Protein AF-0000000085089289 (afdb_homodimer)

Radius of gyration: 25.11 Å; Cα contacts (8 Å, |Δi|>4): 935; chains: 2; bounding box: 44×106×66 Å

Secondary structure (DSSP, 8-state):
--HHHHTHHHHHHHTTS-S-----S-------------S-SS---PPTTPPPPTTEEEEEEE-SSS-EEEEEEEEEP--EEEE-TTEEEEEE----TT-EEEEEESSTTGGGGT--EEEEEEEEETTEEEEEEEEESS-TTTTS-EEEEEES--STB---EEETTSSPPSSPPPP-EE-TT-EEEEEESSSPPPPP-/--HHHHHHHHHHHHTTGGG-----S-------------S-SS---PPTTPPPPTTEEEEEEE-SSS-EEEEEEEEEP--EEEE-TTEEEEEE----TT-EEEEEESSTTGGGTT--EEEEEEEEETTEEEEEEEEESS-TTTTS-EEEEEES--STB---EEETTSSPPSSPPPP-EE-TT-EEEEEESSSPPPP--

Solvent-accessible surface area (backbone atoms only — not comparable to full-atom values): 21637 Å² total; per-residue (Å²): 126,72,76,70,64,54,62,63,50,46,60,56,50,57,71,67,61,77,92,65,82,88,79,69,76,81,58,88,67,79,69,78,72,85,79,84,80,77,82,31,39,83,44,72,69,69,61,90,73,60,83,61,62,86,63,24,38,38,33,41,36,31,43,32,94,50,51,34,29,37,34,43,27,42,38,39,81,48,59,81,42,79,33,49,50,64,24,26,41,25,36,67,80,69,79,40,61,70,15,36,38,41,35,34,19,68,41,88,68,18,63,68,65,64,42,28,23,40,32,46,34,39,32,49,44,93,69,32,42,32,43,47,68,50,58,40,41,16,46,64,40,58,79,24,26,30,36,37,41,61,30,72,64,36,60,91,37,56,64,68,46,74,18,74,48,19,43,73,67,72,58,80,49,64,59,29,26,22,21,79,76,28,28,42,35,36,25,36,45,34,71,84,71,76,75,81,131,127,66,67,74,51,52,64,57,51,56,64,55,53,72,73,57,64,88,74,75,83,90,80,76,75,83,62,92,63,81,74,75,77,86,80,81,81,73,86,27,35,83,44,72,69,69,60,89,72,61,82,59,63,88,62,23,37,37,33,42,35,29,44,32,95,51,52,35,28,36,34,45,26,42,39,39,80,49,59,81,41,80,33,48,51,63,24,29,42,27,35,67,79,69,79,40,62,69,15,37,39,42,35,36,19,68,40,87,68,18,62,67,64,65,43,28,23,40,33,45,34,37,33,49,44,93,69,32,39,31,44,46,69,49,58,40,41,15,46,63,40,57,77,25,25,30,36,36,42,61,31,74,63,35,60,89,37,55,65,67,48,73,18,77,50,20,42,72,66,72,57,79,50,65,59,29,28,20,21,80,78,29,29,42,36,37,25,34,44,34,71,83,72,77,74,82,132

Nearest PDB structures (foldseek):
  5fid-assembly1_B  TM=7.234E-01  e=5.810E-02  Pyricularia oryzae
  4i7b-assembly1_A  TM=3.055E-01  e=8.519E-01  Homo sapiens
  5fid-assembly1_B  TM=7.210E-01  e=7.342E-02  Pyricularia oryzae

Structure (mmCIF, N/CA/C/O backbone):
data_AF-0000000085089289-model_v1
#
loop_
_entity.id
_entity.type
_entity.pdbx_description
1 polymer 'Bys1 family protein'
#
loop_
_atom_site.group_PDB
_atom_site.id
_atom_site.type_symbol
_atom_site.label_atom_id
_atom_site.label_alt_id
_atom_site.label_comp_id
_atom_site.label_asym_id
_atom_site.label_entity_id
_atom_site.label_seq_id
_atom_site.pdbx_PDB_ins_code
_atom_site.Cartn_x
_atom_site.Cartn_y
_atom_site.Cartn_z
_atom_site.occupancy
_atom_site.B_iso_or_equiv
_atom_site.auth_seq_id
_atom_site.auth_comp_id
_atom_site.auth_asym_id
_atom_site.auth_atom_id
_atom_site.pdbx_PDB_model_num
ATOM 1 N N . MET A 1 1 ? 3.457 -63.469 2.57 1 35.06 1 MET A N 1
ATOM 2 C CA . MET A 1 1 ? 3.338 -62.469 1.496 1 35.06 1 MET A CA 1
ATOM 3 C C . MET A 1 1 ? 2.158 -61.531 1.741 1 35.06 1 MET A C 1
ATOM 5 O O . MET A 1 1 ? 2.158 -60.406 1.279 1 35.06 1 MET A O 1
ATOM 9 N N . GLU A 1 2 ? 1.106 -62.062 2.209 1 31.48 2 GLU A N 1
ATOM 10 C CA . GLU A 1 2 ? -0.233 -61.531 2.4 1 31.48 2 GLU A CA 1
ATOM 11 C C . GLU A 1 2 ? -0.258 -60.5 3.543 1 31.48 2 GLU A C 1
ATOM 13 O O . GLU A 1 2 ? -0.97 -59.5 3.475 1 31.48 2 GLU A O 1
ATOM 18 N N . LYS A 1 3 ? 0.419 -60.562 4.934 1 39.34 3 LYS A N 1
ATOM 19 C CA . LYS A 1 3 ? 0.48 -59.656 6.07 1 39.34 3 LYS A CA 1
ATOM 20 C C . LYS A 1 3 ? 1.119 -58.344 5.672 1 39.34 3 LYS A C 1
ATOM 22 O O . LYS A 1 3 ? 0.911 -57.312 6.336 1 39.34 3 LYS A O 1
ATOM 27 N N . LYS A 1 4 ? 1.999 -58.344 4.871 1 44.06 4 LYS A N 1
ATOM 28 C CA . LYS A 1 4 ? 2.756 -57.156 4.484 1 44.06 4 LYS A CA 1
ATOM 29 C C . LYS A 1 4 ? 1.867 -56.156 3.76 1 44.06 4 LYS A C 1
ATOM 31 O O . LYS A 1 4 ? 2.115 -54.938 3.812 1 44.06 4 LYS A O 1
ATOM 36 N N . ARG A 1 5 ? 0.837 -56.562 3.166 1 39.06 5 ARG A N 1
ATOM 37 C CA . ARG A 1 5 ? -0.058 -55.75 2.359 1 39.06 5 ARG A CA 1
ATOM 38 C C . ARG A 1 5 ? -1.107 -55.062 3.229 1 39.06 5 ARG A C 1
ATOM 40 O O . ARG A 1 5 ? -1.554 -53.938 2.918 1 39.06 5 ARG A O 1
ATOM 47 N N . LYS A 1 6 ? -1.6 -55.5 4.395 1 42.41 6 LYS A N 1
ATOM 48 C CA . LYS A 1 6 ? -2.727 -54.938 5.141 1 42.41 6 LYS A CA 1
ATOM 49 C C . LYS A 1 6 ? -2.297 -53.75 5.98 1 42.41 6 LYS A C 1
ATOM 51 O O . LYS A 1 6 ? -2.947 -52.688 5.957 1 42.41 6 LYS A O 1
ATOM 56 N N . GLU A 1 7 ? -1.644 -53.562 7.188 1 33.34 7 GLU A N 1
ATOM 57 C CA . GLU A 1 7 ? -1.131 -52.562 8.094 1 33.34 7 GLU A CA 1
ATOM 58 C C . GLU A 1 7 ? -0.012 -51.75 7.441 1 33.34 7 GLU A C 1
ATOM 60 O O . GLU A 1 7 ? 0.572 -50.875 8.07 1 33.34 7 GLU A O 1
ATOM 65 N N . GLU A 1 8 ? 0.451 -51.812 6.297 1 34.56 8 GLU A N 1
ATOM 66 C CA . GLU A 1 8 ? 0.921 -50.719 5.449 1 34.56 8 GLU A CA 1
ATOM 67 C C . GLU A 1 8 ? -0.219 -49.781 5.094 1 34.56 8 GLU A C 1
ATOM 69 O O . GLU A 1 8 ? 0.001 -48.562 4.898 1 34.56 8 GLU A O 1
ATOM 74 N N . LYS A 1 9 ? -1.364 -50.188 5.129 1 39.25 9 LYS A N 1
ATOM 75 C CA . LYS A 1 9 ? -2.656 -49.531 5.301 1 39.25 9 LYS A CA 1
ATOM 76 C C . LYS A 1 9 ? -2.793 -48.938 6.703 1 39.25 9 LYS A C 1
ATOM 78 O O . LYS A 1 9 ? -3.383 -47.875 6.883 1 39.25 9 LYS A O 1
ATOM 83 N N . GLU A 1 10 ? -2.314 -49.469 7.621 1 33.66 10 GLU A N 1
ATOM 84 C CA . GLU A 1 10 ? -2.381 -48.906 8.969 1 33.66 10 GLU A CA 1
ATOM 85 C C . GLU A 1 10 ? -1.388 -47.75 9.141 1 33.66 10 GLU A C 1
ATOM 87 O O . GLU A 1 10 ? -1.659 -46.812 9.867 1 33.66 10 GLU A O 1
ATOM 92 N N . ALA A 1 11 ? -0.323 -47.688 8.547 1 31.66 11 ALA A N 1
ATOM 93 C CA . ALA A 1 11 ? 0.575 -46.531 8.508 1 31.66 11 ALA A CA 1
ATOM 94 C C . ALA A 1 11 ? -0.113 -45.312 7.891 1 31.66 11 ALA A C 1
ATOM 96 O O . ALA A 1 11 ? 0.077 -44.188 8.344 1 31.66 11 ALA A O 1
ATOM 97 N N . ILE A 1 12 ? -0.975 -45.594 6.965 1 34.91 12 ILE A N 1
ATOM 98 C CA . ILE A 1 12 ? -1.778 -44.625 6.23 1 34.91 12 ILE A CA 1
ATOM 99 C C . ILE A 1 12 ? -2.906 -44.125 7.121 1 34.91 12 ILE A C 1
ATOM 101 O O . ILE A 1 12 ? -3.219 -42.906 7.109 1 34.91 12 ILE A O 1
ATOM 105 N N . ARG A 1 13 ? -3.521 -44.656 7.898 1 30.22 13 ARG A N 1
ATOM 106 C CA . ARG A 1 13 ? -4.574 -44.281 8.836 1 30.22 13 ARG A CA 1
ATOM 107 C C . ARG A 1 13 ? -4.027 -43.375 9.93 1 30.22 13 ARG A C 1
ATOM 109 O O . ARG A 1 13 ? -4.645 -42.375 10.266 1 30.22 13 ARG A O 1
ATOM 116 N N . LEU A 1 14 ? -3.062 -43.625 10.68 1 26.81 14 LEU A N 1
ATOM 117 C CA . LEU A 1 14 ? -2.596 -42.812 11.781 1 26.81 14 LEU A CA 1
ATOM 118 C C . LEU A 1 14 ? -2.025 -41.469 11.258 1 26.81 14 LEU A C 1
ATOM 120 O O . LEU A 1 14 ? -2.197 -40.438 11.883 1 26.81 14 LEU A O 1
ATOM 124 N N . ALA A 1 15 ? -1.581 -41.375 10.211 1 24.84 15 ALA A N 1
ATOM 125 C CA . ALA A 1 15 ? -1.278 -40.125 9.531 1 24.84 15 ALA A CA 1
ATOM 126 C C . ALA A 1 15 ? -2.555 -39.344 9.219 1 24.84 15 ALA A C 1
ATOM 128 O O . ALA A 1 15 ? -2.516 -38.125 9.016 1 24.84 15 ALA A O 1
ATOM 129 N N . LYS A 1 16 ? -3.734 -39.844 9.297 1 28.06 16 LYS A N 1
ATOM 130 C CA . LYS A 1 16 ? -5.07 -39.25 9.32 1 28.06 16 LYS A CA 1
ATOM 131 C C . LYS A 1 16 ? -5.387 -38.656 10.68 1 28.06 16 LYS A C 1
ATOM 133 O O . LYS A 1 16 ? -6.039 -37.594 10.766 1 28.06 16 LYS A O 1
ATOM 138 N N . ASP A 1 17 ? -5.164 -39.062 11.82 1 27.11 17 ASP A N 1
ATOM 139 C CA . ASP A 1 17 ? -5.488 -38.531 13.141 1 27.11 17 ASP A CA 1
ATOM 140 C C . ASP A 1 17 ? -4.523 -37.438 13.547 1 27.11 17 ASP A C 1
ATOM 142 O O . ASP A 1 17 ? -4.539 -36.969 14.695 1 27.11 17 ASP A O 1
ATOM 146 N N . ILE A 1 18 ? -3.459 -36.938 13.219 1 26.02 18 ILE A N 1
ATOM 147 C CA . ILE A 1 18 ? -2.102 -36.5 13.508 1 26.02 18 ILE A CA 1
ATOM 148 C C . ILE A 1 18 ? -2.143 -35.125 14.156 1 26.02 18 ILE A C 1
ATOM 150 O O . ILE A 1 18 ? -1.312 -34.781 15.008 1 26.02 18 ILE A O 1
ATOM 154 N N . TYR A 1 19 ? -3.057 -34.125 13.867 1 26.69 19 TYR A N 1
ATOM 155 C CA . TYR A 1 19 ? -3.992 -33.031 13.703 1 26.69 19 TYR A CA 1
ATOM 156 C C . TYR A 1 19 ? -5.105 -33.094 14.742 1 26.69 19 TYR A C 1
ATOM 158 O O . TYR A 1 19 ? -6.156 -32.469 14.578 1 26.69 19 TYR A O 1
ATOM 166 N N . ALA A 1 20 ? -4.785 -33.625 15.836 1 22.62 20 ALA A N 1
ATOM 167 C CA . ALA A 1 20 ? -5.641 -33.719 17.016 1 22.62 20 ALA A CA 1
ATOM 168 C C . ALA A 1 20 ? -5.273 -32.688 18.062 1 22.62 20 ALA A C 1
ATOM 170 O O . ALA A 1 20 ? -4.117 -32.594 18.484 1 22.62 20 ALA A O 1
ATOM 171 N N . PHE A 1 21 ? -6.266 -31.938 18.641 1 24.02 21 PHE A N 1
ATOM 172 C CA . PHE A 1 21 ? -6.672 -30.969 19.656 1 24.02 21 PHE A CA 1
ATOM 173 C C . PHE A 1 21 ? -6.695 -31.609 21.047 1 24.02 21 PHE A C 1
ATOM 175 O O . PHE A 1 21 ? -7.664 -31.469 21.781 1 24.02 21 PHE A O 1
ATOM 182 N N . PRO A 1 22 ? -5.77 -32.375 21.641 1 22.67 22 PRO A N 1
ATOM 183 C CA . PRO A 1 22 ? -6.125 -32.562 23.047 1 22.67 22 PRO A CA 1
ATOM 184 C C . PRO A 1 22 ? -5.816 -31.328 23.906 1 22.67 22 PRO A C 1
ATOM 186 O O . PRO A 1 22 ? -4.742 -30.734 23.781 1 22.67 22 PRO A O 1
ATOM 189 N N . CYS A 1 23 ? -6.801 -30.75 24.844 1 23.56 23 CYS A N 1
ATOM 190 C CA . CYS A 1 23 ? -7.219 -29.797 25.875 1 23.56 23 CYS A CA 1
ATOM 191 C C . CYS A 1 23 ? -6.453 -30.031 27.172 1 23.56 23 CYS A C 1
ATOM 193 O O . CYS A 1 23 ? -6.746 -29.391 28.188 1 23.56 23 CYS A O 1
ATOM 195 N N . GLY A 1 24 ? -5.707 -31 27.594 1 24.47 24 GLY A N 1
ATOM 196 C CA . GLY A 1 24 ? -5.734 -31.281 29.016 1 24.47 24 GLY A CA 1
ATOM 197 C C . GLY A 1 24 ? -4.918 -30.297 29.844 1 24.47 24 GLY A C 1
ATOM 198 O O . GLY A 1 24 ? -5.195 -30.078 31.016 1 24.47 24 GLY A O 1
ATOM 199 N N . SER A 1 25 ? -3.652 -30.359 29.922 1 25.7 25 SER A N 1
ATOM 200 C CA . SER A 1 25 ? -3.227 -29.672 31.141 1 25.7 25 SER A CA 1
ATOM 201 C C . SER A 1 25 ? -3.533 -28.188 31.062 1 25.7 25 SER A C 1
ATOM 203 O O . SER A 1 25 ? -3.646 -27.609 29.984 1 25.7 25 SER A O 1
ATOM 205 N N . LYS A 1 26 ? -3.828 -27.516 32.219 1 27.05 26 LYS A N 1
ATOM 206 C CA . LYS A 1 26 ? -4.305 -26.156 32.469 1 27.05 26 LYS A CA 1
ATOM 207 C C . LYS A 1 26 ? -3.35 -25.125 31.875 1 27.05 26 LYS A C 1
ATOM 209 O O . LYS A 1 26 ? -2.207 -25 32.344 1 27.05 26 LYS A O 1
ATOM 214 N N . PRO A 1 27 ? -3.121 -25.109 30.531 1 23.38 27 PRO A N 1
ATOM 215 C CA . PRO A 1 27 ? -2.09 -24.141 30.156 1 23.38 27 PRO A CA 1
ATOM 216 C C . PRO A 1 27 ? -2.346 -22.75 30.75 1 23.38 27 PRO A C 1
ATOM 218 O O . PRO A 1 27 ? -3.5 -22.344 30.891 1 23.38 27 PRO A O 1
ATOM 221 N N . TYR A 1 28 ? -1.632 -22.453 31.734 1 26.23 28 TYR A N 1
ATOM 222 C CA . TYR A 1 28 ? -1.899 -21.047 31.969 1 26.23 28 TYR A CA 1
ATOM 223 C C . TYR A 1 28 ? -1.943 -20.266 30.641 1 26.23 28 TYR A C 1
ATOM 225 O O . TYR A 1 28 ? -0.952 -20.234 29.922 1 26.23 28 TYR A O 1
ATOM 233 N N . ARG A 1 29 ? -2.889 -20.156 29.828 1 25.2 29 ARG A N 1
ATOM 234 C CA . ARG A 1 29 ? -3.521 -20.234 28.516 1 25.2 29 ARG A CA 1
ATOM 235 C C . ARG A 1 29 ? -3.137 -19.047 27.656 1 25.2 29 ARG A C 1
ATOM 237 O O . ARG A 1 29 ? -3.979 -18.188 27.344 1 25.2 29 ARG A O 1
ATOM 244 N N . ARG A 1 30 ? -1.99 -18.422 27.984 1 23.73 30 ARG A N 1
ATOM 245 C CA . ARG A 1 30 ? -1.894 -17.344 27 1 23.73 30 ARG A CA 1
ATOM 246 C C . ARG A 1 30 ? -1.677 -17.906 25.594 1 23.73 30 ARG A C 1
ATOM 248 O O . ARG A 1 30 ? -0.717 -18.641 25.359 1 23.73 30 ARG A O 1
ATOM 255 N N . GLU A 1 31 ? -2.484 -18.281 24.688 1 26.11 31 GLU A N 1
ATOM 256 C CA . GLU A 1 31 ? -2.891 -19.031 23.5 1 26.11 31 GLU A CA 1
ATOM 257 C C . GLU A 1 31 ? -2.021 -18.672 22.297 1 26.11 31 GLU A C 1
ATOM 259 O O . GLU A 1 31 ? -2.463 -18.781 21.141 1 26.11 31 GLU A O 1
ATOM 264 N N . TYR A 1 32 ? -0.903 -18 22.359 1 25.75 32 TYR A N 1
ATOM 265 C CA . TYR A 1 32 ? -0.646 -17.734 20.938 1 25.75 32 TYR A CA 1
ATOM 266 C C . TYR A 1 32 ? -0.15 -18.984 20.234 1 25.75 32 TYR A C 1
ATOM 268 O O . TYR A 1 32 ? 0.857 -19.578 20.625 1 25.75 32 TYR A O 1
ATOM 276 N N . PRO A 1 33 ? -0.862 -19.875 19.734 1 27.44 33 PRO A N 1
ATOM 277 C CA . PRO A 1 33 ? -0.349 -21.172 19.266 1 27.44 33 PRO A CA 1
ATOM 278 C C . PRO A 1 33 ? 0.902 -21.016 18.406 1 27.44 33 PRO A C 1
ATOM 280 O O . PRO A 1 33 ? 1.172 -19.938 17.875 1 27.44 33 PRO A O 1
ATOM 283 N N . PRO A 1 34 ? 1.67 -22.156 18.109 1 28.78 34 PRO A N 1
ATOM 284 C CA . PRO A 1 34 ? 2.719 -22.609 17.203 1 28.78 34 PRO A CA 1
ATOM 285 C C . PRO A 1 34 ? 2.623 -21.969 15.82 1 28.78 34 PRO A C 1
ATOM 287 O O . PRO A 1 34 ? 1.52 -21.75 15.312 1 28.78 34 PRO A O 1
ATOM 290 N N . GLN A 1 35 ? 3.541 -21.281 15.336 1 27.39 35 GLN A N 1
ATOM 291 C CA . GLN A 1 35 ? 3.998 -20.578 14.141 1 27.39 35 GLN A CA 1
ATOM 292 C C . GLN A 1 35 ? 4.016 -21.5 12.93 1 27.39 35 GLN A C 1
ATOM 294 O O . GLN A 1 35 ? 5.035 -22.125 12.633 1 27.39 35 GLN A O 1
ATOM 299 N N . SER A 1 36 ? 3.438 -22.609 12.648 1 27.55 36 SER A N 1
ATOM 300 C CA . SER A 1 36 ? 3.697 -23.578 11.594 1 27.55 36 SER A CA 1
ATOM 301 C C . SER A 1 36 ? 3.916 -22.891 10.25 1 27.55 36 SER A C 1
ATOM 303 O O . SER A 1 36 ? 3.053 -22.141 9.781 1 27.55 36 SER A O 1
ATOM 305 N N . TYR A 1 37 ? 5.18 -22.656 9.648 1 32.38 37 TYR A N 1
ATOM 306 C CA . TYR A 1 37 ? 5.887 -22.516 8.383 1 32.38 37 TYR A CA 1
ATOM 307 C C . TYR A 1 37 ? 5.418 -23.562 7.379 1 32.38 37 TYR A C 1
ATOM 309 O O . TYR A 1 37 ? 5.891 -24.703 7.387 1 32.38 37 TYR A O 1
ATOM 317 N N . GLN A 1 38 ? 4.539 -24.109 6.918 1 34.44 38 GLN A N 1
ATOM 318 C CA . GLN A 1 38 ? 4.309 -25.172 5.949 1 34.44 38 GLN A CA 1
ATOM 319 C C . GLN A 1 38 ? 5.117 -24.938 4.676 1 34.44 38 GLN A C 1
ATOM 321 O O . GLN A 1 38 ? 5.613 -23.828 4.441 1 34.44 38 GLN A O 1
ATOM 326 N N . LEU A 1 39 ? 4.852 -25.891 3.396 1 42.66 39 LEU A N 1
ATOM 327 C CA . LEU A 1 39 ? 4.977 -26.453 2.059 1 42.66 39 LEU A CA 1
ATOM 328 C C . LEU A 1 39 ? 4.824 -25.375 0.993 1 42.66 39 LEU A C 1
ATOM 330 O O . LEU A 1 39 ? 5.035 -25.625 -0.194 1 42.66 39 LEU A O 1
ATOM 334 N N . CYS A 1 40 ? 3.922 -24.484 1.195 1 51.03 40 CYS A N 1
ATOM 335 C CA . CYS A 1 40 ? 3.68 -23.562 0.09 1 51.03 40 CYS A CA 1
ATOM 336 C C . CYS A 1 40 ? 4.961 -22.844 -0.316 1 51.03 40 CYS A C 1
ATOM 338 O O . CYS A 1 40 ? 4.953 -22.016 -1.229 1 51.03 40 CYS A O 1
ATOM 340 N N . GLN A 1 41 ? 6.262 -23.062 0.228 1 49.28 41 GLN A N 1
ATOM 341 C CA . GLN A 1 41 ? 7.246 -22.062 -0.152 1 49.28 41 GLN A CA 1
ATOM 342 C C . GLN A 1 41 ? 7.777 -22.312 -1.559 1 49.28 41 GLN A C 1
ATOM 344 O O . GLN A 1 41 ? 7.652 -21.469 -2.441 1 49.28 41 GLN A O 1
ATOM 349 N N . GLU A 1 42 ? 9.148 -23.062 -1.953 1 52.75 42 GLU A N 1
ATOM 350 C CA . GLU A 1 42 ? 9.789 -23.031 -3.266 1 52.75 42 GLU A CA 1
ATOM 351 C C . GLU A 1 42 ? 9.211 -24.109 -4.184 1 52.75 42 GLU A C 1
ATOM 353 O O . GLU A 1 42 ? 9.477 -25.297 -4.004 1 52.75 42 GLU A O 1
ATOM 358 N N . SER A 1 43 ? 7.938 -23.828 -4.496 1 51.53 43 SER A N 1
ATOM 359 C CA . SER A 1 43 ? 7.5 -24.875 -5.426 1 51.53 43 SER A CA 1
ATOM 360 C C . SER A 1 43 ? 8.086 -24.656 -6.816 1 51.53 43 SER A C 1
ATOM 362 O O . SER A 1 43 ? 8.383 -23.516 -7.199 1 51.53 43 SER A O 1
ATOM 364 N N . PRO A 1 44 ? 8.508 -25.656 -7.527 1 56.38 44 PRO A N 1
ATOM 365 C CA . PRO A 1 44 ? 8.875 -25.531 -8.938 1 56.38 44 PRO A CA 1
ATOM 366 C C . PRO A 1 44 ? 7.844 -24.734 -9.75 1 56.38 44 PRO A C 1
ATOM 368 O O . PRO A 1 44 ? 6.699 -24.594 -9.312 1 56.38 44 PRO A O 1
ATOM 371 N N . PRO A 1 45 ? 8.352 -24.141 -10.812 1 58.72 45 PRO A N 1
ATOM 372 C CA . PRO A 1 45 ? 7.438 -23.406 -11.703 1 58.72 45 PRO A CA 1
ATOM 373 C C . PRO A 1 45 ? 6.172 -24.203 -12.023 1 58.72 45 PRO A C 1
ATOM 375 O O . PRO A 1 45 ? 6.25 -25.391 -12.352 1 58.72 45 PRO A O 1
ATOM 378 N N . ARG A 1 46 ? 5.113 -23.766 -11.516 1 61.31 46 ARG A N 1
ATOM 379 C CA . ARG A 1 46 ? 3.852 -24.406 -11.844 1 61.31 46 ARG A CA 1
ATOM 380 C C . ARG A 1 46 ? 3.152 -23.703 -13 1 61.31 46 ARG A C 1
ATOM 382 O O . ARG A 1 46 ? 3.359 -22.5 -13.211 1 61.31 46 ARG A O 1
ATOM 389 N N . ARG A 1 47 ? 2.506 -24.531 -13.742 1 65 47 ARG A N 1
ATOM 390 C CA . ARG A 1 47 ? 1.688 -23.953 -14.797 1 65 47 ARG A CA 1
ATOM 391 C C . ARG A 1 47 ? 0.472 -23.234 -14.219 1 65 47 ARG A C 1
ATOM 393 O O . ARG A 1 47 ? -0.032 -23.609 -13.164 1 65 47 ARG A O 1
ATOM 400 N N . LEU A 1 48 ? 0.179 -22.234 -14.891 1 69.88 48 LEU A N 1
ATOM 401 C CA . LEU A 1 48 ? -1.051 -21.547 -14.523 1 69.88 48 LEU A CA 1
ATOM 402 C C . LEU A 1 48 ? -2.223 -22.516 -14.438 1 69.88 48 LEU A C 1
ATOM 404 O O . LEU A 1 48 ? -2.408 -23.344 -15.328 1 69.88 48 LEU A O 1
ATOM 408 N N . GLY A 1 49 ? -2.811 -22.5 -13.352 1 65.75 49 GLY A N 1
ATOM 409 C CA . GLY A 1 49 ? -3.975 -23.359 -13.211 1 65.75 49 GLY A CA 1
ATOM 410 C C . GLY A 1 49 ? -3.715 -24.578 -12.344 1 65.75 49 GLY A C 1
ATOM 411 O O . GLY A 1 49 ? -4.652 -25.281 -11.961 1 65.75 49 GLY A O 1
ATOM 412 N N . ASP A 1 50 ? -2.471 -24.859 -12.156 1 69 50 ASP A N 1
ATOM 413 C CA . ASP A 1 50 ? -2.182 -25.984 -11.266 1 69 50 ASP A CA 1
ATOM 414 C C . ASP A 1 50 ? -2.666 -25.703 -9.852 1 69 50 ASP A C 1
ATOM 416 O O . ASP A 1 50 ? -2.574 -24.578 -9.367 1 69 50 ASP A O 1
ATOM 420 N N . SER A 1 51 ? -3.334 -26.719 -9.328 1 65.75 51 SER A N 1
ATOM 421 C CA . SER A 1 51 ? -3.795 -26.594 -7.953 1 65.75 51 SER A CA 1
ATOM 422 C C . SER A 1 51 ? -2.621 -26.453 -6.988 1 65.75 51 SER A C 1
ATOM 424 O O . SER A 1 51 ? -1.582 -27.094 -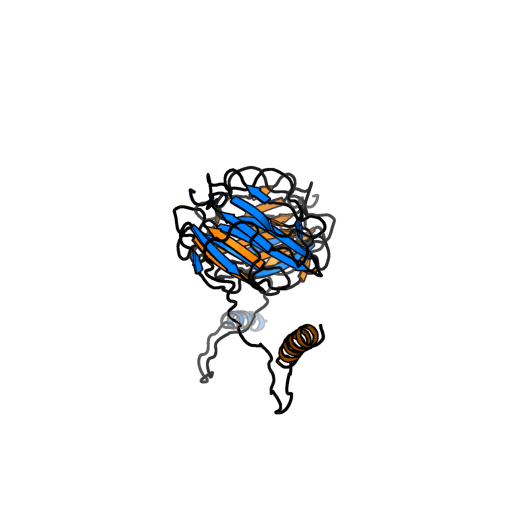7.168 1 65.75 51 SER A O 1
ATOM 426 N N . LEU A 1 52 ? -2.709 -25.516 -6.059 1 66.06 52 LEU A N 1
ATOM 427 C CA . LEU A 1 52 ? -1.676 -25.312 -5.047 1 66.06 52 LEU A CA 1
ATOM 428 C C . LEU A 1 52 ? -1.875 -26.25 -3.865 1 66.06 52 LEU A C 1
ATOM 430 O O . LEU A 1 52 ? -2.996 -26.688 -3.596 1 66.06 52 LEU A O 1
ATOM 434 N N . PRO A 1 53 ? -0.625 -26.672 -3.291 1 63.16 53 PRO A N 1
ATOM 435 C CA . PRO A 1 53 ? -0.81 -27.375 -2.02 1 63.16 53 PRO A CA 1
ATOM 436 C C . PRO A 1 53 ? -1.736 -26.625 -1.062 1 63.16 53 PRO A C 1
ATOM 438 O O . PRO A 1 53 ? -1.837 -25.406 -1.122 1 63.16 53 PRO A O 1
ATOM 441 N N . TYR A 1 54 ? -2.35 -27.312 -0.229 1 60.34 54 TYR A N 1
ATOM 442 C CA . TYR A 1 54 ? -3.303 -26.766 0.731 1 60.34 54 TYR A CA 1
ATOM 443 C C . TYR A 1 54 ? -2.672 -25.641 1.555 1 60.34 54 TYR A C 1
ATOM 445 O O . TYR A 1 54 ? -1.515 -25.75 1.966 1 60.34 54 TYR A O 1
ATOM 453 N N . GLY A 1 55 ? -3.277 -24.578 1.467 1 70.88 55 GLY A N 1
ATOM 454 C CA . GLY A 1 55 ? -2.887 -23.453 2.295 1 70.88 55 GLY A CA 1
ATOM 455 C C . GLY A 1 55 ? -2.111 -22.391 1.535 1 70.88 55 GLY A C 1
ATOM 456 O O . GLY A 1 55 ? -2.01 -21.25 1.982 1 70.88 55 GLY A O 1
ATOM 457 N N . CYS A 1 56 ? -1.57 -22.859 0.34 1 80.19 56 CYS A N 1
ATOM 458 C CA . CYS A 1 56 ? -0.817 -21.875 -0.421 1 80.19 56 CYS A CA 1
ATOM 459 C C . CYS A 1 56 ? -1.699 -21.203 -1.47 1 80.19 56 CYS A C 1
ATOM 461 O O . CYS A 1 56 ? -1.905 -21.75 -2.553 1 80.19 56 CYS A O 1
ATOM 463 N N . HIS A 1 57 ? -2.227 -20.109 -1.105 1 87.19 57 HIS A N 1
ATOM 464 C CA . HIS A 1 57 ? -3.244 -19.547 -1.987 1 87.19 57 HIS A CA 1
ATOM 465 C C . HIS A 1 57 ? -2.738 -18.281 -2.676 1 87.19 57 HIS A C 1
ATOM 467 O O . HIS A 1 57 ? -3.408 -17.75 -3.555 1 87.19 57 HIS A O 1
ATOM 473 N N . ILE A 1 58 ? -1.555 -17.797 -2.293 1 92.12 58 ILE A N 1
ATOM 474 C CA . ILE A 1 58 ? -0.915 -16.672 -2.979 1 92.12 58 ILE A CA 1
ATOM 475 C C . ILE A 1 58 ? 0.407 -17.141 -3.59 1 92.12 58 ILE A C 1
ATOM 477 O O . ILE A 1 58 ? 1.248 -17.719 -2.9 1 92.12 58 ILE A O 1
ATOM 481 N N . VAL A 1 59 ? 0.545 -16.953 -4.879 1 91.56 59 VAL A N 1
ATOM 482 C CA . VAL A 1 59 ? 1.754 -17.391 -5.574 1 91.56 59 VAL A CA 1
ATOM 483 C C . VAL A 1 59 ? 2.369 -16.203 -6.316 1 91.56 59 VAL A C 1
ATOM 485 O O . VAL A 1 59 ? 1.672 -15.484 -7.031 1 91.56 59 VAL A O 1
ATOM 488 N N . ILE A 1 60 ? 3.631 -16 -6.094 1 94.25 60 ILE A N 1
ATOM 489 C CA . ILE A 1 60 ? 4.402 -15.039 -6.871 1 94.25 60 ILE A CA 1
ATOM 490 C C . ILE A 1 60 ? 5.305 -15.781 -7.859 1 94.25 60 ILE A C 1
ATOM 492 O O . ILE A 1 60 ? 6.172 -16.562 -7.453 1 94.25 60 ILE A O 1
ATOM 496 N N . LEU A 1 61 ? 5.043 -15.586 -9.109 1 93.12 61 LEU A N 1
ATOM 497 C CA . LEU A 1 61 ? 5.84 -16.219 -10.156 1 93.12 61 LEU A CA 1
ATOM 498 C C . LEU A 1 61 ? 6.867 -15.234 -10.711 1 93.12 61 LEU A C 1
ATOM 500 O O . LEU A 1 61 ? 6.504 -14.188 -11.25 1 93.12 61 LEU A O 1
ATOM 504 N N . ASN A 1 62 ? 8.148 -15.633 -10.602 1 94.5 62 ASN A N 1
ATOM 505 C CA . ASN A 1 62 ? 9.219 -14.836 -11.18 1 94.5 62 ASN A CA 1
ATOM 506 C C . ASN A 1 62 ? 9.578 -15.312 -12.586 1 94.5 62 ASN A C 1
ATOM 508 O O . ASN A 1 62 ? 10.43 -16.188 -12.75 1 94.5 62 ASN A O 1
ATOM 512 N N . ASN A 1 63 ? 8.969 -14.594 -13.508 1 94.25 63 ASN A N 1
ATOM 513 C CA . ASN A 1 63 ? 9.266 -14.914 -14.898 1 94.25 63 ASN A CA 1
ATOM 514 C C . ASN A 1 63 ? 10.344 -14 -15.461 1 94.25 63 ASN A C 1
ATOM 516 O O . ASN A 1 63 ? 10.508 -13.898 -16.688 1 94.25 63 ASN A O 1
ATOM 520 N N . CYS A 1 64 ? 10.977 -13.25 -14.609 1 96.12 64 CYS A N 1
ATOM 521 C CA . CYS A 1 64 ? 12.031 -12.328 -15.023 1 96.12 64 CYS A CA 1
ATOM 522 C C . CYS A 1 64 ? 13.344 -13.07 -15.234 1 96.12 64 CYS A C 1
ATOM 524 O O . CYS A 1 64 ? 13.484 -14.227 -14.836 1 96.12 64 CYS A O 1
ATOM 526 N N . GLU A 1 65 ? 14.328 -12.406 -15.836 1 96 65 GLU A N 1
ATOM 527 C CA . GLU A 1 65 ? 15.68 -12.93 -15.992 1 96 65 GLU A CA 1
ATOM 528 C C . GLU A 1 65 ? 16.562 -12.555 -14.797 1 96 65 GLU A C 1
ATOM 530 O O . GLU A 1 65 ? 17.75 -12.844 -14.789 1 96 65 GLU A O 1
ATOM 535 N N . PHE A 1 66 ? 15.984 -11.906 -13.852 1 96.75 66 PHE A N 1
ATOM 536 C CA . PHE A 1 66 ? 16.688 -11.5 -12.641 1 96.75 66 PHE A CA 1
ATOM 537 C C . PHE A 1 66 ? 15.953 -11.992 -11.398 1 96.75 66 PHE A C 1
ATOM 539 O O . PHE A 1 66 ? 14.766 -12.312 -11.461 1 96.75 66 PHE A O 1
ATOM 546 N N . ALA A 1 67 ? 16.672 -12.062 -10.281 1 96.38 67 ALA A N 1
ATOM 547 C CA . ALA A 1 67 ? 16.062 -12.477 -9.023 1 96.38 67 ALA A CA 1
ATOM 548 C C . ALA A 1 67 ? 15.133 -11.383 -8.484 1 96.38 67 ALA A C 1
ATOM 550 O O . ALA A 1 67 ? 15.312 -10.203 -8.781 1 96.38 67 ALA A O 1
ATOM 551 N N . ILE A 1 68 ? 14.141 -11.766 -7.758 1 96.69 68 ILE A N 1
ATOM 552 C CA . ILE A 1 68 ? 13.289 -10.844 -7.004 1 96.69 68 ILE A CA 1
ATOM 553 C C . ILE A 1 68 ? 13.352 -11.188 -5.52 1 96.69 68 ILE A C 1
ATOM 555 O O . ILE A 1 68 ? 13.789 -12.273 -5.145 1 96.69 68 ILE A O 1
ATOM 559 N N . TYR A 1 69 ? 12.953 -10.312 -4.699 1 94.56 69 TYR A N 1
ATOM 560 C CA . TYR A 1 69 ? 13.016 -10.445 -3.248 1 94.56 69 TYR A CA 1
ATOM 561 C C . TYR A 1 69 ? 11.672 -10.109 -2.615 1 94.56 69 TYR A C 1
ATOM 563 O O . TYR A 1 69 ? 11.117 -9.031 -2.855 1 94.56 69 TYR A O 1
ATOM 571 N N . ILE A 1 70 ? 11.164 -11.008 -1.808 1 92.94 70 ILE A N 1
ATOM 572 C CA . ILE A 1 70 ? 9.812 -10.906 -1.259 1 92.94 70 ILE A CA 1
ATOM 573 C C . ILE A 1 70 ? 9.883 -10.648 0.244 1 92.94 70 ILE A C 1
ATOM 575 O O . ILE A 1 70 ? 10.625 -11.32 0.962 1 92.94 70 ILE A O 1
ATOM 579 N N . TRP A 1 71 ? 9.195 -9.633 0.595 1 90.19 71 TRP A N 1
ATOM 580 C CA . TRP A 1 71 ? 8.977 -9.305 2.002 1 90.19 71 TRP A CA 1
ATOM 581 C C . TRP A 1 71 ? 7.488 -9.281 2.33 1 90.19 71 TRP A C 1
ATOM 583 O O . TRP A 1 71 ? 6.738 -8.477 1.776 1 90.19 71 TRP A O 1
ATOM 593 N N . THR A 1 72 ? 7.035 -10.141 3.219 1 88.19 72 THR A N 1
ATOM 594 C CA . THR A 1 72 ? 5.633 -10.164 3.615 1 88.19 72 THR A CA 1
ATOM 595 C C . THR A 1 72 ? 5.434 -9.438 4.941 1 88.19 72 THR A C 1
ATOM 597 O O . THR A 1 72 ? 6.129 -9.711 5.918 1 88.19 72 THR A O 1
ATOM 600 N N . THR A 1 73 ? 4.594 -8.445 4.895 1 85.12 73 THR A N 1
ATOM 601 C CA . THR A 1 73 ? 4.281 -7.719 6.121 1 85.12 73 THR A CA 1
ATOM 602 C C . THR A 1 73 ? 2.807 -7.871 6.48 1 85.12 73 THR A C 1
ATOM 604 O O . THR A 1 73 ? 1.948 -7.918 5.598 1 85.12 73 THR A O 1
ATOM 607 N N . ARG A 1 74 ? 2.633 -7.969 7.742 1 82.25 74 ARG A N 1
ATOM 608 C CA . ARG A 1 74 ? 1.279 -7.965 8.289 1 82.25 74 ARG A CA 1
ATOM 609 C C . ARG A 1 74 ? 1.018 -6.699 9.102 1 82.25 74 ARG A C 1
ATOM 611 O O . ARG A 1 74 ? 1.872 -6.266 9.875 1 82.25 74 ARG A O 1
ATOM 618 N N . SER A 1 75 ? -0.082 -6.176 8.742 1 77 75 SER A N 1
ATOM 619 C CA . SER A 1 75 ? -0.409 -4.949 9.461 1 77 75 SER A CA 1
ATOM 620 C C . SER A 1 75 ? -0.534 -5.203 10.961 1 77 75 SER A C 1
ATOM 622 O O . SER A 1 75 ? -1.084 -6.227 11.383 1 77 75 SER A O 1
ATOM 624 N N . ARG A 1 76 ? 0.267 -4.562 11.695 1 71.19 76 ARG A N 1
ATOM 625 C CA . ARG A 1 76 ? -0.044 -4.547 13.117 1 71.19 76 ARG A CA 1
ATOM 626 C C . ARG A 1 76 ? -1.056 -3.455 13.445 1 71.19 76 ARG A C 1
ATOM 628 O O . ARG A 1 76 ? -1.034 -2.381 12.844 1 71.19 76 ARG A O 1
ATOM 635 N N . GLU A 1 77 ? -2.088 -3.943 14.156 1 61.62 77 GLU A N 1
ATOM 636 C CA . GLU A 1 77 ? -3.279 -3.141 14.414 1 61.62 77 GLU A CA 1
ATOM 637 C C . GLU A 1 77 ? -2.916 -1.793 15.031 1 61.62 77 GLU A C 1
ATOM 639 O O . GLU A 1 77 ? -2.068 -1.722 15.922 1 61.62 77 GLU A O 1
ATOM 644 N N . GLY A 1 78 ? -3.279 -0.883 14.234 1 66.69 78 GLY A N 1
ATOM 645 C CA . GLY A 1 78 ? -3.201 0.444 14.828 1 66.69 78 GLY A CA 1
ATOM 646 C C . GLY A 1 78 ? -4.543 0.959 15.312 1 66.69 78 GLY A C 1
ATOM 647 O O . GLY A 1 78 ? -5.492 0.189 15.461 1 66.69 78 GLY A O 1
ATOM 648 N N . GLN A 1 79 ? -4.543 2.125 15.758 1 66.19 79 GLN A N 1
ATOM 649 C CA . GLN A 1 79 ? -5.703 2.801 16.328 1 66.19 79 GLN A CA 1
ATOM 650 C C . GLN A 1 79 ? -6.582 3.402 15.242 1 66.19 79 GLN A C 1
ATOM 652 O O . GLN A 1 79 ? -6.082 3.873 14.219 1 66.19 79 GLN A O 1
ATOM 657 N N . ASN A 1 80 ? -7.832 3.111 15.383 1 77.94 80 ASN A N 1
ATOM 658 C CA . ASN A 1 80 ? -8.844 3.818 14.602 1 77.94 80 ASN A CA 1
ATOM 659 C C . ASN A 1 80 ? -9.156 5.184 15.195 1 77.94 80 ASN A C 1
ATOM 661 O O . ASN A 1 80 ? -9.672 5.273 16.312 1 77.94 80 ASN A O 1
ATOM 665 N N . ILE A 1 81 ? -8.805 6.273 14.484 1 87.44 81 ILE A N 1
ATOM 666 C CA . ILE A 1 81 ? -9.039 7.629 14.977 1 87.44 81 ILE A CA 1
ATOM 667 C C . ILE A 1 81 ? -9.953 8.375 14.008 1 87.44 81 ILE A C 1
ATOM 669 O O . ILE A 1 81 ? -9.633 8.516 12.82 1 87.44 81 ILE A O 1
ATOM 673 N N . ALA A 1 82 ? -11.047 8.844 14.547 1 92.44 82 ALA A N 1
ATOM 674 C CA . ALA A 1 82 ? -11.914 9.695 13.742 1 92.44 82 ALA A CA 1
ATOM 675 C C . ALA A 1 82 ? -11.391 11.133 13.703 1 92.44 82 ALA A C 1
ATOM 677 O O . ALA A 1 82 ? -10.945 11.664 14.719 1 92.44 82 ALA A O 1
ATOM 678 N N . VAL A 1 83 ? -11.344 11.688 12.516 1 92.31 83 VAL A N 1
ATOM 679 C CA . VAL A 1 83 ? -10.992 13.094 12.328 1 92.31 83 VAL A CA 1
ATOM 680 C C . VAL A 1 83 ? -12.172 13.844 11.719 1 92.31 83 VAL A C 1
ATOM 682 O O . VAL A 1 83 ? -12.562 13.578 10.57 1 92.31 83 VAL A O 1
ATOM 685 N N . GLN A 1 84 ? -12.703 14.805 12.492 1 93.44 84 GLN A N 1
ATOM 686 C CA . GLN A 1 84 ? -13.906 15.516 12.078 1 93.44 84 GLN A CA 1
ATOM 687 C C . GLN A 1 84 ? -13.594 16.5 10.953 1 93.44 84 GLN A C 1
ATOM 689 O O . GLN A 1 84 ? -12.43 16.844 10.727 1 93.44 84 GLN A O 1
ATOM 694 N N . PRO A 1 85 ? -14.719 16.922 10.219 1 91.12 85 PRO A N 1
ATOM 695 C CA . PRO A 1 85 ? -14.5 17.938 9.188 1 91.12 85 PRO A CA 1
ATOM 696 C C . PRO A 1 85 ? -13.758 19.156 9.711 1 91.12 85 PRO A C 1
ATOM 698 O O . PRO A 1 85 ? -14 19.594 10.844 1 91.12 85 PRO A O 1
ATOM 701 N N . ASN A 1 86 ? -12.859 19.609 8.828 1 85.19 86 ASN A N 1
ATOM 702 C CA . ASN A 1 86 ? -12.102 20.812 9.109 1 85.19 86 ASN A CA 1
ATOM 703 C C . ASN A 1 86 ? -11.234 20.656 10.359 1 85.19 86 ASN A C 1
ATOM 705 O O . ASN A 1 86 ? -11.117 21.594 11.156 1 85.19 86 ASN A O 1
ATOM 709 N N . SER A 1 87 ? -10.812 19.469 10.602 1 88.38 87 SER A N 1
ATOM 710 C CA . SER A 1 87 ? -9.891 19.141 11.688 1 88.38 87 SER A CA 1
ATOM 711 C C . SER A 1 87 ? -8.68 18.375 11.156 1 88.38 87 SER A C 1
ATOM 713 O O . SER A 1 87 ? -8.523 18.203 9.945 1 88.38 87 SER A O 1
ATOM 715 N N . GLN A 1 88 ? -7.719 18.047 12.062 1 89.25 88 GLN A N 1
ATOM 716 C CA . GLN A 1 88 ? -6.5 17.391 11.609 1 89.25 88 GLN A CA 1
ATOM 717 C C . GLN A 1 88 ? -6.031 16.344 12.617 1 89.25 88 GLN A C 1
ATOM 719 O O . GLN A 1 88 ? -6.453 16.359 13.773 1 89.25 88 GLN A O 1
ATOM 724 N N . TRP A 1 89 ? -5.293 15.445 12.125 1 89.88 89 TRP A N 1
ATOM 725 C CA . TRP A 1 89 ? -4.543 14.469 12.906 1 89.88 89 TRP A CA 1
ATOM 726 C C . TRP A 1 89 ? -3.043 14.625 12.68 1 89.88 89 TRP A C 1
ATOM 728 O O . TRP A 1 89 ? -2.596 14.797 11.539 1 89.88 89 TRP A O 1
ATOM 738 N N . ALA A 1 90 ? -2.303 14.648 13.773 1 87.69 90 ALA A N 1
ATOM 739 C CA . ALA A 1 90 ? -0.846 14.711 13.68 1 87.69 90 ALA A CA 1
ATOM 740 C C . ALA A 1 90 ? -0.203 13.516 14.375 1 87.69 90 ALA A C 1
ATOM 742 O O . ALA A 1 90 ? -0.57 13.18 15.508 1 87.69 90 ALA A O 1
ATOM 743 N N . GLY A 1 91 ? 0.697 12.898 13.656 1 86.19 91 GLY A N 1
ATOM 744 C CA . GLY A 1 91 ? 1.352 11.727 14.219 1 86.19 91 GLY A CA 1
ATOM 745 C C . GLY A 1 91 ? 2.865 11.828 14.211 1 86.19 91 GLY A C 1
ATOM 746 O O . GLY A 1 91 ? 3.434 12.625 13.453 1 86.19 91 GLY A O 1
ATOM 747 N N . THR A 1 92 ? 3.479 10.977 15.031 1 82.69 92 THR A N 1
ATOM 748 C CA . THR A 1 92 ? 4.93 10.836 15.078 1 82.69 92 THR A CA 1
ATOM 749 C C . THR A 1 92 ? 5.43 9.93 13.961 1 82.69 92 THR A C 1
ATOM 751 O O . THR A 1 92 ? 4.668 9.125 13.422 1 82.69 92 THR A O 1
ATOM 754 N N . ARG A 1 93 ? 6.668 10.117 13.625 1 86.19 93 ARG A N 1
ATOM 755 C CA . ARG A 1 93 ? 7.297 9.242 12.641 1 86.19 93 ARG A CA 1
ATOM 756 C C . ARG A 1 93 ? 8.031 8.094 13.328 1 86.19 93 ARG A C 1
ATOM 758 O O . ARG A 1 93 ? 8.609 8.266 14.398 1 86.19 93 ARG A O 1
ATOM 765 N N . TYR A 1 94 ? 7.988 7.02 12.688 1 83.06 94 TYR A N 1
ATOM 766 C CA . TYR A 1 94 ? 8.695 5.832 13.164 1 83.06 94 TYR A CA 1
ATOM 767 C C . TYR A 1 94 ? 9.664 5.316 12.109 1 83.06 94 TYR A C 1
ATOM 769 O O . TYR A 1 94 ? 9.398 5.43 10.906 1 83.06 94 TYR A O 1
ATOM 777 N N . GLN A 1 95 ? 10.773 4.781 12.609 1 84.88 95 GLN A N 1
ATOM 778 C CA . GLN A 1 95 ? 11.695 4.055 11.734 1 84.88 95 GLN A CA 1
ATOM 779 C C . GLN A 1 95 ? 11.461 2.547 11.836 1 84.88 95 GLN A C 1
ATOM 781 O O . GLN A 1 95 ? 11.898 1.906 12.789 1 84.88 95 GLN A O 1
ATOM 786 N N . VAL A 1 96 ? 10.719 2.061 10.844 1 83.06 96 VAL A N 1
ATOM 787 C CA . VAL A 1 96 ? 10.367 0.644 10.82 1 83.06 96 VAL A CA 1
ATOM 788 C C . VAL A 1 96 ? 10.703 0.05 9.453 1 83.06 96 VAL A C 1
ATOM 790 O O . VAL A 1 96 ? 10.43 0.664 8.422 1 83.06 96 VAL A O 1
ATOM 793 N N . ALA A 1 97 ? 11.375 -1.183 9.492 1 79.75 97 ALA A N 1
ATOM 794 C CA . ALA A 1 97 ? 11.625 -1.885 8.234 1 79.75 97 ALA A CA 1
ATOM 795 C C . ALA A 1 97 ? 10.32 -2.191 7.508 1 79.75 97 ALA A C 1
ATOM 797 O O . ALA A 1 97 ? 9.375 -2.711 8.109 1 79.75 97 ALA A O 1
ATOM 798 N N . GLY A 1 98 ? 10.25 -1.828 6.293 1 81.81 98 GLY A N 1
ATOM 799 C CA . GLY A 1 98 ? 9.047 -2.068 5.512 1 81.81 98 GLY A CA 1
ATOM 800 C C . GLY A 1 98 ? 8.094 -0.889 5.508 1 81.81 98 GLY A C 1
ATOM 801 O O . GLY A 1 98 ? 7.113 -0.879 4.762 1 81.81 98 GLY A O 1
ATOM 802 N N . GLY A 1 99 ? 8.312 0.04 6.414 1 88.62 99 GLY A N 1
ATOM 803 C CA . GLY A 1 99 ? 7.637 1.327 6.359 1 88.62 99 GLY A CA 1
ATOM 804 C C . GLY A 1 99 ? 6.41 1.393 7.25 1 88.62 99 GLY A C 1
ATOM 805 O O . GLY A 1 99 ? 6.133 0.461 8.008 1 88.62 99 GLY A O 1
ATOM 806 N N . VAL A 1 100 ? 5.762 2.512 7.281 1 90.31 100 VAL A N 1
ATOM 807 C CA . VAL A 1 100 ? 4.531 2.826 8 1 90.31 100 VAL A CA 1
ATOM 808 C C . VAL A 1 100 ? 3.438 3.207 7.008 1 90.31 100 VAL A C 1
ATOM 810 O O . VAL A 1 100 ? 3.684 3.953 6.059 1 90.31 100 VAL A O 1
ATOM 813 N N . ASP A 1 101 ? 2.271 2.631 7.211 1 92.94 101 ASP A N 1
ATOM 814 C CA . ASP A 1 101 ? 1.099 2.992 6.422 1 92.94 101 ASP A CA 1
ATOM 815 C C . ASP A 1 101 ? 0.08 3.754 7.27 1 92.94 101 ASP A C 1
ATOM 817 O O . ASP A 1 101 ? -0.332 3.279 8.328 1 92.94 101 ASP A O 1
ATOM 821 N N . ILE A 1 102 ? -0.222 4.906 6.871 1 93.56 102 ILE A N 1
ATOM 822 C CA . ILE A 1 102 ? -1.371 5.621 7.422 1 93.56 102 ILE A CA 1
ATOM 823 C C . ILE A 1 102 ? -2.562 5.48 6.477 1 93.56 102 ILE A C 1
ATOM 825 O O . ILE A 1 102 ? -2.6 6.109 5.414 1 93.56 102 ILE A O 1
ATOM 829 N N . LYS A 1 103 ? -3.484 4.688 6.875 1 94.62 103 LYS A N 1
ATOM 830 C CA . LYS A 1 103 ? -4.637 4.328 6.051 1 94.62 103 LYS A CA 1
ATOM 831 C C . LYS A 1 103 ? -5.859 5.168 6.422 1 94.62 103 LYS A C 1
ATOM 833 O O . LYS A 1 103 ? -6.219 5.262 7.594 1 94.62 103 LYS A O 1
ATOM 838 N N . VAL A 1 104 ? -6.449 5.766 5.406 1 96.38 104 VAL A N 1
ATOM 839 C CA . VAL A 1 104 ? -7.578 6.656 5.633 1 96.38 104 VAL A CA 1
ATOM 840 C C . VAL A 1 104 ? -8.805 6.133 4.895 1 96.38 104 VAL A C 1
ATOM 842 O O . VAL A 1 104 ? -8.742 5.844 3.697 1 96.38 104 VAL A O 1
ATOM 845 N N . THR A 1 105 ? -9.875 5.969 5.594 1 96.94 105 THR A N 1
ATOM 846 C CA . THR A 1 105 ? -11.164 5.621 5.012 1 96.94 105 THR A CA 1
ATOM 847 C C . THR A 1 105 ? -12.203 6.688 5.332 1 96.94 105 THR A C 1
ATOM 849 O O . THR A 1 105 ? -11.969 7.566 6.16 1 96.94 105 THR A O 1
ATOM 852 N N . THR A 1 106 ? -13.336 6.648 4.605 1 97.56 106 THR A N 1
ATOM 853 C CA . THR A 1 106 ? -14.422 7.598 4.852 1 97.56 106 THR A CA 1
ATOM 854 C C . THR A 1 106 ? -15.578 6.922 5.578 1 97.56 106 THR A C 1
ATOM 856 O O . THR A 1 106 ? -16.625 7.543 5.809 1 97.56 106 THR A O 1
ATOM 859 N N . SER A 1 107 ? -15.43 5.699 5.895 1 94.38 107 SER A N 1
ATOM 860 C CA . SER A 1 107 ? -16.406 4.961 6.691 1 94.38 107 SER A CA 1
ATOM 861 C C . SER A 1 107 ? -15.797 4.496 8.008 1 94.38 107 SER A C 1
ATOM 863 O O . SER A 1 107 ? -14.641 4.078 8.055 1 94.38 107 SER A O 1
ATOM 865 N N . PRO A 1 108 ? -16.703 4.57 9.055 1 91.69 108 PRO A N 1
ATOM 866 C CA . PRO A 1 108 ? -16.188 4.035 10.32 1 91.69 108 PRO A CA 1
ATOM 867 C C . PRO A 1 108 ? -15.797 2.562 10.219 1 91.69 108 PRO A C 1
ATOM 869 O O . PRO A 1 108 ? -16.469 1.783 9.539 1 91.69 108 PRO A O 1
ATOM 872 N N . ASP A 1 109 ? -14.75 2.113 10.719 1 87.12 109 ASP A N 1
ATOM 873 C CA . ASP A 1 109 ? -14.211 0.76 10.719 1 87.12 109 ASP A CA 1
ATOM 874 C C . ASP A 1 109 ? -13.906 0.294 9.297 1 87.12 109 ASP A C 1
ATOM 876 O O . ASP A 1 109 ? -14.008 -0.896 8.992 1 87.12 109 ASP A O 1
ATOM 880 N N . GLY A 1 110 ? -13.664 1.222 8.414 1 92.62 110 GLY A N 1
ATOM 881 C CA . GLY A 1 110 ? -13.422 0.895 7.016 1 92.62 110 GLY A CA 1
ATOM 882 C C . GLY A 1 110 ? -12.289 -0.096 6.82 1 92.62 110 GLY A C 1
ATOM 883 O O . GLY A 1 110 ? -12.344 -0.941 5.926 1 92.62 110 GLY A O 1
ATOM 884 N N . ILE A 1 111 ? -11.289 -0.039 7.652 1 88.69 111 ILE A N 1
ATOM 885 C CA . ILE A 1 111 ? -10.141 -0.926 7.539 1 88.69 111 ILE A CA 1
ATOM 886 C C . ILE A 1 111 ? -10.562 -2.365 7.82 1 88.69 111 ILE A C 1
ATOM 888 O O . ILE A 1 111 ? -10.008 -3.307 7.25 1 88.69 111 ILE A O 1
ATOM 892 N N . LEU A 1 112 ? -11.625 -2.574 8.648 1 89 112 LEU A N 1
ATOM 893 C CA . LEU A 1 112 ? -12.078 -3.902 9.047 1 89 112 LEU A CA 1
ATOM 894 C C . LEU A 1 112 ? -13.039 -4.48 8.016 1 89 112 LEU A C 1
ATOM 896 O O . LEU A 1 112 ? -13.344 -5.676 8.047 1 89 112 LEU A O 1
ATOM 900 N N . THR A 1 113 ? -13.484 -3.676 7.074 1 90.94 113 THR A N 1
ATOM 901 C CA . THR A 1 113 ? -14.5 -4.121 6.125 1 90.94 113 THR A CA 1
ATOM 902 C C . THR A 1 113 ? -13.977 -4.02 4.695 1 90.94 113 THR A C 1
ATOM 904 O O . THR A 1 113 ? -14.75 -4.125 3.74 1 90.94 113 THR A O 1
ATOM 907 N N . ALA A 1 114 ? -12.711 -3.752 4.516 1 91.81 114 ALA A N 1
ATOM 908 C CA . ALA A 1 114 ? -12.062 -3.59 3.213 1 91.81 114 ALA A CA 1
ATOM 909 C C . ALA A 1 114 ? -12.727 -2.473 2.41 1 91.81 114 ALA A C 1
ATOM 911 O O . ALA A 1 114 ? -12.992 -2.629 1.218 1 91.81 114 ALA A O 1
ATOM 912 N N . ALA A 1 115 ? -13.133 -1.39 3.102 1 95.69 115 ALA A N 1
ATOM 913 C CA . ALA A 1 115 ? -13.641 -0.201 2.422 1 95.69 115 ALA A CA 1
ATOM 914 C C . ALA A 1 115 ? -12.562 0.43 1.543 1 95.69 115 ALA A C 1
ATOM 916 O O . ALA A 1 115 ? -11.367 0.214 1.761 1 95.69 115 ALA A O 1
ATOM 917 N N . PRO A 1 116 ? -13.008 1.198 0.487 1 97.06 116 PRO A N 1
ATOM 918 C CA . PRO A 1 116 ? -12 1.98 -0.233 1 97.06 116 PRO A CA 1
ATOM 919 C C . PRO A 1 116 ? -11.109 2.795 0.7 1 97.06 116 PRO A C 1
ATOM 921 O O . PRO A 1 116 ? -11.594 3.355 1.688 1 97.06 116 PRO A O 1
ATOM 924 N N . ARG A 1 117 ? -9.766 2.758 0.379 1 96.69 117 ARG A N 1
ATOM 925 C CA . ARG A 1 117 ? -8.883 3.475 1.294 1 96.69 117 ARG A CA 1
ATOM 926 C C . ARG A 1 117 ? -7.781 4.203 0.532 1 96.69 117 ARG A C 1
ATOM 928 O O . ARG A 1 117 ? -7.348 3.744 -0.527 1 96.69 117 ARG A O 1
ATOM 935 N N . TYR A 1 118 ? -7.504 5.367 1.085 1 97.44 118 TYR A N 1
ATOM 936 C CA . TYR A 1 118 ? -6.32 6.145 0.736 1 97.44 118 TYR A CA 1
ATOM 937 C C . TYR A 1 118 ? -5.191 5.898 1.729 1 97.44 118 TYR A C 1
ATOM 939 O O . TYR A 1 118 ? -5.383 6.027 2.941 1 97.44 118 TYR A O 1
ATOM 947 N N . THR A 1 119 ? -4.004 5.453 1.206 1 96.56 119 THR A N 1
ATOM 948 C CA . THR A 1 119 ? -2.895 5.145 2.102 1 96.56 119 THR A CA 1
ATOM 949 C C . THR A 1 119 ? -1.706 6.062 1.828 1 96.56 119 THR A C 1
ATOM 951 O O . THR A 1 119 ? -1.243 6.164 0.691 1 96.56 119 THR A O 1
ATOM 954 N N . PHE A 1 120 ? -1.307 6.758 2.865 1 96.75 120 PHE A N 1
ATOM 955 C CA . PHE A 1 120 ? -0.02 7.441 2.883 1 96.75 120 PHE A CA 1
ATOM 956 C C . PHE A 1 120 ? 1.054 6.562 3.512 1 96.75 120 PHE A C 1
ATOM 958 O O . PHE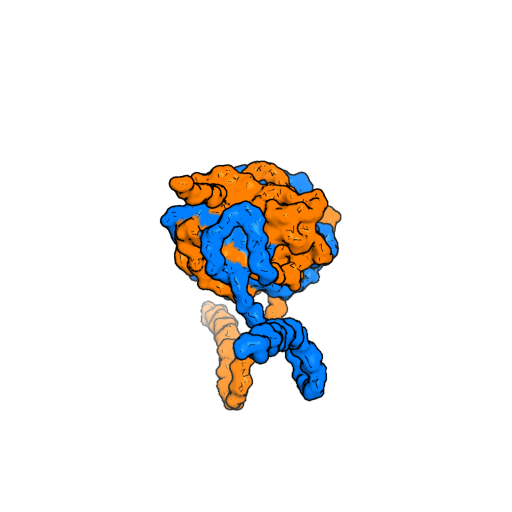 A 1 120 ? 0.922 6.141 4.664 1 96.75 120 PHE A O 1
ATOM 965 N N . THR A 1 121 ? 2.133 6.246 2.73 1 96.06 121 THR A N 1
ATOM 966 C CA . THR A 1 121 ? 3.213 5.383 3.195 1 96.06 121 THR A CA 1
ATOM 967 C C . THR A 1 121 ? 4.527 6.156 3.273 1 96.06 121 THR A C 1
ATOM 969 O O . THR A 1 121 ? 4.848 6.938 2.377 1 96.06 121 THR A O 1
ATOM 972 N N . TYR A 1 122 ? 5.285 5.863 4.32 1 94.5 122 TYR A N 1
ATOM 973 C CA . TYR A 1 122 ? 6.633 6.414 4.336 1 94.5 122 TYR A CA 1
ATOM 974 C C . TYR A 1 122 ? 7.629 5.406 4.895 1 94.5 122 TYR A C 1
ATOM 976 O O . TYR A 1 122 ? 7.273 4.562 5.719 1 94.5 122 TYR A O 1
ATOM 984 N N . ASP A 1 123 ? 8.828 5.406 4.379 1 93.62 123 ASP A N 1
ATOM 985 C CA . ASP A 1 123 ? 10.008 4.695 4.855 1 93.62 123 ASP A CA 1
ATOM 986 C C . ASP A 1 123 ? 11.078 5.668 5.332 1 93.62 123 ASP A C 1
ATOM 988 O O . ASP A 1 123 ? 11.547 6.508 4.559 1 93.62 123 ASP A O 1
ATOM 992 N N . TRP A 1 124 ? 11.391 5.578 6.594 1 92 124 TRP A N 1
ATOM 993 C CA . TRP A 1 124 ? 12.516 6.371 7.082 1 92 124 TRP A CA 1
ATOM 994 C C . TRP A 1 124 ? 13.812 5.574 7.027 1 92 124 TRP A C 1
ATOM 996 O O . TRP A 1 124 ? 14.016 4.652 7.82 1 92 124 TRP A O 1
ATOM 1006 N N . VAL A 1 125 ? 14.609 5.906 6.082 1 91.44 125 VAL A N 1
ATOM 1007 C CA . VAL A 1 125 ? 15.875 5.223 5.848 1 91.44 125 VAL A CA 1
ATOM 1008 C C . VAL A 1 125 ? 17.016 6.23 5.879 1 91.44 125 VAL A C 1
ATOM 1010 O O . VAL A 1 125 ? 17.062 7.148 5.059 1 91.44 125 VAL A O 1
ATOM 1013 N N . GLY A 1 126 ? 17.969 6.016 6.793 1 90.56 126 GLY A N 1
ATOM 1014 C CA . GLY A 1 126 ? 19 7.031 6.965 1 90.56 126 GLY A CA 1
ATOM 1015 C C . GLY A 1 126 ? 18.422 8.398 7.316 1 90.56 126 GLY A C 1
ATOM 1016 O O . GLY A 1 126 ? 17.641 8.523 8.258 1 90.56 126 GLY A O 1
ATOM 1017 N N . ASP A 1 127 ? 18.734 9.469 6.527 1 92.31 127 ASP A N 1
ATOM 1018 C CA . ASP A 1 127 ? 18.25 10.82 6.789 1 92.31 127 ASP A CA 1
ATOM 1019 C C . ASP A 1 127 ? 17.188 11.227 5.777 1 92.31 127 ASP A C 1
ATOM 1021 O O . ASP A 1 127 ? 17 12.414 5.516 1 92.31 127 ASP A O 1
ATOM 1025 N N . VAL A 1 128 ? 16.641 10.203 5.195 1 94.81 128 VAL A N 1
ATOM 1026 C CA . VAL A 1 128 ? 15.641 10.5 4.172 1 94.81 128 VAL A CA 1
ATOM 1027 C C . VAL A 1 128 ? 14.312 9.828 4.527 1 94.81 128 VAL A C 1
ATOM 1029 O O . VAL A 1 128 ? 14.297 8.672 4.953 1 94.81 128 VAL A O 1
ATOM 1032 N N . ILE A 1 129 ? 13.211 10.594 4.41 1 95.56 129 ILE A N 1
ATOM 1033 C CA . ILE A 1 129 ? 11.859 10.062 4.516 1 95.56 129 ILE A CA 1
ATOM 1034 C C . ILE A 1 129 ? 11.258 9.891 3.121 1 95.56 129 ILE A C 1
ATOM 1036 O O . ILE A 1 129 ? 10.867 10.875 2.48 1 95.56 129 ILE A O 1
ATOM 1040 N N . TRP A 1 130 ? 11.266 8.648 2.662 1 96.38 130 TRP A N 1
ATOM 1041 C CA . TRP A 1 130 ? 10.625 8.32 1.394 1 96.38 130 TRP A CA 1
ATOM 1042 C C . TRP A 1 130 ? 9.117 8.164 1.567 1 96.38 130 TRP A C 1
ATOM 1044 O O . TRP A 1 130 ? 8.656 7.578 2.551 1 96.38 130 TRP A O 1
ATOM 1054 N N . TYR A 1 131 ? 8.328 8.734 0.644 1 97.12 131 TYR A N 1
ATOM 1055 C CA . TYR A 1 131 ? 6.891 8.695 0.864 1 97.12 131 TYR A CA 1
ATOM 1056 C C . TYR A 1 131 ? 6.141 8.523 -0.453 1 97.12 131 TYR A C 1
ATOM 1058 O O . TYR A 1 131 ? 6.691 8.781 -1.525 1 97.12 131 TYR A O 1
ATOM 1066 N N . GLY A 1 132 ? 4.977 7.969 -0.366 1 96.75 132 GLY A N 1
ATOM 1067 C CA . GLY A 1 132 ? 4.062 7.754 -1.479 1 96.75 132 GLY A CA 1
ATOM 1068 C C . GLY A 1 132 ? 2.629 7.531 -1.042 1 96.75 132 GLY A C 1
ATOM 1069 O O . GLY A 1 132 ? 2.34 7.48 0.155 1 96.75 132 GLY A O 1
ATOM 1070 N N . VAL A 1 133 ? 1.76 7.484 -2.014 1 97 133 VAL A N 1
ATOM 1071 C CA . VAL A 1 133 ? 0.341 7.297 -1.732 1 97 133 VAL A CA 1
ATOM 1072 C C . VAL A 1 133 ? -0.251 6.285 -2.711 1 97 133 VAL A C 1
ATOM 1074 O O . VAL A 1 133 ? 0.284 6.082 -3.803 1 97 133 VAL A O 1
ATOM 1077 N N . ASN A 1 134 ? -1.31 5.641 -2.285 1 96.25 134 ASN A N 1
ATOM 1078 C CA . ASN A 1 134 ? -2.086 4.781 -3.172 1 96.25 134 ASN A CA 1
ATOM 1079 C C . ASN A 1 134 ? -3.537 4.672 -2.715 1 96.25 134 ASN A C 1
ATOM 1081 O O . ASN A 1 134 ? -3.859 4.996 -1.57 1 96.25 134 ASN A O 1
ATOM 1085 N N . ASP A 1 135 ? -4.402 4.32 -3.648 1 96.75 135 ASP A N 1
ATOM 1086 C CA . ASP A 1 135 ? -5.758 3.869 -3.344 1 96.75 135 ASP A CA 1
ATOM 1087 C C . ASP A 1 135 ? -5.863 2.348 -3.43 1 96.75 135 ASP A C 1
ATOM 1089 O O . ASP A 1 135 ? -5.211 1.722 -4.266 1 96.75 135 ASP A O 1
ATOM 1093 N N . LEU A 1 136 ? -6.59 1.826 -2.506 1 95.56 136 LEU A N 1
ATOM 1094 C CA . LEU A 1 136 ? -6.93 0.408 -2.555 1 95.56 136 LEU A CA 1
ATOM 1095 C C . LEU A 1 136 ? -8.43 0.202 -2.379 1 95.56 136 LEU A C 1
ATOM 1097 O O . LEU A 1 136 ? -9.062 0.88 -1.566 1 95.56 136 LEU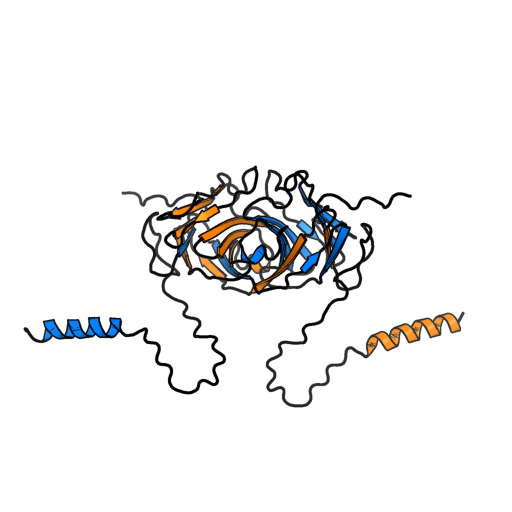 A O 1
ATOM 1101 N N . PHE A 1 137 ? -9.008 -0.656 -3.172 1 96 137 PHE A N 1
ATOM 1102 C CA . PHE A 1 137 ? -10.391 -1.123 -3.102 1 96 137 PHE A CA 1
ATOM 1103 C C . PHE A 1 137 ? -11.359 -0.007 -3.475 1 96 137 PHE A C 1
ATOM 1105 O O . PHE A 1 137 ? -12.469 0.056 -2.947 1 96 137 PHE A O 1
ATOM 1112 N N . GLY A 1 138 ? -10.93 0.907 -4.277 1 95.81 138 GLY A N 1
ATOM 1113 C CA . GLY A 1 138 ? -11.711 2.051 -4.711 1 95.81 138 GLY A CA 1
ATOM 1114 C C . GLY A 1 138 ? -11.023 3.379 -4.457 1 95.81 138 GLY A C 1
ATOM 1115 O O . GLY A 1 138 ? -9.844 3.414 -4.105 1 95.81 138 GLY A O 1
ATOM 1116 N N . ASP A 1 139 ? -11.711 4.484 -4.727 1 97.5 139 ASP A N 1
ATOM 1117 C CA . ASP A 1 139 ? -11.211 5.844 -4.555 1 97.5 139 ASP A CA 1
ATOM 1118 C C . ASP A 1 139 ? -12.023 6.602 -3.506 1 97.5 139 ASP A C 1
ATOM 1120 O O . ASP A 1 139 ? -13.016 7.254 -3.834 1 97.5 139 ASP A O 1
ATOM 1124 N N . PRO A 1 140 ? -11.594 6.582 -2.234 1 98 140 PRO A N 1
ATOM 1125 C CA . PRO A 1 140 ? -12.43 7.168 -1.181 1 98 140 PRO A CA 1
ATOM 1126 C C . PRO A 1 140 ? -12.609 8.672 -1.345 1 98 140 PRO A C 1
ATOM 1128 O O . PRO A 1 140 ? -13.609 9.234 -0.878 1 98 140 PRO A O 1
ATOM 1131 N N . PHE A 1 141 ? -11.695 9.312 -2.047 1 98.06 141 PHE A N 1
ATOM 1132 C CA . PHE A 1 141 ? -11.789 10.758 -2.184 1 98.06 141 PHE A CA 1
ATOM 1133 C C . PHE A 1 141 ? -12.039 11.148 -3.635 1 98.06 141 PHE A C 1
ATOM 1135 O O . PHE A 1 141 ? -11.609 12.227 -4.074 1 98.06 141 PHE A O 1
ATOM 1142 N N . GLY A 1 142 ? -12.695 10.25 -4.348 1 96.12 142 GLY A N 1
ATOM 1143 C CA . GLY A 1 142 ? -13.055 10.578 -5.715 1 96.12 142 GLY A CA 1
ATOM 1144 C C . GLY A 1 142 ? -13.836 11.883 -5.828 1 96.12 142 GLY A C 1
ATOM 1145 O O . GLY A 1 142 ? -14.781 12.109 -5.074 1 96.12 142 GLY A O 1
ATOM 1146 N N . SER A 1 143 ? -13.359 12.703 -6.789 1 94.44 143 SER A N 1
ATOM 1147 C CA . SER A 1 143 ? -13.938 14.008 -7.094 1 94.44 143 SER A CA 1
ATOM 1148 C C . SER A 1 143 ? -13.477 15.062 -6.098 1 94.44 143 SER A C 1
ATOM 1150 O O . SER A 1 143 ? -13.867 16.234 -6.191 1 94.44 143 SER A O 1
ATOM 1152 N N . HIS A 1 144 ? -12.672 14.727 -5.141 1 97.25 144 HIS A N 1
ATOM 1153 C CA . HIS A 1 144 ? -12.047 15.656 -4.207 1 97.25 144 HIS A CA 1
ATOM 1154 C C . HIS A 1 144 ? -10.531 15.656 -4.355 1 97.25 144 HIS A C 1
ATOM 1156 O O . HIS A 1 144 ? -9.891 14.609 -4.262 1 97.25 144 HIS A O 1
ATOM 1162 N N . ARG A 1 145 ? -10.008 16.797 -4.484 1 96.75 145 ARG A N 1
ATOM 1163 C CA . ARG A 1 145 ? -8.562 16.922 -4.625 1 96.75 145 ARG A CA 1
ATOM 1164 C C . ARG A 1 145 ? -7.848 16.453 -3.359 1 96.75 145 ARG A C 1
ATOM 1166 O O . ARG A 1 145 ? -8.273 16.766 -2.248 1 96.75 145 ARG A O 1
ATOM 1173 N N . VAL A 1 146 ? -6.828 15.648 -3.48 1 97.62 146 VAL A N 1
ATOM 1174 C CA . VAL A 1 146 ? -5.949 15.273 -2.377 1 97.62 146 VAL A CA 1
ATOM 1175 C C . VAL A 1 146 ? -4.508 15.648 -2.715 1 97.62 146 VAL A C 1
ATOM 1177 O O . VAL A 1 146 ? -4.039 15.398 -3.828 1 97.62 146 VAL A O 1
ATOM 1180 N N . VAL A 1 147 ? -3.789 16.25 -1.722 1 97.06 147 VAL A N 1
ATOM 1181 C CA . VAL A 1 147 ? -2.434 16.719 -2 1 97.06 147 VAL A CA 1
ATOM 1182 C C . VAL A 1 147 ? -1.546 16.484 -0.781 1 97.06 147 VAL A C 1
ATOM 1184 O O . VAL A 1 147 ? -1.937 16.781 0.348 1 97.06 147 VAL A O 1
ATOM 1187 N N . VAL A 1 148 ? -0.402 15.82 -0.993 1 97.25 148 VAL A N 1
ATOM 1188 C CA . VAL A 1 148 ? 0.657 15.781 0.01 1 97.25 148 VAL A CA 1
ATOM 1189 C C . VAL A 1 148 ? 1.601 16.969 -0.193 1 97.25 148 VAL A C 1
ATOM 1191 O O . VAL A 1 148 ? 2.168 17.141 -1.275 1 97.25 148 VAL A O 1
ATOM 1194 N N . VAL A 1 149 ? 1.764 17.766 0.875 1 95.19 149 VAL A N 1
ATOM 1195 C CA . VAL A 1 149 ? 2.586 18.969 0.798 1 95.19 149 VAL A CA 1
ATOM 1196 C C . VAL A 1 149 ? 3.73 18.875 1.805 1 95.19 149 VAL A C 1
ATOM 1198 O O . VAL A 1 149 ? 3.5 18.828 3.014 1 95.19 149 VAL A O 1
ATOM 1201 N N . PRO A 1 150 ? 4.969 18.828 1.281 1 95 150 PRO A N 1
ATOM 1202 C CA . PRO A 1 150 ? 6.082 19 2.217 1 95 150 PRO A CA 1
ATOM 1203 C C . PRO A 1 150 ? 6.172 20.406 2.783 1 95 150 PRO A C 1
ATOM 1205 O O . PRO A 1 150 ? 6.145 21.391 2.027 1 95 150 PRO A O 1
ATOM 1208 N N . VAL A 1 151 ? 6.203 20.5 4.082 1 90.5 151 VAL A N 1
ATOM 1209 C CA . VAL A 1 151 ? 6.359 21.766 4.797 1 90.5 151 VAL A CA 1
ATOM 1210 C C . VAL A 1 151 ? 7.762 21.844 5.398 1 90.5 151 VAL A C 1
ATOM 1212 O O . VAL A 1 151 ? 8.258 20.875 5.965 1 90.5 151 VAL A O 1
ATOM 1215 N N . ASN A 1 152 ? 8.445 23.031 5.227 1 88.25 152 ASN A N 1
ATOM 1216 C CA . ASN A 1 152 ? 9.852 23.172 5.59 1 88.25 152 ASN A CA 1
ATOM 1217 C C . ASN A 1 152 ? 10.719 22.141 4.867 1 88.25 152 ASN A C 1
ATOM 1219 O O . ASN A 1 152 ? 11.523 21.453 5.492 1 88.25 152 ASN A O 1
ATOM 1223 N N . ALA A 1 153 ? 10.508 21.984 3.551 1 91.44 153 ALA A N 1
ATOM 1224 C CA . ALA A 1 153 ? 11.047 20.906 2.721 1 91.44 153 ALA A CA 1
ATOM 1225 C C . ALA A 1 153 ? 12.57 20.984 2.645 1 91.44 153 ALA A C 1
ATOM 1227 O O . ALA A 1 153 ? 13.133 22.047 2.377 1 91.44 153 ALA A O 1
ATOM 1228 N N . THR A 1 154 ? 13.141 19.938 2.982 1 91.31 154 THR A N 1
ATOM 1229 C CA . THR A 1 154 ? 14.555 19.688 2.744 1 91.31 154 THR A CA 1
ATOM 1230 C C . THR A 1 154 ? 14.758 18.312 2.094 1 91.31 154 THR A C 1
ATOM 1232 O O . THR A 1 154 ? 13.867 17.469 2.143 1 91.31 154 THR A O 1
ATOM 1235 N N . GLY A 1 155 ? 15.867 18.094 1.433 1 87.19 155 GLY A N 1
ATOM 1236 C CA . GLY A 1 155 ? 16.156 16.781 0.873 1 87.19 155 GLY A CA 1
ATOM 1237 C C . GLY A 1 155 ? 16.188 16.766 -0.644 1 87.19 155 GLY A C 1
ATOM 1238 O O . GLY A 1 155 ? 15.938 17.797 -1.28 1 87.19 155 GLY A O 1
ATOM 1239 N N . PRO A 1 156 ? 16.453 15.68 -1.252 1 82.19 156 PRO A N 1
ATOM 1240 C CA . PRO A 1 156 ? 16.844 15.555 -2.658 1 82.19 156 PRO A CA 1
ATOM 1241 C C . PRO A 1 156 ? 15.641 15.57 -3.607 1 82.19 156 PRO A C 1
ATOM 1243 O O . PRO A 1 156 ? 15.766 16 -4.758 1 82.19 156 PRO A O 1
ATOM 1246 N N . ALA A 1 157 ? 14.516 15.086 -3.225 1 88.75 157 ALA A N 1
ATOM 1247 C CA . ALA A 1 157 ? 13.328 14.922 -4.066 1 88.75 157 ALA A CA 1
ATOM 1248 C C . ALA A 1 157 ? 12.047 15.102 -3.254 1 88.75 157 ALA A C 1
ATOM 1250 O O . ALA A 1 157 ? 11.156 14.258 -3.299 1 88.75 157 ALA A O 1
ATOM 1251 N N . CYS A 1 158 ? 12.07 16.219 -2.662 1 95.5 158 CYS A N 1
ATOM 1252 C CA . CYS A 1 158 ? 10.969 16.5 -1.748 1 95.5 158 CYS A CA 1
ATOM 1253 C C . CYS A 1 158 ? 9.898 17.344 -2.426 1 95.5 158 CYS A C 1
ATOM 1255 O O . CYS A 1 158 ? 9.953 18.578 -2.387 1 95.5 158 CYS A O 1
ATOM 1257 N N . HIS A 1 159 ? 8.922 16.641 -3.07 1 95.5 159 HIS A N 1
ATOM 1258 C CA . HIS A 1 159 ? 7.934 17.328 -3.904 1 95.5 159 HIS A CA 1
ATOM 1259 C C . HIS A 1 159 ? 6.516 16.922 -3.514 1 95.5 159 HIS A C 1
ATOM 1261 O O . HIS A 1 159 ? 6.316 15.883 -2.881 1 95.5 159 HIS A O 1
ATOM 1267 N N . GLU A 1 160 ? 5.59 17.719 -3.945 1 95.5 160 GLU A N 1
ATOM 1268 C CA . GLU A 1 160 ? 4.18 17.438 -3.678 1 95.5 160 GLU A CA 1
ATOM 1269 C C . GLU A 1 160 ? 3.701 16.219 -4.457 1 95.5 160 GLU A C 1
ATOM 1271 O O . GLU A 1 160 ? 4.266 15.883 -5.504 1 95.5 160 GLU A O 1
ATOM 1276 N N . ILE A 1 161 ? 2.803 15.57 -3.891 1 96.06 161 ILE A N 1
ATOM 1277 C CA . ILE A 1 161 ? 1.964 14.617 -4.609 1 96.06 161 ILE A CA 1
ATOM 1278 C C . ILE A 1 161 ? 0.543 15.164 -4.727 1 96.06 161 ILE A C 1
ATOM 1280 O O . ILE A 1 161 ? -0.104 15.445 -3.717 1 96.06 161 ILE A O 1
ATOM 1284 N N . ASN A 1 162 ? 0.107 15.32 -5.977 1 95.56 162 ASN A N 1
ATOM 1285 C CA . ASN A 1 162 ? -1.184 15.961 -6.203 1 95.56 162 ASN A CA 1
ATOM 1286 C C . ASN A 1 162 ? -2.104 15.094 -7.051 1 95.56 162 ASN A C 1
ATOM 1288 O O . ASN A 1 162 ? -1.765 14.742 -8.18 1 95.56 162 ASN A O 1
ATOM 1292 N N . TRP A 1 163 ? -3.275 14.695 -6.48 1 96.06 163 TRP A N 1
ATOM 1293 C CA . TRP A 1 163 ? -4.363 14.039 -7.199 1 96.06 163 TRP A CA 1
ATOM 1294 C C . TRP A 1 163 ? -5.559 14.977 -7.344 1 96.06 163 TRP A C 1
ATOM 1296 O O . TRP A 1 163 ? -6.445 15 -6.488 1 96.06 163 TRP A O 1
ATOM 1306 N N . PRO A 1 164 ? -5.625 15.641 -8.492 1 95.44 164 PRO A N 1
ATOM 1307 C CA . PRO A 1 164 ? -6.664 16.672 -8.617 1 95.44 164 PRO A CA 1
ATOM 1308 C C . PRO A 1 164 ? -8.078 16.094 -8.555 1 95.44 164 PRO A C 1
ATOM 1310 O O . PRO A 1 164 ? -9 16.766 -8.102 1 95.44 164 PRO A O 1
ATOM 1313 N N . ALA A 1 165 ? -8.234 14.875 -9 1 94.94 165 ALA A N 1
ATOM 1314 C CA . ALA A 1 165 ? -9.57 14.281 -9.016 1 94.94 165 ALA A CA 1
ATOM 1315 C C . ALA A 1 165 ? -9.742 13.281 -7.879 1 94.94 165 ALA A C 1
ATOM 1317 O O . ALA A 1 165 ? -10.727 12.539 -7.836 1 94.94 165 ALA A O 1
ATOM 1318 N N . GLY A 1 166 ? -8.75 13.203 -6.949 1 95.81 166 GLY A N 1
ATOM 1319 C CA . GLY A 1 166 ? -8.852 12.367 -5.766 1 95.81 166 GLY A CA 1
ATOM 1320 C C . GLY A 1 166 ? -8.523 10.914 -6.031 1 95.81 166 GLY A C 1
ATOM 1321 O O . GLY A 1 166 ? -8.922 10.031 -5.266 1 95.81 166 GLY A O 1
ATOM 1322 N N . PHE A 1 167 ? -7.934 10.633 -7.18 1 94.69 167 PHE A N 1
ATOM 1323 C CA . PHE A 1 167 ? -7.402 9.312 -7.504 1 94.69 167 PHE A CA 1
ATOM 1324 C C . PHE A 1 167 ? -6.098 9.43 -8.281 1 94.69 167 PHE A C 1
ATOM 1326 O O . PHE A 1 167 ? -5.758 10.508 -8.773 1 94.69 167 PHE A O 1
ATOM 1333 N N . PRO A 1 168 ? -5.332 8.305 -8.32 1 91.62 168 PRO A N 1
ATOM 1334 C CA . PRO A 1 168 ? -3.984 8.383 -8.891 1 91.62 168 PRO A CA 1
ATOM 1335 C C . PRO A 1 168 ? -3.973 8.977 -10.297 1 91.62 168 PRO A C 1
ATOM 1337 O O . PRO A 1 168 ? -4.883 8.719 -11.094 1 91.62 168 PRO A O 1
ATOM 1340 N N . VAL A 1 169 ? -2.93 9.797 -10.477 1 86.88 169 VAL A N 1
ATOM 1341 C CA . VAL A 1 169 ? -2.738 10.375 -11.805 1 86.88 169 VAL A CA 1
ATOM 1342 C C . VAL A 1 169 ? -1.921 9.422 -12.672 1 86.88 169 VAL A C 1
ATOM 1344 O O . VAL A 1 169 ? -1.166 8.594 -12.156 1 86.88 169 VAL A O 1
ATOM 1347 N N . ARG A 1 170 ? -2.078 9.547 -13.906 1 76.12 170 ARG A N 1
ATOM 1348 C CA . ARG A 1 170 ? -1.37 8.703 -14.859 1 76.12 170 ARG A CA 1
ATOM 1349 C C . ARG A 1 170 ? 0.134 8.945 -14.805 1 76.12 170 ARG A C 1
ATOM 1351 O O . ARG A 1 170 ? 0.574 10.078 -14.578 1 76.12 170 ARG A O 1
ATOM 1358 N N . GLY A 1 171 ? 0.816 7.848 -15.031 1 80.5 171 GLY A N 1
ATOM 1359 C CA . GLY A 1 171 ? 2.252 7.988 -15.211 1 80.5 171 GLY A CA 1
ATOM 1360 C C . GLY A 1 171 ? 3.059 7.051 -14.336 1 80.5 171 GLY A C 1
ATOM 1361 O O . GLY A 1 171 ? 2.494 6.207 -13.633 1 80.5 171 GLY A O 1
ATOM 1362 N N . ARG A 1 172 ? 4.363 7.195 -14.477 1 89.62 172 ARG A N 1
ATOM 1363 C CA . ARG A 1 172 ? 5.312 6.406 -13.695 1 89.62 172 ARG A CA 1
ATOM 1364 C C . ARG A 1 172 ? 5.309 6.828 -12.234 1 89.62 172 ARG A C 1
ATOM 1366 O O . ARG A 1 172 ? 4.996 7.98 -11.914 1 89.62 172 ARG A O 1
ATOM 1373 N N . THR A 1 173 ? 5.473 5.812 -11.438 1 91.75 173 THR A N 1
ATOM 1374 C CA . THR A 1 173 ? 5.609 6.105 -10.016 1 91.75 173 THR A CA 1
ATOM 1375 C C . THR A 1 173 ? 6.938 6.805 -9.734 1 91.75 173 THR A C 1
ATOM 1377 O O . THR A 1 173 ? 8 6.293 -10.086 1 91.75 173 THR A O 1
ATOM 1380 N N . LYS A 1 174 ? 6.848 7.969 -9.094 1 92.06 174 LYS A N 1
ATOM 1381 C CA . LYS A 1 174 ? 8.055 8.734 -8.781 1 92.06 174 LYS A CA 1
ATOM 1382 C C . LYS A 1 174 ? 8.5 8.492 -7.34 1 92.06 174 LYS A C 1
ATOM 1384 O O . LYS A 1 174 ? 7.664 8.375 -6.441 1 92.06 174 LYS A O 1
ATOM 1389 N N . ALA A 1 175 ? 9.781 8.43 -7.254 1 93.25 175 ALA A N 1
ATOM 1390 C CA . ALA A 1 175 ? 10.344 8.398 -5.906 1 93.25 175 ALA A CA 1
ATOM 1391 C C . ALA A 1 175 ? 10.414 9.805 -5.309 1 93.25 175 ALA A C 1
ATOM 1393 O O . ALA A 1 175 ? 10.805 10.758 -5.984 1 93.25 175 ALA A O 1
ATOM 1394 N N . ARG A 1 176 ? 9.953 9.922 -4.078 1 96 176 ARG A N 1
ATOM 1395 C CA . ARG A 1 176 ? 10.016 11.172 -3.334 1 96 176 ARG A CA 1
ATOM 1396 C C . ARG A 1 176 ? 10.664 10.969 -1.969 1 96 176 ARG A C 1
ATOM 1398 O O . ARG A 1 176 ? 10.336 10.016 -1.259 1 96 176 ARG A O 1
ATOM 1405 N N . GLY A 1 177 ? 11.594 11.812 -1.687 1 96.75 177 GLY A N 1
ATOM 1406 C CA . GLY A 1 177 ? 12.336 11.734 -0.437 1 96.75 177 GLY A CA 1
ATOM 1407 C C . GLY A 1 177 ? 12.633 13.094 0.166 1 96.75 177 GLY A C 1
ATOM 1408 O O . GLY A 1 177 ? 13.18 13.969 -0.505 1 96.75 177 GLY A O 1
ATOM 1409 N N . CYS A 1 178 ? 12.273 13.297 1.416 1 96.75 178 CYS A N 1
ATOM 1410 C CA . CYS A 1 178 ? 12.516 14.547 2.127 1 96.75 178 CYS A CA 1
ATOM 1411 C C . CYS A 1 178 ? 13.539 14.352 3.24 1 96.75 178 CYS A C 1
ATOM 1413 O O . CYS A 1 178 ? 13.727 13.234 3.729 1 96.75 178 CYS A O 1
ATOM 1415 N N . GLY A 1 179 ? 14.117 15.453 3.629 1 94.62 179 GLY A N 1
ATOM 1416 C CA . GLY A 1 179 ? 14.977 15.43 4.801 1 94.62 179 GLY A CA 1
ATOM 1417 C C . GLY A 1 179 ? 14.203 15.406 6.105 1 94.62 179 GLY A C 1
ATOM 1418 O O . GLY A 1 179 ? 12.992 15.633 6.121 1 94.62 179 GLY A O 1
ATOM 1419 N N . PRO A 1 180 ? 14.875 15.133 7.219 1 89.62 180 PRO A N 1
ATOM 1420 C CA . PRO A 1 180 ? 14.211 14.875 8.5 1 89.62 180 PRO A CA 1
ATOM 1421 C C . PRO A 1 180 ? 13.531 16.125 9.07 1 89.62 180 PRO A C 1
ATOM 1423 O O . PRO A 1 180 ? 12.68 16.016 9.953 1 89.62 180 PRO A O 1
ATOM 1426 N N . ALA A 1 181 ? 13.812 17.297 8.633 1 88.69 181 ALA A N 1
ATOM 1427 C CA . ALA A 1 181 ? 13.211 18.516 9.164 1 88.69 181 ALA A CA 1
ATOM 1428 C C . ALA A 1 181 ? 11.852 18.766 8.531 1 88.69 181 ALA A C 1
ATOM 1430 O O . ALA A 1 181 ? 11.086 19.609 9.016 1 88.69 181 ALA A O 1
ATOM 1431 N N . THR A 1 182 ? 11.609 18.031 7.469 1 92.56 182 THR A N 1
ATOM 1432 C CA . THR A 1 182 ? 10.398 18.281 6.699 1 92.56 182 THR A CA 1
ATOM 1433 C C . THR A 1 182 ? 9.18 17.703 7.41 1 92.56 182 THR A C 1
ATOM 1435 O O . THR A 1 182 ? 9.227 16.578 7.918 1 92.56 182 THR A O 1
ATOM 1438 N N . ASP A 1 183 ? 8.102 18.469 7.469 1 91 183 ASP A N 1
ATOM 1439 C CA . ASP A 1 183 ? 6.789 17.938 7.812 1 91 183 ASP A CA 1
ATOM 1440 C C . ASP A 1 183 ? 6.004 17.562 6.555 1 91 183 ASP A C 1
ATOM 1442 O O . ASP A 1 183 ? 6.051 18.281 5.551 1 91 183 ASP A O 1
ATOM 1446 N N . LEU A 1 184 ? 5.352 16.5 6.594 1 94.56 184 LEU A N 1
ATOM 1447 C CA . LEU A 1 184 ? 4.508 16.094 5.48 1 94.56 184 LEU A CA 1
ATOM 1448 C C . LEU A 1 184 ? 3.031 16.266 5.824 1 94.56 184 LEU A C 1
ATOM 1450 O O . LEU A 1 184 ? 2.523 15.633 6.754 1 94.56 184 LEU A O 1
ATOM 1454 N N . HIS A 1 185 ? 2.373 17.141 5.125 1 93.38 185 HIS A N 1
ATOM 1455 C CA . HIS A 1 185 ? 0.952 17.422 5.293 1 93.38 185 HIS A CA 1
ATOM 1456 C C . HIS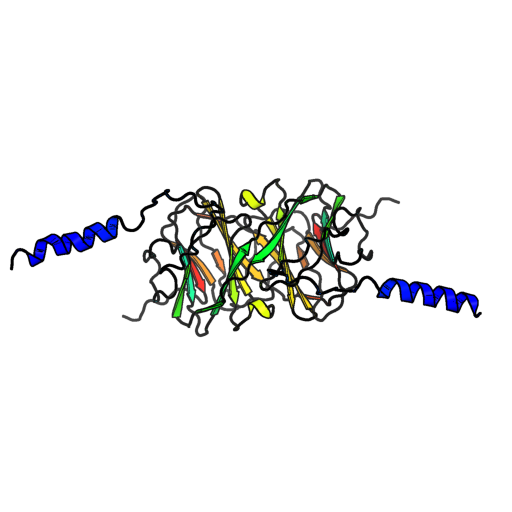 A 1 185 ? 0.126 16.766 4.199 1 93.38 185 HIS A C 1
ATOM 1458 O O . HIS A 1 185 ? 0.289 17.078 3.018 1 93.38 185 HIS A O 1
ATOM 1464 N N . VAL A 1 186 ? -0.719 15.859 4.617 1 96.06 186 VAL A N 1
ATOM 1465 C CA . VAL A 1 186 ? -1.665 15.234 3.695 1 96.06 186 VAL A CA 1
ATOM 1466 C C . VAL A 1 186 ? -3 15.977 3.75 1 96.06 186 VAL A C 1
ATOM 1468 O O . VAL A 1 186 ? -3.73 15.883 4.742 1 96.06 186 VAL A O 1
ATOM 1471 N N . ASN A 1 187 ? -3.301 16.688 2.678 1 95.62 187 ASN A N 1
ATOM 1472 C CA . ASN A 1 187 ? -4.539 17.453 2.59 1 95.62 187 ASN A CA 1
ATOM 1473 C C . ASN A 1 187 ? -5.625 16.672 1.841 1 95.62 187 ASN A C 1
ATOM 1475 O O . ASN A 1 187 ? -5.465 16.359 0.66 1 95.62 187 ASN A O 1
ATOM 1479 N N . LEU A 1 188 ? -6.715 16.391 2.533 1 97.44 188 LEU A N 1
ATOM 1480 C CA . LEU A 1 188 ? -7.84 15.664 1.942 1 97.44 188 LEU A CA 1
ATOM 1481 C C . LEU A 1 188 ? -9.008 16.609 1.669 1 97.44 188 LEU A C 1
ATOM 1483 O O . LEU A 1 188 ? -9.422 17.359 2.555 1 97.44 188 LEU A O 1
ATOM 1487 N N . CYS A 1 189 ? -9.578 16.609 0.42 1 96.75 189 CYS A N 1
ATOM 1488 C CA . CYS A 1 189 ? -10.672 17.453 -0.057 1 96.75 189 CYS A CA 1
ATOM 1489 C C . CYS A 1 189 ? -10.211 18.891 -0.221 1 96.75 189 CYS A C 1
ATOM 1491 O O . CYS A 1 189 ? -10.906 19.828 0.204 1 96.75 189 CYS A O 1
ATOM 1493 N N . GLY A 1 190 ? -9.023 19.016 -0.754 1 90.75 190 GLY A N 1
ATOM 1494 C CA . GLY A 1 190 ? -8.508 20.328 -1.062 1 90.75 190 GLY A CA 1
ATOM 1495 C C . GLY A 1 190 ? -7.621 20.906 0.032 1 90.75 190 GLY A C 1
ATOM 1496 O O . GLY A 1 190 ? -7.258 20.188 0.972 1 90.75 190 GLY A O 1
ATOM 1497 N N . LEU A 1 191 ? -7.148 22.094 -0.19 1 83.25 191 LEU A N 1
ATOM 1498 C CA . LEU A 1 191 ? -6.312 22.797 0.783 1 83.25 191 LEU A CA 1
ATOM 1499 C C . LEU A 1 191 ? -7.168 23.609 1.751 1 83.25 191 LEU A C 1
ATOM 1501 O O . LEU A 1 191 ? -8.305 23.969 1.431 1 83.25 191 LEU A O 1
ATOM 1505 N N . PRO A 1 192 ? -6.59 23.719 2.992 1 72.69 192 PRO A N 1
ATOM 1506 C CA . PRO A 1 192 ? -7.367 24.516 3.945 1 72.69 192 PRO A CA 1
ATOM 1507 C C . PRO A 1 192 ? -7.695 25.906 3.42 1 72.69 192 PRO A C 1
ATOM 1509 O O . PRO A 1 192 ? -6.875 26.516 2.734 1 72.69 192 PRO A O 1
ATOM 1512 N N . VAL A 1 193 ? -9.023 26.219 3.357 1 59.34 193 VAL A N 1
ATOM 1513 C CA . VAL A 1 193 ? -9.469 27.562 2.984 1 59.34 193 VAL A CA 1
ATOM 1514 C C . VAL A 1 193 ? -9.195 28.531 4.129 1 59.34 193 VAL A C 1
ATOM 1516 O O . VAL A 1 193 ? -9.484 28.234 5.289 1 59.34 193 VAL A O 1
ATOM 1519 N N . PRO A 1 194 ? -8.352 29.578 3.84 1 58.44 194 PRO A N 1
ATOM 1520 C CA . PRO A 1 194 ? -8.172 30.578 4.902 1 58.44 194 PRO A CA 1
ATOM 1521 C C . PRO A 1 194 ? -9.5 31.047 5.492 1 58.44 194 PRO A C 1
ATOM 1523 O O . PRO A 1 194 ? -10.5 31.125 4.781 1 58.44 194 PRO A O 1
ATOM 1526 N N . PRO A 1 195 ? -9.602 31.016 6.84 1 53.84 195 PRO A N 1
ATOM 1527 C CA . PRO A 1 195 ? -10.828 31.594 7.391 1 53.84 195 PRO A CA 1
ATOM 1528 C C . PRO A 1 195 ? -11.148 32.969 6.812 1 53.84 195 PRO A C 1
ATOM 1530 O O . PRO A 1 195 ? -10.234 33.719 6.418 1 53.84 195 PRO A O 1
ATOM 1533 N N . PRO A 1 196 ? -12.484 33.188 6.363 1 49.19 196 PRO A N 1
ATOM 1534 C CA . PRO A 1 196 ? -12.789 34.531 5.91 1 49.19 196 PRO A CA 1
ATOM 1535 C C . PRO A 1 196 ? -12.281 35.594 6.875 1 49.19 196 PRO A C 1
ATOM 1537 O O . PRO A 1 196 ? -12.234 35.375 8.086 1 49.19 196 PRO A O 1
ATOM 1540 N N . PRO A 1 197 ? -11.742 36.75 6.199 1 48.69 197 PRO A N 1
ATOM 1541 C CA . PRO A 1 197 ? -11.312 37.844 7.066 1 48.69 197 PRO A CA 1
ATOM 1542 C C . PRO A 1 197 ? -12.422 38.344 7.984 1 48.69 197 PRO A C 1
ATOM 1544 O O . PRO A 1 197 ? -13.602 38.281 7.629 1 48.69 197 PRO A O 1
ATOM 1547 N N . MET B 1 1 ? 24.453 44.125 30.781 1 32 1 MET B N 1
ATOM 1548 C CA . MET B 1 1 ? 24.969 43.281 29.703 1 32 1 MET B CA 1
ATOM 1549 C C . MET B 1 1 ? 25.188 41.844 30.188 1 32 1 MET B C 1
ATOM 1551 O O . MET B 1 1 ? 25.094 40.906 29.391 1 32 1 MET B O 1
ATOM 1555 N N . GLU B 1 2 ? 25.594 41.594 31.516 1 36 2 GLU B N 1
ATOM 1556 C CA . GLU B 1 2 ? 25.953 40.375 32.219 1 36 2 GLU B CA 1
ATOM 1557 C C . GLU B 1 2 ? 24.719 39.594 32.656 1 36 2 GLU B C 1
ATOM 1559 O O . GLU B 1 2 ? 24.75 38.344 32.656 1 36 2 GLU B O 1
ATOM 1564 N N . LYS B 1 3 ? 23.625 40.219 33.25 1 43.94 3 LYS B N 1
ATOM 1565 C CA . LYS B 1 3 ? 22.422 39.562 33.688 1 43.94 3 LYS B CA 1
ATOM 1566 C C . LYS B 1 3 ? 21.75 38.781 32.562 1 43.94 3 LYS B C 1
ATOM 1568 O O . LYS B 1 3 ? 21.109 37.75 32.781 1 43.94 3 LYS B O 1
ATOM 1573 N N . LYS B 1 4 ? 21.562 39.406 31.375 1 45.41 4 LYS B N 1
ATOM 1574 C CA . LYS B 1 4 ? 20.953 38.812 30.188 1 45.41 4 LYS B CA 1
ATOM 1575 C C . LYS B 1 4 ? 21.734 37.562 29.734 1 45.41 4 LYS B C 1
ATOM 1577 O O . LYS B 1 4 ? 21.172 36.688 29.094 1 45.41 4 LYS B O 1
ATOM 1582 N N . ARG B 1 5 ? 23.062 37.406 30.125 1 42.81 5 ARG B N 1
ATOM 1583 C CA . ARG B 1 5 ? 23.922 36.25 29.859 1 42.81 5 ARG B CA 1
ATOM 1584 C C . ARG B 1 5 ? 23.625 35.094 30.812 1 42.81 5 ARG B C 1
ATOM 1586 O O . ARG B 1 5 ? 23.688 33.938 30.438 1 42.81 5 ARG B O 1
ATOM 1593 N N . LYS B 1 6 ? 23.359 35.375 32.062 1 45.28 6 LYS B N 1
ATOM 1594 C CA . LYS B 1 6 ? 23.125 34.344 33.094 1 45.28 6 LYS B CA 1
ATOM 1595 C C . LYS B 1 6 ? 21.781 33.656 32.906 1 45.28 6 LYS B C 1
ATOM 1597 O O . LYS B 1 6 ? 21.656 32.469 33.094 1 45.28 6 LYS B O 1
ATOM 1602 N N . GLU B 1 7 ? 20.719 34.312 32.688 1 38.84 7 GLU B N 1
ATOM 1603 C CA . GLU B 1 7 ? 19.391 33.75 32.438 1 38.84 7 GLU B CA 1
ATOM 1604 C C . GLU B 1 7 ? 19.375 32.844 31.219 1 38.84 7 GLU B C 1
ATOM 1606 O O . GLU B 1 7 ? 18.547 31.953 31.109 1 38.84 7 GLU B O 1
ATOM 1611 N N . GLU B 1 8 ? 20.297 33.188 30.234 1 37.5 8 GLU B N 1
ATOM 1612 C CA . GLU B 1 8 ? 20.422 32.406 29.016 1 37.5 8 GLU B CA 1
ATOM 1613 C C . GLU B 1 8 ? 21.141 31.094 29.281 1 37.5 8 GLU B C 1
ATOM 1615 O O . GLU B 1 8 ? 20.781 30.062 28.719 1 37.5 8 GLU B O 1
ATOM 1620 N N . LYS B 1 9 ? 22.031 31 30.188 1 38.69 9 LYS B N 1
ATOM 1621 C CA . LYS B 1 9 ? 22.781 29.812 30.594 1 38.69 9 LYS B CA 1
ATOM 1622 C C . LYS B 1 9 ? 21.922 28.875 31.438 1 38.69 9 LYS B C 1
ATOM 1624 O O . LYS B 1 9 ? 22.016 27.656 31.297 1 38.69 9 LYS B O 1
ATOM 1629 N N . GLU B 1 10 ? 21.125 29.312 32.375 1 33.84 10 GLU B N 1
ATOM 1630 C CA . GLU B 1 10 ? 20.344 28.453 33.25 1 33.84 10 GLU B CA 1
ATOM 1631 C C . GLU B 1 10 ? 19.234 27.75 32.5 1 33.84 10 GLU B C 1
ATOM 1633 O O . GLU B 1 10 ? 18.812 26.641 32.875 1 33.84 10 GLU B O 1
ATOM 1638 N N . ALA B 1 11 ? 18.625 28.234 31.5 1 30 11 ALA B N 1
ATOM 1639 C CA . ALA B 1 11 ? 17.688 27.609 30.594 1 30 11 ALA B CA 1
ATOM 1640 C C . ALA B 1 11 ? 18.344 26.5 29.781 1 30 11 ALA B C 1
ATOM 1642 O O . ALA B 1 11 ? 17.719 25.484 29.453 1 30 11 ALA B O 1
ATOM 1643 N N . ILE B 1 12 ? 19.656 26.625 29.594 1 32.91 12 ILE B N 1
ATOM 1644 C CA . ILE B 1 12 ? 20.469 25.609 28.922 1 32.91 12 ILE B CA 1
ATOM 1645 C C . ILE B 1 12 ? 20.656 24.406 29.844 1 32.91 12 ILE B C 1
ATOM 1647 O O . ILE B 1 12 ? 20.562 23.266 29.391 1 32.91 12 ILE B O 1
ATOM 1651 N N . ARG B 1 13 ? 20.938 24.469 31.062 1 29.75 13 ARG B N 1
ATOM 1652 C CA . ARG B 1 13 ? 21.266 23.422 32 1 29.75 13 ARG B CA 1
ATOM 1653 C C . ARG B 1 13 ? 20.047 22.547 32.312 1 29.75 13 ARG B C 1
ATOM 1655 O O . ARG B 1 13 ? 20.141 21.328 32.344 1 29.75 13 ARG B O 1
ATOM 1662 N N . LEU B 1 14 ? 18.922 22.953 32.625 1 25.31 14 LEU B N 1
ATOM 1663 C CA . LEU B 1 14 ? 17.797 22.125 33.062 1 25.31 14 LEU B CA 1
ATOM 1664 C C . LEU B 1 14 ? 17.266 21.281 31.891 1 25.31 14 LEU B C 1
ATOM 1666 O O . LEU B 1 14 ? 16.703 20.219 32.094 1 25.31 14 LEU B O 1
ATOM 1670 N N . ALA B 1 15 ? 17.609 21.594 30.688 1 25.91 15 ALA B N 1
ATOM 1671 C CA . ALA B 1 15 ? 17.297 20.781 29.516 1 25.91 15 ALA B CA 1
ATOM 1672 C C . ALA B 1 15 ? 18.219 19.562 29.438 1 25.91 15 ALA B C 1
ATOM 1674 O O . ALA B 1 15 ? 17.828 18.516 28.906 1 25.91 15 ALA B O 1
ATOM 1675 N N . LYS B 1 16 ? 19.297 19.453 30.172 1 25.27 16 LYS B N 1
ATOM 1676 C CA . LYS B 1 16 ? 20.297 18.391 30.172 1 25.27 16 LYS B CA 1
ATOM 1677 C C . LYS B 1 16 ? 19.859 17.234 31.078 1 25.27 16 LYS B C 1
ATOM 1679 O O . LYS B 1 16 ? 20.062 16.062 30.734 1 25.27 16 LYS B O 1
ATOM 1684 N N . ASP B 1 17 ? 19.406 17.125 32.219 1 25.17 17 ASP B N 1
ATOM 1685 C CA . ASP B 1 17 ? 19.359 16.078 33.219 1 25.17 17 ASP B CA 1
ATOM 1686 C C . ASP B 1 17 ? 18.203 15.117 32.969 1 25.17 17 ASP B C 1
ATOM 1688 O O . ASP B 1 17 ? 18.25 13.953 33.375 1 25.17 17 ASP B O 1
ATOM 1692 N N . ILE B 1 18 ? 17.203 15.188 32.5 1 24.02 18 ILE B N 1
ATOM 1693 C CA . ILE B 1 18 ? 16.188 14.164 32.344 1 24.02 18 ILE B CA 1
ATOM 1694 C C . ILE B 1 18 ? 16.594 13.18 31.266 1 24.02 18 ILE B C 1
ATOM 1696 O O . ILE B 1 18 ? 15.852 12.242 30.953 1 24.02 18 ILE B O 1
ATOM 1700 N N . TYR B 1 19 ? 17.906 13.117 30.781 1 24.25 19 TYR B N 1
ATOM 1701 C CA . TYR B 1 19 ? 18.297 11.977 29.969 1 24.25 19 TYR B CA 1
ATOM 1702 C C . TYR B 1 19 ? 18.906 10.875 30.828 1 24.25 19 TYR B C 1
ATOM 1704 O O . TYR B 1 19 ? 19.516 9.938 30.297 1 24.25 19 TYR B O 1
ATOM 1712 N N . ALA B 1 20 ? 18.75 10.688 32.125 1 22.11 20 ALA B N 1
ATOM 1713 C CA . ALA B 1 20 ? 19.578 9.711 32.844 1 22.11 20 ALA B CA 1
ATOM 1714 C C . ALA B 1 20 ? 18.812 8.414 33.062 1 22.11 20 ALA B C 1
ATOM 1716 O O . ALA B 1 20 ? 17.766 8.414 33.75 1 22.11 20 ALA B O 1
ATOM 1717 N N . PHE B 1 21 ? 19.344 7.125 32.531 1 22.97 21 PHE B N 1
ATOM 1718 C CA . PHE B 1 21 ? 19.172 5.68 32.594 1 22.97 21 PHE B CA 1
ATOM 1719 C C . PHE B 1 21 ? 19.703 5.117 33.906 1 22.97 21 PHE B C 1
ATOM 1721 O O . PHE B 1 21 ? 20.875 4.742 34 1 22.97 21 PHE B O 1
ATOM 1728 N N . PRO B 1 22 ? 19.156 5.055 35.062 1 22.64 22 PRO B N 1
ATOM 1729 C CA . PRO B 1 22 ? 19.828 4.199 36.062 1 22.64 22 PRO B CA 1
ATOM 1730 C C . PRO B 1 22 ? 19.5 2.721 35.875 1 22.64 22 PRO B C 1
ATOM 1732 O O . PRO B 1 22 ? 18.344 2.357 35.656 1 22.64 22 PRO B O 1
ATOM 1735 N N . CYS B 1 23 ? 20.484 1.548 35.719 1 23.3 23 CYS B N 1
ATOM 1736 C CA . CYS B 1 23 ? 20.859 0.154 35.531 1 23.3 23 CYS B CA 1
ATOM 1737 C C . CYS B 1 23 ? 20.438 -0.708 36.688 1 23.3 23 CYS B C 1
ATOM 1739 O O . CYS B 1 23 ? 20.781 -1.888 36.781 1 23.3 23 CYS B O 1
ATOM 1741 N N . GLY B 1 24 ? 19.969 -0.597 37.906 1 24.05 24 GLY B N 1
ATOM 1742 C CA . GLY B 1 24 ? 20.422 -1.488 38.969 1 24.05 24 GLY B CA 1
ATOM 1743 C C . GLY B 1 24 ? 19.656 -2.801 39 1 24.05 24 GLY B C 1
ATOM 1744 O O . GLY B 1 24 ? 20.172 -3.812 39.5 1 24.05 24 GLY B O 1
ATOM 1745 N N . SER B 1 25 ? 18.469 -3.035 39.406 1 25.69 25 SER B N 1
ATOM 1746 C CA . SER B 1 25 ? 18.219 -4.449 39.656 1 25.69 25 SER B CA 1
ATOM 1747 C C . SER B 1 25 ? 18.156 -5.238 38.344 1 25.69 25 SER B C 1
ATOM 1749 O O . SER B 1 25 ? 17.859 -4.68 37.281 1 25.69 25 SER B O 1
ATOM 1751 N N . LYS B 1 26 ? 18.438 -6.609 38.281 1 26.06 26 LYS B N 1
ATOM 1752 C CA . LYS B 1 26 ? 18.656 -7.48 37.156 1 26.06 26 LYS B CA 1
ATOM 1753 C C . LYS B 1 26 ? 17.406 -7.59 36.281 1 26.06 26 LYS B C 1
ATOM 1755 O O . LYS B 1 26 ? 16.344 -7.961 36.781 1 26.06 26 LYS B O 1
ATOM 1760 N N . PRO B 1 27 ? 17.172 -6.77 35.25 1 23.44 27 PRO B N 1
ATOM 1761 C CA . PRO B 1 27 ? 15.945 -6.922 34.469 1 23.44 27 PRO B CA 1
ATOM 1762 C C . PRO B 1 27 ? 15.797 -8.32 33.844 1 23.44 27 PRO B C 1
ATOM 1764 O O . PRO B 1 27 ? 16.734 -8.828 33.219 1 23.44 27 PRO B O 1
ATOM 1767 N N . TYR B 1 28 ? 15.289 -9.188 34.594 1 25.52 28 TYR B N 1
ATOM 1768 C CA . TYR B 1 28 ? 15.125 -10.266 33.625 1 25.52 28 TYR B CA 1
ATOM 1769 C C . TYR B 1 28 ? 14.406 -9.773 32.375 1 25.52 28 TYR B C 1
ATOM 1771 O O . TYR B 1 28 ? 13.211 -9.492 32.406 1 25.52 28 TYR B O 1
ATOM 1779 N N . ARG B 1 29 ? 14.797 -8.797 31.5 1 24.7 29 ARG B N 1
ATOM 1780 C CA . ARG B 1 29 ? 14.828 -7.523 30.797 1 24.7 29 ARG B CA 1
ATOM 1781 C C . ARG B 1 29 ? 14.219 -7.66 29.406 1 24.7 29 ARG B C 1
ATOM 1783 O O . ARG B 1 29 ? 14.938 -7.859 28.422 1 24.7 29 ARG B O 1
ATOM 1790 N N . ARG B 1 30 ? 13.086 -8.414 29.312 1 23.53 30 ARG B N 1
ATOM 1791 C CA . ARG B 1 30 ? 12.688 -8.344 27.922 1 23.53 30 ARG B CA 1
ATOM 1792 C C . ARG B 1 30 ? 12.211 -6.949 27.547 1 23.53 30 ARG B C 1
ATOM 1794 O O . ARG B 1 30 ? 11.297 -6.41 28.188 1 23.53 30 ARG B O 1
ATOM 1801 N N . GLU B 1 31 ? 12.727 -5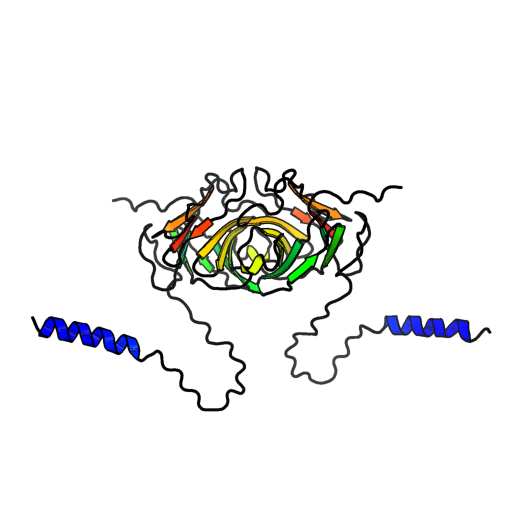.871 27.031 1 25.75 31 GLU B N 1
ATOM 1802 C CA . GLU B 1 31 ? 12.898 -4.438 26.812 1 25.75 31 GLU B CA 1
ATOM 1803 C C . GLU B 1 31 ? 11.727 -3.854 26.031 1 25.75 31 GLU B C 1
ATOM 1805 O O . GLU B 1 31 ? 11.742 -3.848 24.797 1 25.75 31 GLU B O 1
ATOM 1810 N N . TYR B 1 32 ? 10.508 -4.324 26 1 25.77 32 TYR B N 1
ATOM 1811 C CA . TYR B 1 32 ? 9.82 -3.52 25 1 25.77 32 TYR B CA 1
ATOM 1812 C C . TYR B 1 32 ? 9.492 -2.135 25.547 1 25.77 32 TYR B C 1
ATOM 1814 O O . TYR B 1 32 ? 8.844 -2.008 26.594 1 25.77 32 TYR B O 1
ATOM 1822 N N . PRO B 1 33 ? 10.227 -1.125 25.484 1 27.28 33 PRO B N 1
ATOM 1823 C CA . PRO B 1 33 ? 9.992 0.125 26.203 1 27.28 33 PRO B CA 1
ATOM 1824 C C . PRO B 1 33 ? 8.555 0.632 26.062 1 27.28 33 PRO B C 1
ATOM 1826 O O . PRO B 1 33 ? 7.855 0.239 25.125 1 27.28 33 PRO B O 1
ATOM 1829 N N . PRO B 1 34 ? 8.055 1.665 26.922 1 28.61 34 PRO B N 1
ATOM 1830 C CA . PRO B 1 34 ? 6.957 2.607 27.125 1 28.61 34 PRO B CA 1
ATOM 1831 C C . PRO B 1 34 ? 6.367 3.117 25.812 1 28.61 34 PRO B C 1
ATOM 1833 O O . PRO B 1 34 ? 7.098 3.287 24.828 1 28.61 34 PRO B O 1
ATOM 1836 N N . GLN B 1 35 ? 5.094 3.088 25.578 1 27.22 35 GLN B N 1
ATOM 1837 C CA . GLN B 1 35 ? 4.016 3.422 24.656 1 27.22 35 GLN B CA 1
ATOM 1838 C C . GLN B 1 35 ? 3.977 4.922 24.375 1 27.22 35 GLN B C 1
ATOM 1840 O O . GLN B 1 35 ? 3.324 5.68 25.094 1 27.22 35 GLN B O 1
ATOM 1845 N N . SER B 1 36 ? 4.855 5.793 24.547 1 27.52 36 SER B N 1
ATOM 1846 C CA . SER B 1 36 ? 4.625 7.23 24.594 1 27.52 36 SER B CA 1
ATOM 1847 C C . SER B 1 36 ? 3.594 7.656 23.547 1 27.52 36 SER B C 1
ATOM 1849 O O . SER B 1 36 ? 3.576 7.129 22.438 1 27.52 36 SER B O 1
ATOM 1851 N N . TYR B 1 37 ? 2.244 8.32 23.984 1 30.92 37 TYR B N 1
ATOM 1852 C CA . TYR B 1 37 ? 1.309 9.383 23.625 1 30.92 37 TYR B CA 1
ATOM 1853 C C . TYR B 1 37 ? 2.016 10.508 22.875 1 30.92 37 TYR B C 1
ATOM 1855 O O . TYR B 1 37 ? 2.789 11.266 23.469 1 30.92 37 TYR B O 1
ATOM 1863 N N . GLN B 1 38 ? 2.375 10.828 21.953 1 34.97 38 GLN B N 1
ATOM 1864 C CA . GLN B 1 38 ? 2.508 12.156 21.359 1 34.97 38 GLN B CA 1
ATOM 1865 C C . GLN B 1 38 ? 1.188 12.914 21.422 1 34.97 38 GLN B C 1
ATOM 1867 O O . GLN B 1 38 ? 0.121 12.344 21.188 1 34.97 38 GLN B O 1
ATOM 1872 N N . LEU B 1 39 ? 1.07 14.383 21.828 1 42.91 39 LEU B N 1
ATOM 1873 C CA . LEU B 1 39 ? 0.655 15.75 21.516 1 42.91 39 LEU B CA 1
ATOM 1874 C C . LEU B 1 39 ? 0.282 15.891 20.047 1 42.91 39 LEU B C 1
ATOM 1876 O O . LEU B 1 39 ? -0.245 16.922 19.641 1 42.91 39 LEU B O 1
ATOM 1880 N N . CYS B 1 40 ? 1.146 15.352 19.203 1 51.09 40 CYS B N 1
ATOM 1881 C CA . CYS B 1 40 ? 0.844 15.562 17.781 1 51.09 40 CYS B CA 1
ATOM 1882 C C . CYS B 1 40 ? -0.594 15.164 17.469 1 51.09 40 CYS B C 1
ATOM 1884 O O . CYS B 1 40 ? -1.035 15.273 16.328 1 51.09 40 CYS B O 1
ATOM 1886 N N . GLN B 1 41 ? -1.592 14.734 18.422 1 49.19 41 GLN B N 1
ATOM 1887 C CA . GLN B 1 41 ? -2.816 14.172 17.859 1 49.19 41 GLN B CA 1
ATOM 1888 C C . GLN B 1 41 ? -3.771 15.273 17.406 1 49.19 41 GLN B C 1
ATOM 1890 O O . GLN B 1 41 ? -4.137 15.328 16.234 1 49.19 41 GLN B O 1
ATOM 1895 N N . GLU B 1 42 ? -5.02 15.898 18.188 1 52.66 42 GLU B N 1
ATOM 1896 C CA . GLU B 1 42 ? -6.066 16.719 17.578 1 52.66 42 GLU B CA 1
ATOM 1897 C C . GLU B 1 42 ? -5.688 18.203 17.594 1 52.66 42 GLU B C 1
ATOM 1899 O O . GLU B 1 42 ? -5.766 18.859 18.641 1 52.66 42 GLU B O 1
ATOM 1904 N N . SER B 1 43 ? -4.617 18.438 16.891 1 51.59 43 SER B N 1
ATOM 1905 C CA . SER B 1 43 ? -4.375 19.875 16.906 1 51.59 43 SER B CA 1
ATOM 1906 C C . SER B 1 43 ? -5.41 20.625 16.078 1 51.59 43 SER B C 1
ATOM 1908 O O . SER B 1 43 ? -5.957 20.078 15.125 1 51.59 43 SER B O 1
ATOM 1910 N N . PRO B 1 44 ? -5.871 21.781 16.5 1 56.78 44 PRO B N 1
ATOM 1911 C CA . PRO B 1 44 ? -6.699 22.625 15.648 1 56.78 44 PRO B CA 1
ATOM 1912 C C . PRO B 1 44 ? -6.113 22.812 14.25 1 56.78 44 PRO B C 1
ATOM 1914 O O . PRO B 1 44 ? -4.926 22.562 14.039 1 56.78 44 PRO B O 1
ATOM 1917 N N . PRO B 1 45 ? -7.016 23.062 13.328 1 59.22 45 PRO B N 1
ATOM 1918 C CA . PRO B 1 45 ? -6.555 23.328 11.969 1 59.22 45 PRO B CA 1
ATOM 1919 C C . PRO B 1 45 ? -5.371 24.297 11.922 1 59.22 45 PRO B C 1
ATOM 1921 O O . PRO B 1 45 ? -5.398 25.344 12.578 1 59.22 45 PRO B O 1
ATOM 1924 N N . ARG B 1 46 ? -4.273 23.812 11.562 1 61.69 46 ARG B N 1
ATOM 1925 C CA . ARG B 1 46 ? -3.115 24.672 11.391 1 61.69 46 ARG B CA 1
ATOM 1926 C C . ARG B 1 46 ? -2.979 25.141 9.945 1 61.69 46 ARG B C 1
ATOM 1928 O O . ARG B 1 46 ? -3.424 24.438 9.023 1 61.69 46 ARG B O 1
ATOM 1935 N N . ARG B 1 47 ? -2.516 26.312 9.867 1 65.88 47 ARG B N 1
ATOM 1936 C CA . ARG B 1 47 ? -2.221 26.797 8.531 1 65.88 47 ARG B CA 1
ATOM 1937 C C . ARG B 1 47 ? -1.012 26.094 7.938 1 65.88 47 ARG B C 1
ATOM 1939 O O . ARG B 1 47 ? -0.11 25.672 8.664 1 65.88 47 ARG B O 1
ATOM 1946 N N . LEU B 1 48 ? -1.123 25.922 6.723 1 71 48 LEU B N 1
ATOM 1947 C CA . LEU B 1 48 ? 0.023 25.375 6.004 1 71 48 LEU B CA 1
ATOM 1948 C C . LEU B 1 48 ? 1.289 26.172 6.324 1 71 48 LEU B C 1
ATOM 1950 O O . LEU B 1 48 ? 1.279 27.391 6.312 1 71 48 LEU B O 1
ATOM 1954 N N . GLY B 1 49 ? 2.213 25.484 6.785 1 66.81 49 GLY B N 1
ATOM 1955 C CA . GLY B 1 49 ? 3.475 26.156 7.066 1 66.81 49 GLY B CA 1
ATOM 1956 C C . GLY B 1 49 ? 3.752 26.312 8.547 1 66.81 49 GLY B C 1
ATOM 1957 O O . GLY B 1 49 ? 4.867 26.656 8.945 1 66.81 49 GLY B O 1
ATOM 1958 N N . ASP B 1 50 ? 2.721 26.172 9.312 1 70.06 50 ASP B N 1
ATOM 1959 C CA . ASP B 1 50 ? 2.957 26.25 10.75 1 70.06 50 ASP B CA 1
ATOM 1960 C C . ASP B 1 50 ? 3.832 25.094 11.227 1 70.06 50 ASP B C 1
ATOM 1962 O O . ASP B 1 50 ? 3.688 23.969 10.75 1 70.06 50 ASP B O 1
ATOM 1966 N N . SER B 1 51 ? 4.809 25.469 12 1 66.38 51 SER B N 1
ATOM 1967 C CA . SER B 1 51 ? 5.672 24.438 12.57 1 66.38 51 SER B CA 1
ATOM 1968 C C . SER B 1 51 ? 4.891 23.516 13.508 1 66.38 51 SER B C 1
ATOM 1970 O O . SER B 1 51 ? 4.012 23.984 14.242 1 66.38 51 SER B O 1
ATOM 1972 N N . LEU B 1 52 ? 5.098 22.219 13.414 1 66.75 52 LEU B N 1
ATOM 1973 C CA . LEU B 1 52 ? 4.445 21.25 14.273 1 66.75 52 LEU B CA 1
ATOM 1974 C C . LEU B 1 52 ? 5.211 21.078 15.586 1 66.75 52 LEU B C 1
ATOM 1976 O O . LEU B 1 52 ? 6.418 21.312 15.641 1 66.75 52 LEU B O 1
ATOM 1980 N N . PRO B 1 53 ? 4.332 20.781 16.688 1 63.88 53 PRO B N 1
ATOM 1981 C CA . PRO B 1 53 ? 5.066 20.375 17.891 1 63.88 53 PRO B CA 1
ATOM 1982 C C . PRO B 1 53 ? 6.109 19.297 17.609 1 63.88 53 PRO B C 1
ATOM 1984 O O . PRO B 1 53 ? 5.957 18.516 16.672 1 63.88 53 PRO B O 1
ATOM 1987 N N . TYR B 1 54 ? 7.059 19.25 18.375 1 60.75 54 TYR B N 1
ATOM 1988 C CA . TYR B 1 54 ? 8.164 18.312 18.234 1 60.75 54 TYR B CA 1
ATOM 1989 C C . TYR B 1 54 ? 7.652 16.875 18.172 1 60.75 54 TYR B C 1
ATOM 1991 O O . TYR B 1 54 ? 6.734 16.5 18.906 1 60.75 54 TYR B O 1
ATOM 1999 N N . GLY B 1 55 ? 7.977 16.266 17.156 1 71.19 55 GLY B N 1
ATOM 2000 C CA . GLY B 1 55 ? 7.691 14.852 17 1 71.19 55 GLY B CA 1
ATOM 2001 C C . GLY B 1 55 ? 6.535 14.57 16.062 1 71.19 55 GLY B C 1
ATOM 2002 O O . GLY B 1 55 ? 6.395 13.461 15.547 1 71.19 55 GLY B O 1
ATOM 2003 N N . CYS B 1 56 ? 5.711 15.664 15.852 1 80.31 56 CYS B N 1
ATOM 2004 C CA . CYS B 1 56 ? 4.574 15.43 14.961 1 80.31 56 CYS B CA 1
ATOM 2005 C C . CYS B 1 56 ? 4.902 15.852 13.539 1 80.31 56 CYS B C 1
ATOM 2007 O O . CYS B 1 56 ? 4.699 17.016 13.164 1 80.31 56 CYS B O 1
ATOM 2009 N N . HIS B 1 57 ? 5.398 14.961 12.805 1 87.19 57 HIS B N 1
ATOM 2010 C CA . HIS B 1 57 ? 5.938 15.367 11.516 1 87.19 57 HIS B CA 1
ATOM 2011 C C . HIS B 1 57 ? 5.031 14.922 10.367 1 87.19 57 HIS B C 1
ATOM 2013 O O . HIS B 1 57 ? 5.254 15.289 9.219 1 87.19 57 HIS B O 1
ATOM 2019 N N . ILE B 1 58 ? 4.004 14.117 10.664 1 92 58 ILE B N 1
ATOM 2020 C CA . ILE B 1 58 ? 2.996 13.75 9.672 1 92 58 ILE B CA 1
ATOM 2021 C C . ILE B 1 58 ? 1.636 14.297 10.094 1 92 58 ILE B C 1
ATOM 2023 O O . ILE B 1 58 ? 1.188 14.07 11.219 1 92 58 ILE B O 1
ATOM 2027 N N . VAL B 1 59 ? 1.041 15.078 9.227 1 91.75 59 VAL B N 1
ATOM 2028 C CA . VAL B 1 59 ? -0.251 15.68 9.531 1 91.75 59 VAL B CA 1
ATOM 2029 C C . VAL B 1 59 ? -1.264 15.312 8.453 1 91.75 59 VAL B C 1
ATOM 2031 O O . VAL B 1 59 ? -0.979 15.438 7.258 1 91.75 59 VAL B O 1
ATOM 2034 N N . ILE B 1 60 ? -2.398 14.828 8.875 1 94.19 60 ILE B N 1
ATOM 2035 C CA . ILE B 1 60 ? -3.531 14.602 7.984 1 94.19 60 ILE B CA 1
ATOM 2036 C C . ILE B 1 60 ? -4.594 15.672 8.227 1 94.19 60 ILE B C 1
ATOM 2038 O O . ILE B 1 60 ? -5.137 15.781 9.328 1 94.19 60 ILE B O 1
ATOM 2042 N N . LEU B 1 61 ? -4.805 16.484 7.227 1 93.12 61 LEU B N 1
ATOM 2043 C CA . LEU B 1 61 ? -5.812 17.531 7.316 1 93.12 61 LEU B CA 1
ATOM 2044 C C . LEU B 1 61 ? -7.105 17.109 6.629 1 93.12 61 LEU B C 1
ATOM 2046 O O . LEU B 1 61 ? -7.113 16.828 5.43 1 93.12 61 LEU B O 1
ATOM 2050 N N . ASN B 1 62 ? -8.219 17.109 7.43 1 94.56 62 ASN B N 1
ATOM 2051 C CA . ASN B 1 62 ? -9.531 16.797 6.879 1 94.56 62 ASN B CA 1
ATOM 2052 C C . ASN B 1 62 ? -10.281 18.078 6.484 1 94.56 62 ASN B C 1
ATOM 2054 O O . ASN B 1 62 ? -10.984 18.672 7.305 1 94.56 62 ASN B O 1
ATOM 2058 N N . ASN B 1 63 ? -10.133 18.344 5.195 1 94.31 63 ASN B N 1
ATOM 2059 C CA . ASN B 1 63 ? -10.844 19.516 4.68 1 94.31 63 ASN B CA 1
ATOM 2060 C C . ASN B 1 63 ? -12.18 19.125 4.055 1 94.31 63 ASN B C 1
ATOM 2062 O O . ASN B 1 63 ? -12.766 19.906 3.301 1 94.31 63 ASN B O 1
ATOM 2066 N N . CYS B 1 64 ? -12.586 17.922 4.254 1 96.19 64 CYS B N 1
ATOM 2067 C CA . CYS B 1 64 ? -13.844 17.422 3.711 1 96.19 64 CYS B CA 1
ATOM 2068 C C . CYS B 1 64 ? -15.023 17.891 4.566 1 96.19 64 CYS B C 1
ATOM 2070 O O . CYS B 1 64 ? -14.828 18.375 5.684 1 96.19 64 CYS B O 1
ATOM 2072 N N . GLU B 1 65 ? -16.234 17.703 4.07 1 96 65 GLU B N 1
ATOM 2073 C CA . GLU B 1 65 ? -17.453 17.969 4.816 1 96 65 GLU B CA 1
ATOM 2074 C C . GLU B 1 65 ? -17.906 16.734 5.582 1 96 65 GLU B C 1
ATOM 2076 O O . GLU B 1 65 ? -18.969 16.734 6.203 1 96 65 GLU B O 1
ATOM 2081 N N . PHE B 1 66 ? -17.172 15.695 5.504 1 96.81 66 PHE B N 1
ATOM 2082 C CA . PHE B 1 66 ? -17.469 14.445 6.203 1 96.81 66 PHE B CA 1
ATOM 2083 C C . PHE B 1 66 ? -16.281 14.008 7.055 1 96.81 66 PHE B C 1
ATOM 2085 O O . PHE B 1 66 ? -15.156 14.453 6.828 1 96.81 66 PHE B O 1
ATOM 2092 N N . ALA B 1 67 ? -16.547 13.148 8.039 1 96.31 67 ALA B N 1
ATOM 2093 C CA . ALA B 1 67 ? -15.469 12.625 8.883 1 96.31 67 ALA B CA 1
ATOM 2094 C C . ALA B 1 67 ? -14.602 11.633 8.117 1 96.31 67 ALA B C 1
ATOM 2096 O O . ALA B 1 67 ? -15.055 11.008 7.152 1 96.31 67 ALA B O 1
ATOM 2097 N N . ILE B 1 68 ? -13.367 11.523 8.469 1 96.69 68 ILE B N 1
ATOM 2098 C CA . ILE B 1 68 ? -12.461 10.484 7.98 1 96.69 68 ILE B CA 1
ATOM 2099 C C . ILE B 1 68 ? -11.953 9.648 9.148 1 96.69 68 ILE B C 1
ATOM 2101 O O . ILE B 1 68 ? -12.062 10.055 10.305 1 96.69 68 ILE B O 1
ATOM 2105 N N . TYR B 1 69 ? -11.43 8.523 8.883 1 94.44 69 TYR B N 1
ATOM 2106 C CA . TYR B 1 69 ? -10.961 7.57 9.883 1 94.44 69 TYR B CA 1
ATOM 2107 C C . TYR B 1 69 ? -9.547 7.094 9.555 1 94.44 69 TYR B C 1
ATOM 2109 O O . TYR B 1 69 ? -9.289 6.621 8.453 1 94.44 69 TYR B O 1
ATOM 2117 N N . ILE B 1 70 ? -8.664 7.203 10.516 1 92.81 70 ILE B N 1
ATOM 2118 C CA . ILE B 1 70 ? -7.242 6.945 10.312 1 92.81 70 ILE B CA 1
ATOM 2119 C C . ILE B 1 70 ? -6.836 5.68 11.062 1 92.81 70 ILE B C 1
ATOM 2121 O O . ILE B 1 70 ? -7.176 5.512 12.234 1 92.81 70 ILE B O 1
ATOM 2125 N N . TRP B 1 71 ? -6.215 4.836 10.32 1 90.12 71 TRP B N 1
ATOM 2126 C CA . TRP B 1 71 ? -5.574 3.643 10.875 1 90.12 71 TRP B CA 1
ATOM 2127 C C . TRP B 1 71 ? -4.09 3.615 10.531 1 90.12 71 TRP B C 1
ATOM 2129 O O . TRP B 1 71 ? -3.713 3.557 9.359 1 90.12 71 TRP B O 1
ATOM 2139 N N . THR B 1 72 ? -3.232 3.658 11.531 1 88 72 THR B N 1
ATOM 2140 C CA . THR B 1 72 ? -1.794 3.604 11.297 1 88 72 THR B CA 1
ATOM 2141 C C . THR B 1 72 ? -1.265 2.189 11.516 1 88 72 THR B C 1
ATOM 2143 O O . THR B 1 72 ? -1.519 1.578 12.555 1 88 72 THR B O 1
ATOM 2146 N N . THR B 1 73 ? -0.65 1.669 10.5 1 84.69 73 THR B N 1
ATOM 2147 C CA . THR B 1 73 ? -0.051 0.344 10.617 1 84.69 73 THR B CA 1
ATOM 2148 C C . THR B 1 73 ? 1.463 0.417 10.438 1 84.69 73 THR B C 1
ATOM 2150 O O . THR B 1 73 ? 1.96 1.21 9.633 1 84.69 73 THR B O 1
ATOM 2153 N N . ARG B 1 74 ? 2.066 -0.393 11.211 1 81.88 74 ARG B N 1
ATOM 2154 C CA . ARG B 1 74 ? 3.508 -0.577 11.078 1 81.88 74 ARG B CA 1
ATOM 2155 C C . ARG B 1 74 ? 3.836 -1.979 10.57 1 81.88 74 ARG B C 1
ATOM 2157 O O . ARG B 1 74 ? 3.236 -2.959 11.016 1 81.88 74 ARG B O 1
ATOM 2164 N N . SER B 1 75 ? 4.664 -1.92 9.625 1 77.06 75 SER B N 1
ATOM 2165 C CA . SER B 1 75 ? 5.031 -3.217 9.07 1 77.06 75 SER B CA 1
ATOM 2166 C C . SER B 1 75 ? 5.691 -4.105 10.117 1 77.06 75 SER B C 1
ATOM 2168 O O . SER B 1 75 ? 6.5 -3.629 10.922 1 77.06 75 SER B O 1
ATOM 2170 N N . ARG B 1 76 ? 5.078 -5.184 10.398 1 71.44 76 ARG B N 1
ATOM 2171 C CA . ARG B 1 76 ? 5.844 -6.188 11.133 1 71.44 76 ARG B CA 1
ATOM 2172 C C . ARG B 1 76 ? 6.688 -7.035 10.188 1 71.44 76 ARG B C 1
ATOM 2174 O O . ARG B 1 76 ? 6.234 -7.402 9.102 1 71.44 76 ARG B O 1
ATOM 2181 N N . GLU B 1 77 ? 7.988 -7.016 10.562 1 62.34 77 GLU B N 1
ATOM 2182 C CA . GLU B 1 77 ? 9.023 -7.555 9.68 1 62.34 77 GLU B CA 1
ATOM 2183 C C . GLU B 1 77 ? 8.719 -9 9.297 1 62.34 77 GLU B C 1
ATOM 2185 O O . GLU B 1 77 ? 8.328 -9.805 10.141 1 62.34 77 GLU B O 1
ATOM 2190 N N . GLY B 1 78 ? 8.57 -9.039 8.023 1 67.5 78 GLY B N 1
ATOM 2191 C CA . GLY B 1 78 ? 8.531 -10.398 7.508 1 67.5 78 GLY B CA 1
ATOM 2192 C C . GLY B 1 78 ? 9.867 -10.867 6.961 1 67.5 78 GLY B C 1
ATOM 2193 O O . GLY B 1 78 ? 10.906 -10.273 7.25 1 67.5 78 GLY B O 1
ATOM 2194 N N . GLN B 1 79 ? 9.859 -11.984 6.363 1 66.19 79 GLN B N 1
ATOM 2195 C CA . GLN B 1 79 ? 11.031 -12.672 5.828 1 66.19 79 GLN B CA 1
ATOM 2196 C C . GLN B 1 79 ? 11.391 -12.148 4.441 1 66.19 79 GLN B C 1
ATOM 2198 O O . GLN B 1 79 ? 10.508 -11.781 3.66 1 66.19 79 GLN B O 1
ATOM 2203 N N . ASN B 1 80 ? 12.641 -11.844 4.336 1 78.06 80 ASN B N 1
ATOM 2204 C CA . ASN B 1 80 ? 13.211 -11.602 3.018 1 78.06 80 ASN B CA 1
ATOM 2205 C C . ASN B 1 80 ? 13.523 -12.906 2.291 1 78.06 80 ASN B C 1
ATOM 2207 O O . ASN B 1 80 ? 14.367 -13.68 2.734 1 78.06 80 ASN B O 1
ATOM 2211 N N . ILE B 1 81 ? 12.789 -13.188 1.194 1 87.38 81 ILE B N 1
ATOM 2212 C CA . ILE B 1 81 ? 12.977 -14.422 0.44 1 87.38 81 ILE B CA 1
ATOM 2213 C C . ILE B 1 81 ? 13.375 -14.094 -0.997 1 87.38 81 ILE B C 1
ATOM 2215 O O . ILE B 1 81 ? 12.648 -13.391 -1.703 1 87.38 81 ILE B O 1
ATOM 2219 N N . ALA B 1 82 ? 14.508 -14.641 -1.356 1 92.44 82 ALA B N 1
ATOM 2220 C CA . ALA B 1 82 ? 14.906 -14.516 -2.756 1 92.44 82 ALA B CA 1
ATOM 2221 C C . ALA B 1 82 ? 14.188 -15.539 -3.627 1 92.44 82 ALA B C 1
ATOM 2223 O O . ALA B 1 82 ? 14.047 -16.703 -3.238 1 92.44 82 ALA B O 1
ATOM 2224 N N . VAL B 1 83 ? 13.648 -15.086 -4.723 1 92.44 83 VAL B N 1
ATOM 2225 C CA . VAL B 1 83 ? 13.047 -15.953 -5.723 1 92.44 83 VAL B CA 1
ATOM 2226 C C . VAL B 1 83 ? 13.812 -15.844 -7.035 1 92.44 83 VAL B C 1
ATOM 2228 O O . VAL B 1 83 ? 13.812 -14.789 -7.676 1 92.44 83 VAL B O 1
ATOM 2231 N N . GLN B 1 84 ? 14.43 -16.969 -7.426 1 93.38 84 GLN B N 1
ATOM 2232 C CA . GLN B 1 84 ? 15.289 -16.969 -8.609 1 93.38 84 GLN B CA 1
ATOM 2233 C C . GLN B 1 84 ? 14.461 -16.891 -9.883 1 93.38 84 GLN B C 1
ATOM 2235 O O . GLN B 1 84 ? 13.25 -17.141 -9.867 1 93.38 84 GLN B O 1
ATOM 2240 N N . PRO B 1 85 ? 15.18 -16.484 -11.008 1 91.12 85 PRO B N 1
ATOM 2241 C CA . PRO B 1 85 ? 14.469 -16.469 -12.289 1 91.12 85 PRO B CA 1
ATOM 2242 C C . PRO B 1 85 ? 13.773 -17.797 -12.594 1 91.12 85 PRO B C 1
ATOM 2244 O O . PRO B 1 85 ? 1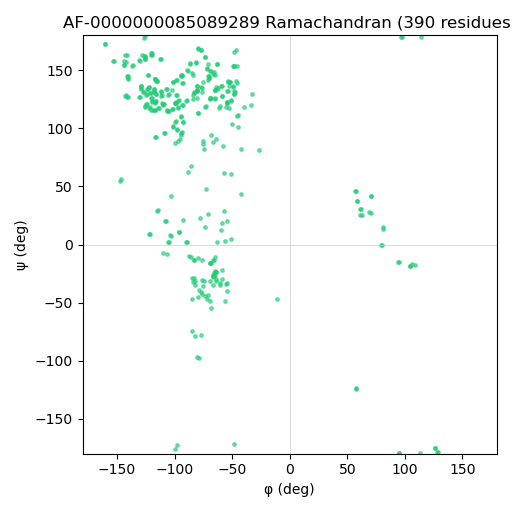4.312 -18.859 -12.297 1 91.12 85 PRO B O 1
ATOM 2247 N N . ASN B 1 86 ? 12.578 -17.594 -13.141 1 85.12 86 ASN B N 1
ATOM 2248 C CA . ASN B 1 86 ? 11.781 -18.734 -13.578 1 85.12 86 ASN B CA 1
ATOM 2249 C C . ASN B 1 86 ? 11.438 -19.672 -12.414 1 85.12 86 ASN B C 1
ATOM 2251 O O . ASN B 1 86 ? 11.461 -20.891 -12.562 1 85.12 86 ASN B O 1
ATOM 2255 N N . SER B 1 87 ? 11.32 -19.094 -11.266 1 88.38 87 SER B N 1
ATOM 2256 C CA . SER B 1 87 ? 10.883 -19.797 -10.055 1 88.38 87 SER B CA 1
ATOM 2257 C C . SER B 1 87 ? 9.688 -19.078 -9.414 1 88.38 87 SER B C 1
ATOM 2259 O O . SER B 1 87 ? 9.141 -18.141 -9.984 1 88.38 87 SER B O 1
ATOM 2261 N N . GLN B 1 88 ? 9.188 -19.656 -8.273 1 89.31 88 GLN B N 1
ATOM 2262 C CA . GLN B 1 88 ? 8 -19.062 -7.656 1 89.31 88 GLN B CA 1
ATOM 2263 C C . GLN B 1 88 ? 8.078 -19.141 -6.137 1 89.31 88 GLN B C 1
ATOM 2265 O O . GLN B 1 88 ? 8.867 -19.906 -5.582 1 89.31 88 GLN B O 1
ATOM 2270 N N . TRP B 1 89 ? 7.348 -18.281 -5.559 1 89.88 89 TRP B N 1
ATOM 2271 C CA . TRP B 1 89 ? 7.074 -18.281 -4.125 1 89.88 89 TRP B CA 1
ATOM 2272 C C . TRP B 1 89 ? 5.586 -18.469 -3.857 1 89.88 89 TRP B C 1
ATOM 2274 O O . TRP B 1 89 ? 4.75 -17.844 -4.52 1 89.88 89 TRP B O 1
ATOM 2284 N N . ALA B 1 90 ? 5.27 -19.391 -2.959 1 87.75 90 ALA B N 1
ATOM 2285 C CA . ALA B 1 90 ? 3.881 -19.594 -2.555 1 87.75 90 ALA B CA 1
ATOM 2286 C C . ALA B 1 90 ? 3.709 -19.375 -1.053 1 87.75 90 ALA B C 1
ATOM 2288 O O . ALA B 1 90 ? 4.484 -19.906 -0.254 1 87.75 90 ALA B O 1
ATOM 2289 N N . GLY B 1 91 ? 2.721 -18.578 -0.766 1 86.06 91 GLY B N 1
ATOM 2290 C CA . GLY B 1 91 ? 2.49 -18.281 0.641 1 86.06 91 GLY B CA 1
ATOM 2291 C C . GLY B 1 91 ? 1.071 -18.578 1.086 1 86.06 91 GLY B C 1
ATOM 2292 O O . GLY B 1 91 ? 0.163 -18.672 0.258 1 86.06 91 GLY B O 1
ATOM 2293 N N . THR B 1 92 ? 0.925 -18.688 2.408 1 82.94 92 THR B N 1
ATOM 2294 C CA . THR B 1 92 ? -0.379 -18.875 3.037 1 82.94 92 THR B CA 1
ATOM 2295 C C . THR B 1 92 ? -1.093 -17.531 3.18 1 82.94 92 THR B C 1
ATOM 2297 O O . THR B 1 92 ? -0.453 -16.469 3.178 1 82.94 92 THR B O 1
ATOM 2300 N N . ARG B 1 93 ? -2.387 -17.594 3.283 1 86.44 93 ARG B N 1
ATOM 2301 C CA . ARG B 1 93 ? -3.172 -16.391 3.533 1 86.44 93 ARG B CA 1
ATOM 2302 C C . ARG B 1 93 ? -3.439 -16.203 5.023 1 86.44 93 ARG B C 1
ATOM 2304 O O . ARG B 1 93 ? -3.631 -17.188 5.75 1 86.44 93 ARG B O 1
ATOM 2311 N N . TYR B 1 94 ? -3.455 -15 5.395 1 83.19 94 TYR B N 1
ATOM 2312 C CA . TYR B 1 94 ? -3.766 -14.641 6.773 1 83.19 94 TYR B CA 1
ATOM 2313 C C . TYR B 1 94 ? -4.953 -13.688 6.832 1 83.19 94 TYR B C 1
ATOM 2315 O O . TYR B 1 94 ? -5.145 -12.867 5.934 1 83.19 94 TYR B O 1
ATOM 2323 N N . GLN B 1 95 ? -5.73 -13.852 7.902 1 84.75 95 GLN B N 1
ATOM 2324 C CA . GLN B 1 95 ? -6.77 -12.875 8.211 1 84.75 95 GLN B CA 1
ATOM 2325 C C . GLN B 1 95 ? -6.293 -11.883 9.258 1 84.75 95 GLN B C 1
ATOM 2327 O O . GLN B 1 95 ? -6.27 -12.188 10.453 1 84.75 95 GLN B O 1
ATOM 2332 N N . VAL B 1 96 ? -5.863 -10.727 8.75 1 82.88 96 VAL B N 1
ATOM 2333 C CA . VAL B 1 96 ? -5.336 -9.688 9.633 1 82.88 96 VAL B CA 1
ATOM 2334 C C . VAL B 1 96 ? -6.027 -8.359 9.336 1 82.88 96 VAL B C 1
ATOM 2336 O O . VAL B 1 96 ? -6.223 -8 8.18 1 82.88 96 VAL B O 1
ATOM 2339 N N . ALA B 1 97 ? -6.453 -7.648 10.469 1 79.88 97 ALA B N 1
ATOM 2340 C CA . ALA B 1 97 ? -7.012 -6.309 10.289 1 79.88 97 ALA B CA 1
ATOM 2341 C C . ALA B 1 97 ? -6.008 -5.379 9.617 1 79.88 97 ALA B C 1
ATOM 2343 O O . ALA B 1 97 ? -4.848 -5.301 10.031 1 79.88 97 ALA B O 1
ATOM 2344 N N . GLY B 1 98 ? -6.418 -4.754 8.586 1 81.62 98 GLY B N 1
ATOM 2345 C CA . GLY B 1 98 ? -5.539 -3.846 7.871 1 81.62 98 GLY B CA 1
ATOM 2346 C C . GLY B 1 98 ? -4.836 -4.5 6.695 1 81.62 98 GLY B C 1
ATOM 2347 O O . GLY B 1 98 ? -4.184 -3.82 5.898 1 81.62 98 GLY B O 1
ATOM 2348 N N . GLY B 1 99 ? -4.863 -5.809 6.66 1 88.62 99 GLY B N 1
ATOM 2349 C CA . GLY B 1 99 ? -4.449 -6.547 5.473 1 88.62 99 GLY B CA 1
ATOM 2350 C C . GLY B 1 99 ? -3.016 -7.031 5.543 1 88.62 99 GLY B C 1
ATOM 2351 O O . GLY B 1 99 ? -2.355 -6.895 6.574 1 88.62 99 GLY B O 1
ATOM 2352 N N . VAL B 1 100 ? -2.578 -7.727 4.539 1 90.31 100 VAL B N 1
ATOM 2353 C CA . VAL B 1 100 ? -1.236 -8.258 4.32 1 90.31 100 VAL B CA 1
ATOM 2354 C C . VAL B 1 100 ? -0.63 -7.637 3.064 1 90.31 100 VAL B C 1
ATOM 2356 O O . VAL B 1 100 ? -1.308 -7.504 2.043 1 90.31 100 VAL B O 1
ATOM 2359 N N . ASP B 1 101 ? 0.602 -7.223 3.207 1 93 101 ASP B N 1
ATOM 2360 C CA . ASP B 1 101 ? 1.355 -6.715 2.064 1 93 101 ASP B CA 1
ATOM 2361 C C . ASP B 1 101 ? 2.477 -7.676 1.678 1 93 101 ASP B C 1
ATOM 2363 O O . ASP B 1 101 ? 3.297 -8.055 2.518 1 93 101 ASP B O 1
ATOM 2367 N N . ILE B 1 102 ? 2.455 -8.125 0.511 1 93.56 102 ILE B N 1
ATOM 2368 C CA . ILE B 1 102 ? 3.598 -8.828 -0.067 1 93.56 102 ILE B CA 1
ATOM 2369 C C . ILE B 1 102 ? 4.391 -7.867 -0.955 1 93.56 102 ILE B C 1
ATOM 2371 O O . ILE B 1 102 ? 3.963 -7.539 -2.062 1 93.56 102 ILE B O 1
ATOM 2375 N N . LYS B 1 103 ? 5.492 -7.469 -0.449 1 94.75 103 LYS B N 1
ATOM 2376 C CA . LYS B 1 103 ? 6.328 -6.461 -1.092 1 94.75 103 LYS B CA 1
ATOM 2377 C C . LYS B 1 103 ? 7.457 -7.105 -1.888 1 94.75 103 LYS B C 1
ATOM 2379 O O . LYS B 1 103 ? 8.18 -7.957 -1.366 1 94.75 103 LYS B O 1
ATOM 2384 N N . VAL B 1 104 ? 7.574 -6.703 -3.133 1 96.44 104 VAL B N 1
ATOM 2385 C CA . VAL B 1 104 ? 8.562 -7.301 -4.023 1 96.44 104 VAL B CA 1
ATOM 2386 C C . VAL B 1 104 ? 9.523 -6.23 -4.527 1 96.44 104 VAL B C 1
ATOM 2388 O O . VAL B 1 104 ? 9.094 -5.188 -5.031 1 96.44 104 VAL B O 1
ATOM 2391 N N . THR B 1 105 ? 10.766 -6.453 -4.344 1 96.94 105 THR B N 1
ATOM 2392 C CA . THR B 1 105 ? 11.812 -5.602 -4.898 1 96.94 105 THR B CA 1
ATOM 2393 C C . THR B 1 105 ? 12.719 -6.398 -5.828 1 96.94 105 THR B C 1
ATOM 2395 O O . THR B 1 105 ? 12.648 -7.629 -5.871 1 96.94 105 THR B O 1
ATOM 2398 N N . THR B 1 106 ? 13.516 -5.684 -6.641 1 97.56 106 THR B N 1
ATOM 2399 C CA . THR B 1 106 ? 14.453 -6.344 -7.539 1 97.56 106 THR B CA 1
ATOM 2400 C C . THR B 1 106 ? 15.883 -6.215 -7.02 1 97.56 106 THR B C 1
ATOM 2402 O O . THR B 1 106 ? 16.828 -6.637 -7.684 1 97.56 106 THR B O 1
ATOM 2405 N N . SER B 1 107 ? 16.047 -5.613 -5.906 1 94.44 107 SER B N 1
ATOM 2406 C CA . SER B 1 107 ? 17.328 -5.52 -5.23 1 94.44 107 SER B CA 1
ATOM 2407 C C . SER B 1 107 ? 17.312 -6.242 -3.891 1 94.44 107 SER B C 1
ATOM 2409 O O . SER B 1 107 ? 16.312 -6.18 -3.16 1 94.44 107 SER B O 1
ATOM 2411 N N . PRO B 1 108 ? 18.5 -6.91 -3.646 1 91.94 108 PRO B N 1
ATOM 2412 C CA . PRO B 1 108 ? 18.562 -7.527 -2.32 1 91.94 108 PRO B CA 1
ATOM 2413 C C . PRO B 1 108 ? 18.391 -6.512 -1.189 1 91.94 108 PRO B C 1
ATOM 2415 O O . PRO B 1 108 ? 18.891 -5.391 -1.279 1 91.94 108 PRO B O 1
ATOM 2418 N N . ASP B 1 109 ? 17.672 -6.719 -0.188 1 87.5 109 ASP B N 1
ATOM 2419 C CA . ASP B 1 109 ? 17.359 -5.879 0.967 1 87.5 109 ASP B CA 1
ATOM 2420 C C . ASP B 1 109 ? 16.656 -4.594 0.542 1 87.5 109 ASP B C 1
ATOM 2422 O O . ASP B 1 109 ? 16.812 -3.551 1.182 1 87.5 109 ASP B O 1
ATOM 2426 N N . GLY B 1 110 ? 16 -4.641 -0.576 1 92.81 110 GLY B N 1
ATOM 2427 C CA . GLY B 1 110 ? 15.336 -3.459 -1.104 1 92.81 110 GLY B CA 1
ATOM 2428 C C . GLY B 1 110 ? 14.375 -2.824 -0.117 1 92.81 110 GLY B C 1
ATOM 2429 O O . GLY B 1 110 ? 14.234 -1.6 -0.077 1 92.81 110 GLY B O 1
ATOM 2430 N N . ILE B 1 111 ? 13.734 -3.615 0.703 1 88.88 111 ILE B N 1
ATOM 2431 C CA . ILE B 1 111 ? 12.766 -3.113 1.673 1 88.88 111 ILE B CA 1
ATOM 2432 C C . ILE B 1 111 ? 13.484 -2.264 2.721 1 88.88 111 ILE B C 1
ATOM 2434 O O . ILE B 1 111 ? 12.906 -1.312 3.256 1 88.88 111 ILE B O 1
ATOM 2438 N N . LEU B 1 112 ? 14.789 -2.516 2.975 1 89.38 112 LEU B N 1
ATOM 2439 C CA . LEU B 1 112 ? 15.555 -1.817 4 1 89.38 112 LEU B CA 1
ATOM 2440 C C . LEU B 1 112 ? 16.172 -0.539 3.443 1 89.38 112 LEU B C 1
ATOM 2442 O O . LEU B 1 112 ? 16.656 0.3 4.203 1 89.38 112 LEU B O 1
ATOM 2446 N N . THR B 1 113 ? 16.109 -0.344 2.137 1 91.12 113 THR B N 1
ATOM 2447 C CA . THR B 1 113 ? 16.781 0.79 1.517 1 91.12 113 THR B CA 1
ATOM 2448 C C . THR B 1 113 ? 15.797 1.665 0.76 1 91.12 113 THR B C 1
ATOM 2450 O O . THR B 1 113 ? 16.188 2.537 -0.016 1 91.12 113 THR B O 1
ATOM 2453 N N . ALA B 1 114 ? 14.516 1.416 0.907 1 91.94 114 ALA B N 1
ATOM 2454 C CA . ALA B 1 114 ? 13.445 2.135 0.222 1 91.94 114 ALA B CA 1
ATOM 2455 C C . ALA B 1 114 ? 13.602 2.039 -1.293 1 91.94 114 ALA B C 1
ATOM 2457 O O . ALA B 1 114 ? 13.453 3.037 -2.004 1 91.94 114 ALA B O 1
ATOM 2458 N N . ALA B 1 115 ? 14.047 0.87 -1.77 1 95.62 115 ALA B N 1
ATOM 2459 C CA . ALA B 1 115 ? 14.102 0.616 -3.207 1 95.62 115 ALA B CA 1
ATOM 2460 C C . ALA B 1 115 ? 12.703 0.648 -3.818 1 95.62 115 ALA B C 1
ATOM 2462 O O . ALA B 1 115 ? 11.703 0.461 -3.117 1 95.62 115 ALA B O 1
ATOM 2463 N N . PRO B 1 116 ? 12.625 0.944 -5.164 1 97.06 116 PRO B N 1
ATOM 2464 C CA . PRO B 1 116 ? 11.328 0.767 -5.812 1 97.06 116 PRO B CA 1
ATOM 2465 C C . PRO B 1 116 ? 10.695 -0.593 -5.512 1 97.06 116 PRO B C 1
ATOM 2467 O O . PRO B 1 116 ? 11.398 -1.607 -5.48 1 97.06 116 PRO B O 1
ATOM 2470 N N . ARG B 1 117 ? 9.352 -0.544 -5.207 1 96.62 117 ARG B N 1
ATOM 2471 C CA . ARG B 1 117 ? 8.75 -1.821 -4.848 1 96.62 117 ARG B CA 1
ATOM 2472 C C . ARG B 1 117 ? 7.348 -1.946 -5.438 1 96.62 117 ARG B C 1
ATOM 2474 O O . ARG B 1 117 ? 6.641 -0.949 -5.59 1 96.62 117 ARG B O 1
ATOM 2481 N N . TYR B 1 118 ? 7.109 -3.186 -5.848 1 97.44 118 TYR B N 1
ATOM 2482 C CA . TYR B 1 118 ? 5.77 -3.648 -6.203 1 97.44 118 TYR B CA 1
ATOM 2483 C C . TYR B 1 118 ? 5.113 -4.363 -5.027 1 97.44 118 TYR B C 1
ATOM 2485 O O . TYR B 1 118 ? 5.695 -5.281 -4.445 1 97.44 118 TYR B O 1
ATOM 2493 N N . THR B 1 119 ? 3.896 -3.871 -4.617 1 96.62 119 THR B N 1
ATOM 2494 C CA . THR B 1 119 ? 3.227 -4.473 -3.467 1 96.62 119 THR B CA 1
ATOM 2495 C C . THR B 1 119 ? 1.893 -5.086 -3.879 1 96.62 119 THR B C 1
ATOM 2497 O O . THR B 1 119 ? 1.055 -4.414 -4.488 1 96.62 119 THR B O 1
ATOM 2500 N N . PHE B 1 120 ? 1.77 -6.367 -3.623 1 96.81 120 PHE B N 1
ATOM 2501 C CA . PHE B 1 120 ? 0.479 -7.047 -3.654 1 96.81 120 PHE B CA 1
ATOM 2502 C C . PHE B 1 120 ? -0.162 -7.059 -2.271 1 96.81 120 PHE B C 1
ATOM 2504 O O . PHE B 1 120 ? 0.423 -7.57 -1.315 1 96.81 120 PHE B O 1
ATOM 2511 N N . THR B 1 121 ? -1.383 -6.453 -2.135 1 96.06 121 THR B N 1
ATOM 2512 C CA . THR B 1 121 ? -2.09 -6.363 -0.862 1 96.06 121 THR B CA 1
ATOM 2513 C C . THR B 1 121 ? -3.396 -7.148 -0.912 1 96.06 121 THR B C 1
ATOM 2515 O O . THR B 1 121 ? -4.125 -7.09 -1.905 1 96.06 121 THR B O 1
ATOM 2518 N N . TYR B 1 122 ? -3.695 -7.812 0.184 1 94.56 122 TYR B N 1
ATOM 2519 C CA . TYR B 1 122 ? -5.023 -8.406 0.269 1 94.56 122 TYR B CA 1
ATOM 2520 C C . TYR B 1 122 ? -5.594 -8.266 1.676 1 94.56 122 TYR B C 1
ATOM 2522 O O . TYR B 1 122 ? -4.848 -8.227 2.654 1 94.56 122 TYR B O 1
ATOM 2530 N N . ASP B 1 123 ? -6.887 -8.078 1.783 1 93.62 123 ASP B N 1
ATOM 2531 C CA . ASP B 1 123 ? -7.703 -8.117 2.992 1 93.62 123 ASP B CA 1
ATOM 2532 C C . ASP B 1 123 ? -8.68 -9.289 2.957 1 93.62 123 ASP B C 1
ATOM 2534 O O . ASP B 1 123 ? -9.508 -9.391 2.049 1 93.62 123 ASP B O 1
ATOM 2538 N N . TRP B 1 124 ? -8.508 -10.172 3.889 1 92 124 TRP B N 1
ATOM 2539 C CA . TRP B 1 124 ? -9.5 -11.242 4.004 1 92 124 TRP B CA 1
ATOM 2540 C C . TRP B 1 124 ? -10.594 -10.859 4.996 1 92 124 TRP B C 1
ATOM 2542 O O . TRP B 1 124 ? -10.367 -10.836 6.207 1 92 124 TRP B O 1
ATOM 2552 N N . VAL B 1 125 ? -11.727 -10.539 4.457 1 91.19 125 VAL B N 1
ATOM 2553 C CA . VAL B 1 125 ? -12.867 -10.102 5.254 1 91.19 125 VAL B CA 1
ATOM 2554 C C . VAL B 1 125 ? -14.078 -10.984 4.949 1 91.19 125 VAL B C 1
ATOM 2556 O O . VAL B 1 125 ? -14.555 -11.023 3.812 1 91.19 125 VAL B O 1
ATOM 2559 N N . GLY B 1 126 ? -14.609 -11.641 6 1 90.44 126 GLY B N 1
ATOM 2560 C CA . GLY B 1 126 ? -15.656 -12.609 5.738 1 90.44 126 GLY B CA 1
ATOM 2561 C C . GLY B 1 126 ? -15.234 -13.703 4.773 1 90.44 126 GLY B C 1
ATOM 2562 O O . GLY B 1 126 ? -14.195 -14.344 4.977 1 90.44 126 GLY B O 1
ATOM 2563 N N . ASP B 1 127 ? -15.945 -13.906 3.639 1 92.25 127 ASP B N 1
ATOM 2564 C CA . ASP B 1 127 ? -15.633 -14.945 2.66 1 92.25 127 ASP B CA 1
ATOM 2565 C C . ASP B 1 127 ? -15.055 -14.336 1.384 1 92.25 127 ASP B C 1
ATOM 2567 O O . ASP B 1 127 ? -15.156 -14.922 0.306 1 92.25 127 ASP B O 1
ATOM 2571 N N . VAL B 1 128 ? -14.578 -13.141 1.558 1 94.62 128 VAL B N 1
ATOM 2572 C CA . VAL B 1 128 ? -14.055 -12.461 0.378 1 94.62 128 VAL B CA 1
ATOM 2573 C C . VAL B 1 128 ? -12.602 -12.047 0.621 1 94.62 128 VAL B C 1
ATOM 2575 O O . VAL B 1 128 ? -12.266 -11.555 1.7 1 94.62 128 VAL B O 1
ATOM 2578 N N . ILE B 1 129 ? -11.742 -12.32 -0.385 1 95.56 129 ILE B N 1
ATOM 2579 C CA . ILE B 1 129 ? -10.367 -11.828 -0.411 1 95.56 129 ILE B CA 1
ATOM 2580 C C . ILE B 1 129 ? -10.266 -10.625 -1.344 1 95.56 129 ILE B C 1
ATOM 2582 O O . ILE B 1 129 ? -10.289 -10.773 -2.568 1 95.56 129 ILE B O 1
ATOM 2586 N N . TRP B 1 130 ? -10.234 -9.461 -0.732 1 96.25 130 TRP B N 1
ATOM 2587 C CA . TRP B 1 130 ? -10.031 -8.227 -1.492 1 96.25 130 TRP B CA 1
ATOM 2588 C C . TRP B 1 130 ? -8.555 -8.016 -1.798 1 96.25 130 TRP B C 1
ATOM 2590 O O . TRP B 1 130 ? -7.695 -8.25 -0.943 1 96.25 130 TRP B O 1
ATOM 2600 N N . TYR B 1 131 ? -8.219 -7.609 -3.055 1 97.06 131 TYR B N 1
ATOM 2601 C CA . TYR B 1 131 ? -6.801 -7.516 -3.393 1 97.06 131 TYR B CA 1
ATOM 2602 C C . TYR B 1 131 ? -6.539 -6.34 -4.324 1 97.06 131 TYR B C 1
ATOM 2604 O O . TYR B 1 131 ? -7.457 -5.836 -4.969 1 97.06 131 TYR B O 1
ATOM 2612 N N . GLY B 1 132 ? -5.344 -5.855 -4.273 1 96.75 132 GLY B N 1
ATOM 2613 C CA . GLY B 1 132 ? -4.855 -4.766 -5.105 1 96.75 132 GLY B CA 1
ATOM 2614 C C . GLY B 1 132 ? -3.342 -4.703 -5.176 1 96.75 132 GLY B C 1
ATOM 2615 O O . GLY B 1 132 ? -2.65 -5.484 -4.516 1 96.75 132 GLY B O 1
ATOM 2616 N N . VAL B 1 133 ? -2.865 -3.822 -6.039 1 97 133 VAL B N 1
ATOM 2617 C CA . VAL B 1 133 ? -1.426 -3.68 -6.23 1 97 133 VAL B CA 1
ATOM 2618 C C . VAL B 1 133 ? -1.059 -2.199 -6.309 1 97 133 VAL B C 1
ATOM 2620 O O . VAL B 1 133 ? -1.898 -1.362 -6.645 1 97 133 VAL B O 1
ATOM 2623 N N . ASN B 1 134 ? 0.159 -1.916 -5.938 1 96.25 134 ASN B N 1
ATOM 2624 C CA . ASN B 1 134 ? 0.701 -0.575 -6.129 1 96.25 134 ASN B CA 1
ATOM 2625 C C . ASN B 1 134 ? 2.221 -0.599 -6.27 1 96.25 134 ASN B C 1
ATOM 2627 O O . ASN B 1 134 ? 2.865 -1.585 -5.91 1 96.25 134 ASN B O 1
ATOM 2631 N N . ASP B 1 135 ? 2.773 0.45 -6.891 1 96.75 135 ASP B N 1
ATOM 2632 C CA . ASP B 1 135 ? 4.203 0.75 -6.855 1 96.75 135 ASP B CA 1
ATOM 2633 C C . ASP B 1 135 ? 4.504 1.868 -5.859 1 96.75 135 ASP B C 1
ATOM 2635 O O . ASP B 1 135 ? 3.701 2.789 -5.691 1 96.75 135 ASP B O 1
ATOM 2639 N N . LEU B 1 136 ? 5.562 1.671 -5.176 1 95.56 136 LEU B N 1
ATOM 2640 C CA . LEU B 1 136 ? 6.082 2.734 -4.324 1 95.56 136 LEU B CA 1
ATOM 2641 C C . LEU B 1 136 ? 7.566 2.973 -4.598 1 95.56 136 LEU B C 1
ATOM 2643 O O . LEU B 1 136 ? 8.32 2.023 -4.805 1 95.56 136 LEU B O 1
ATOM 2647 N N . PHE B 1 137 ? 7.957 4.207 -4.684 1 95.94 137 PHE B N 1
ATOM 2648 C CA . PHE B 1 137 ? 9.328 4.684 -4.785 1 95.94 137 PHE B CA 1
ATOM 2649 C C . PHE B 1 137 ? 9.922 4.34 -6.145 1 95.94 137 PHE B C 1
ATOM 2651 O O . PHE B 1 137 ? 11.125 4.094 -6.262 1 95.94 137 PHE B O 1
ATOM 2658 N N . GLY B 1 138 ? 9.109 4.227 -7.121 1 95.81 138 GLY B N 1
ATOM 2659 C CA . GLY B 1 138 ? 9.508 3.877 -8.477 1 95.81 138 GLY B CA 1
ATOM 2660 C C . GLY B 1 138 ? 8.75 2.68 -9.023 1 95.81 138 GLY B C 1
ATOM 2661 O O . GLY B 1 138 ? 7.781 2.219 -8.422 1 95.81 138 GLY B O 1
ATOM 2662 N N . ASP B 1 139 ? 9.125 2.221 -10.219 1 97.56 139 ASP B N 1
ATOM 2663 C CA . ASP B 1 139 ? 8.508 1.09 -10.906 1 97.56 139 ASP B CA 1
ATOM 2664 C C . ASP B 1 139 ? 9.508 -0.049 -11.094 1 97.56 139 ASP B C 1
ATOM 2666 O O . ASP B 1 139 ? 10.211 -0.102 -12.102 1 97.56 139 ASP B O 1
ATOM 2670 N N . PRO B 1 140 ? 9.562 -1.006 -10.164 1 98.06 140 PRO B N 1
ATOM 2671 C CA . PRO B 1 140 ? 10.602 -2.031 -10.227 1 98.06 140 PRO B CA 1
ATOM 2672 C C . PRO B 1 140 ? 10.484 -2.916 -11.461 1 98.06 140 PRO B C 1
ATOM 2674 O O . PRO B 1 140 ? 11.484 -3.482 -11.922 1 98.06 140 PRO B O 1
ATOM 2677 N N . PHE B 1 141 ? 9.297 -3 -12.023 1 98.06 141 PHE B N 1
ATOM 2678 C CA . PHE B 1 141 ? 9.109 -3.879 -13.172 1 98.06 141 PHE B CA 1
ATOM 2679 C C . PHE B 1 141 ? 8.773 -3.074 -14.414 1 98.06 141 PHE B C 1
ATOM 2681 O O . PHE B 1 141 ? 8.062 -3.559 -15.297 1 98.06 141 PHE B O 1
ATOM 2688 N N . GLY B 1 142 ? 9.281 -1.857 -14.43 1 96.25 142 GLY B N 1
ATOM 2689 C CA . GLY B 1 142 ? 9.094 -1.054 -15.625 1 96.25 142 GLY B CA 1
ATOM 2690 C C . GLY B 1 142 ? 9.562 -1.745 -16.891 1 96.25 142 GLY B C 1
ATOM 2691 O O . GLY B 1 142 ? 10.664 -2.309 -16.922 1 96.25 142 GLY B O 1
ATOM 2692 N N . SER B 1 143 ? 8.664 -1.687 -17.906 1 94.56 143 SER B N 1
ATOM 2693 C CA . SER B 1 143 ? 8.891 -2.273 -19.219 1 94.56 143 SER B CA 1
ATOM 2694 C C . SER B 1 143 ? 8.641 -3.777 -19.203 1 94.56 143 SER B C 1
ATOM 2696 O O . SER B 1 143 ? 8.781 -4.445 -20.234 1 94.56 143 SER B O 1
ATOM 2698 N N . HIS B 1 144 ? 8.281 -4.352 -18.094 1 97.25 144 HIS B N 1
ATOM 2699 C CA . HIS B 1 144 ? 7.891 -5.75 -17.984 1 97.25 144 HIS B CA 1
ATOM 2700 C C . HIS B 1 144 ? 6.434 -5.879 -17.547 1 97.25 144 HIS B C 1
ATOM 2702 O O . HIS B 1 144 ? 6.043 -5.328 -16.516 1 97.25 144 HIS B O 1
ATOM 2708 N N . ARG B 1 145 ? 5.73 -6.645 -18.25 1 96.69 145 ARG B N 1
ATOM 2709 C CA . ARG B 1 145 ? 4.324 -6.852 -17.922 1 96.69 145 ARG B CA 1
ATOM 2710 C C . ARG B 1 145 ? 4.172 -7.543 -16.578 1 96.69 145 ARG B C 1
ATOM 2712 O O . ARG B 1 145 ? 4.902 -8.484 -16.266 1 96.69 145 ARG B O 1
ATOM 2719 N N . VAL B 1 146 ? 3.314 -7.062 -15.727 1 97.69 146 VAL B N 1
ATOM 2720 C CA . VAL B 1 146 ? 2.941 -7.723 -14.484 1 97.69 146 VAL B CA 1
ATOM 2721 C C . VAL B 1 146 ? 1.434 -7.961 -14.453 1 97.69 146 VAL B C 1
ATOM 2723 O O . VAL B 1 146 ? 0.651 -7.074 -14.797 1 97.69 146 VAL B O 1
ATOM 2726 N N . VAL B 1 147 ? 1.019 -9.195 -14.031 1 96.94 147 VAL B N 1
ATOM 2727 C CA . VAL B 1 147 ? -0.403 -9.523 -14.062 1 96.94 147 VAL B CA 1
ATOM 2728 C C . VAL B 1 147 ? -0.765 -10.367 -12.844 1 96.94 147 VAL B C 1
ATOM 2730 O O . VAL B 1 147 ? -0.053 -11.312 -12.5 1 96.94 147 VAL B O 1
ATOM 2733 N N . VAL B 1 148 ? -1.799 -9.953 -12.109 1 97.25 148 VAL B N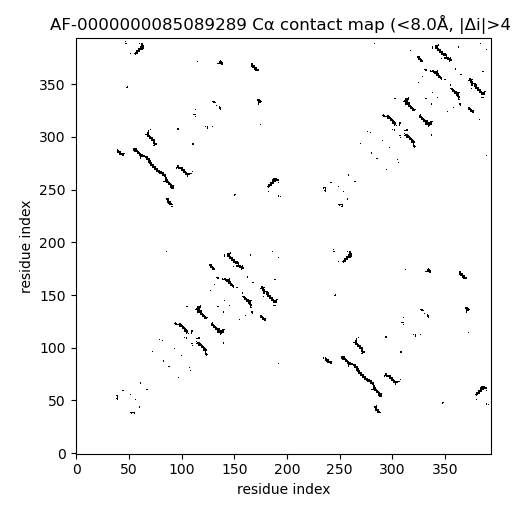 1
ATOM 2734 C CA . VAL B 1 148 ? -2.426 -10.805 -11.102 1 97.25 148 VAL B CA 1
ATOM 2735 C C . VAL B 1 148 ? -3.553 -11.609 -11.742 1 97.25 148 VAL B C 1
ATOM 2737 O O . VAL B 1 148 ? -4.48 -11.047 -12.32 1 97.25 148 VAL B O 1
ATOM 2740 N N . VAL B 1 149 ? -3.449 -12.945 -11.617 1 95.06 149 VAL B N 1
ATOM 2741 C CA . VAL B 1 149 ? -4.422 -13.836 -12.234 1 95.06 149 VAL B CA 1
ATOM 2742 C C . VAL B 1 149 ? -5.121 -14.664 -11.156 1 95.06 149 VAL B C 1
ATOM 2744 O O . VAL B 1 149 ? -4.48 -15.461 -10.461 1 95.06 149 VAL B O 1
ATOM 2747 N N . PRO B 1 150 ? -6.445 -14.453 -11.008 1 94.88 150 PRO B N 1
ATOM 2748 C CA . PRO B 1 150 ? -7.18 -15.398 -10.164 1 94.88 150 PRO B CA 1
ATOM 2749 C C . PRO B 1 150 ? -7.293 -16.781 -10.797 1 94.88 150 PRO B C 1
ATOM 2751 O O . PRO B 1 150 ? -7.688 -16.906 -11.961 1 94.88 150 PRO B O 1
ATOM 2754 N N . VAL B 1 151 ? -6.879 -17.766 -10.07 1 90.44 151 VAL B N 1
ATOM 2755 C CA . VAL B 1 151 ? -6.969 -19.172 -10.484 1 90.44 151 VAL B CA 1
ATOM 2756 C C . VAL B 1 151 ? -8.07 -19.875 -9.695 1 90.44 151 VAL B C 1
ATOM 2758 O O . VAL B 1 151 ? -8.18 -19.688 -8.484 1 90.44 151 VAL B O 1
ATOM 2761 N N . ASN B 1 152 ? -8.93 -20.656 -10.406 1 88.12 152 ASN B N 1
ATOM 2762 C CA . ASN B 1 152 ? -10.125 -21.234 -9.797 1 88.12 152 ASN B CA 1
ATOM 2763 C C . ASN B 1 152 ? -11.023 -20.156 -9.203 1 88.12 152 ASN B C 1
ATOM 2765 O O . ASN B 1 152 ? -11.445 -20.25 -8.047 1 88.12 152 ASN B O 1
ATOM 2769 N N . ALA B 1 153 ? -11.266 -19.078 -9.953 1 91.19 153 ALA B N 1
ATOM 2770 C CA . ALA B 1 153 ? -11.891 -17.828 -9.5 1 91.19 153 ALA B CA 1
ATOM 2771 C C . ALA B 1 153 ? -13.336 -18.062 -9.078 1 91.19 153 ALA B C 1
ATOM 2773 O O . ALA B 1 153 ? -14.109 -18.688 -9.812 1 91.19 153 ALA B O 1
ATOM 2774 N N . THR B 1 154 ? -13.594 -17.672 -7.938 1 91.38 154 THR B N 1
ATOM 2775 C CA . THR B 1 154 ? -14.953 -17.547 -7.414 1 91.38 154 THR B CA 1
ATOM 2776 C C . THR B 1 154 ? -15.156 -16.188 -6.777 1 91.38 154 THR B C 1
ATOM 2778 O O . THR B 1 154 ? -14.195 -15.5 -6.43 1 91.38 154 THR B O 1
ATOM 2781 N N . GLY B 1 155 ? -16.406 -15.727 -6.656 1 86.94 155 GLY B N 1
ATOM 2782 C CA . GLY B 1 155 ? -16.688 -14.477 -5.969 1 86.94 155 GLY B CA 1
ATOM 2783 C C . GLY B 1 155 ? -17.219 -13.391 -6.887 1 86.94 155 GLY B C 1
ATOM 2784 O O . GLY B 1 155 ? -17.328 -13.602 -8.102 1 86.94 155 GLY B O 1
ATOM 2785 N N . PRO B 1 156 ? -17.5 -12.25 -6.406 1 81.31 156 PRO B N 1
ATOM 2786 C CA . PRO B 1 156 ? -18.328 -11.227 -7.059 1 81.31 156 PRO B CA 1
ATOM 2787 C C . PRO B 1 156 ? -17.531 -10.375 -8.047 1 81.31 156 PRO B C 1
ATOM 2789 O O . PRO B 1 156 ? -18.094 -9.875 -9.023 1 81.31 156 PRO B O 1
ATOM 2792 N N . ALA B 1 157 ? -16.281 -10.133 -7.824 1 88.38 157 ALA B N 1
ATOM 2793 C CA . ALA B 1 157 ? -15.445 -9.234 -8.609 1 88.38 157 ALA B CA 1
ATOM 2794 C C . ALA B 1 157 ? -14.008 -9.734 -8.672 1 88.38 157 ALA B C 1
ATOM 2796 O O . ALA B 1 157 ? -13.07 -8.992 -8.383 1 88.38 157 ALA B O 1
ATOM 2797 N N . CYS B 1 158 ? -14 -10.922 -9.141 1 95.25 158 CYS B N 1
ATOM 2798 C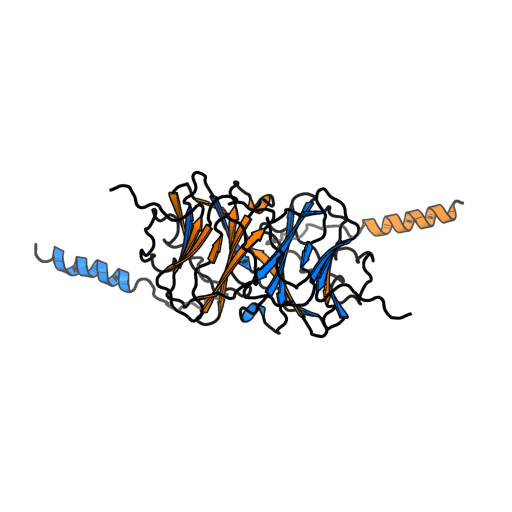 CA . CYS B 1 158 ? -12.711 -11.602 -9.148 1 95.25 158 CYS B CA 1
ATOM 2799 C C . CYS B 1 158 ? -12.07 -11.539 -10.531 1 95.25 158 CYS B C 1
ATOM 2801 O O . CYS B 1 158 ? -12.266 -12.43 -11.352 1 95.25 158 CYS B O 1
ATOM 2803 N N . HIS B 1 159 ? -11.312 -10.43 -10.758 1 95.31 159 HIS B N 1
ATOM 2804 C CA . HIS B 1 159 ? -10.781 -10.148 -12.086 1 95.31 159 HIS B CA 1
ATOM 2805 C C . HIS B 1 159 ? -9.273 -9.938 -12.039 1 95.31 159 HIS B C 1
ATOM 2807 O O . HIS B 1 159 ? -8.711 -9.648 -10.984 1 95.31 159 HIS B O 1
ATOM 2813 N N . GLU B 1 160 ? -8.672 -10.047 -13.188 1 95.44 160 GLU B N 1
ATOM 2814 C CA . GLU B 1 160 ? -7.23 -9.836 -13.312 1 95.44 160 GLU B CA 1
ATOM 2815 C C . GLU B 1 160 ? -6.863 -8.367 -13.086 1 95.44 160 GLU B C 1
ATOM 2817 O O . GLU B 1 160 ? -7.688 -7.48 -13.305 1 95.44 160 GLU B O 1
ATOM 2822 N N . ILE B 1 161 ? -5.742 -8.195 -12.586 1 96 161 ILE B N 1
ATOM 2823 C CA . ILE B 1 161 ? -5.066 -6.902 -12.641 1 96 161 ILE B CA 1
ATOM 2824 C C . ILE B 1 161 ? -3.877 -6.98 -13.594 1 96 161 ILE B C 1
ATOM 2826 O O . ILE B 1 161 ? -2.979 -7.805 -13.414 1 96 161 ILE B O 1
ATOM 2830 N N . ASN B 1 162 ? -3.916 -6.121 -14.625 1 95.5 162 ASN B N 1
ATOM 2831 C CA . ASN B 1 162 ? -2.9 -6.199 -15.664 1 95.5 162 ASN B CA 1
ATOM 2832 C C . ASN B 1 162 ? -2.207 -4.855 -15.883 1 95.5 162 ASN B C 1
ATOM 2834 O O . ASN B 1 162 ? -2.857 -3.859 -16.203 1 95.5 162 ASN B O 1
ATOM 2838 N N . TRP B 1 163 ? -0.874 -4.812 -15.641 1 96.06 163 TRP B N 1
ATOM 2839 C CA . TRP B 1 163 ? -0.012 -3.689 -15.992 1 96.06 163 TRP B CA 1
ATOM 2840 C C . TRP B 1 163 ? 0.898 -4.047 -17.172 1 96.06 163 TRP B C 1
ATOM 2842 O O . TRP B 1 163 ? 2.01 -4.539 -16.969 1 96.06 163 TRP B O 1
ATOM 2852 N N . PRO B 1 164 ? 0.464 -3.664 -18.359 1 95.44 164 PRO B N 1
ATOM 2853 C CA . PRO B 1 164 ? 1.22 -4.113 -19.531 1 95.44 164 PRO B CA 1
ATOM 2854 C C . PRO B 1 164 ? 2.639 -3.553 -19.562 1 95.44 164 PRO B C 1
ATOM 2856 O O . PRO B 1 164 ? 3.547 -4.191 -20.109 1 95.44 164 PRO B O 1
ATOM 2859 N N . ALA B 1 165 ? 2.828 -2.379 -19.031 1 95 165 ALA B N 1
ATOM 2860 C CA . ALA B 1 165 ? 4.148 -1.755 -19.078 1 95 165 ALA B CA 1
ATOM 2861 C C . ALA B 1 165 ? 4.855 -1.855 -17.734 1 95 165 ALA B C 1
ATOM 2863 O O . ALA B 1 165 ? 5.895 -1.226 -17.516 1 95 165 ALA B O 1
ATOM 2864 N N . GLY B 1 166 ? 4.266 -2.611 -16.766 1 95.88 166 GLY B N 1
ATOM 2865 C CA . GLY B 1 166 ? 4.902 -2.865 -15.484 1 95.88 166 GLY B CA 1
ATOM 2866 C C . GLY B 1 166 ? 4.734 -1.724 -14.5 1 95.88 166 GLY B C 1
ATOM 2867 O O . GLY B 1 166 ? 5.5 -1.605 -13.539 1 95.88 166 GLY B O 1
ATOM 2868 N N . PHE B 1 167 ? 3.824 -0.821 -14.789 1 94.62 167 PHE B N 1
ATOM 2869 C CA . PHE B 1 167 ? 3.428 0.231 -13.859 1 94.62 167 PHE B CA 1
ATOM 2870 C C . PHE B 1 167 ? 1.932 0.505 -13.961 1 94.62 167 PHE B C 1
ATOM 2872 O O . PHE B 1 167 ? 1.276 0.066 -14.906 1 94.62 167 PHE B O 1
ATOM 2879 N N . PRO B 1 168 ? 1.386 1.188 -12.906 1 91.75 168 PRO B N 1
ATOM 2880 C CA . PRO B 1 168 ? -0.07 1.337 -12.836 1 91.75 168 PRO B CA 1
ATOM 2881 C C . PRO B 1 168 ? -0.663 1.933 -14.109 1 91.75 168 PRO B C 1
ATOM 2883 O O . PRO B 1 168 ? -0.057 2.816 -14.727 1 91.75 168 PRO B O 1
ATOM 2886 N N . VAL B 1 169 ? -1.828 1.357 -14.453 1 86.94 169 VAL B N 1
ATOM 2887 C CA . VAL B 1 169 ? -2.555 1.881 -15.602 1 86.94 169 VAL B CA 1
ATOM 2888 C C . VAL B 1 169 ? -3.457 3.031 -15.164 1 86.94 169 VAL B C 1
ATOM 2890 O O . VAL B 1 169 ? -3.84 3.119 -14 1 86.94 169 VAL B O 1
ATOM 2893 N N . ARG B 1 170 ? -3.758 3.824 -16.062 1 76.44 170 ARG B N 1
ATOM 2894 C CA . ARG B 1 170 ? -4.602 4.98 -15.789 1 76.44 170 ARG B CA 1
ATOM 2895 C C . ARG B 1 170 ? -6.016 4.551 -15.414 1 76.44 170 ARG B C 1
ATOM 2897 O O . ARG B 1 170 ? -6.527 3.559 -15.938 1 76.44 170 ARG B O 1
ATOM 2904 N N . GLY B 1 171 ? -6.566 5.367 -14.531 1 80.31 171 GLY B N 1
ATOM 2905 C CA . GLY B 1 171 ? -7.98 5.18 -14.242 1 80.31 171 GLY B CA 1
ATOM 2906 C C . GLY B 1 171 ? -8.281 5.062 -12.766 1 80.31 171 GLY B C 1
ATOM 2907 O O . GLY B 1 171 ? -7.387 5.219 -11.93 1 80.31 171 GLY B O 1
ATOM 2908 N N . ARG B 1 172 ? -9.555 4.867 -12.5 1 89.44 172 ARG B N 1
ATOM 2909 C CA . ARG B 1 172 ? -10.047 4.703 -11.133 1 89.44 172 ARG B CA 1
ATOM 2910 C C . ARG B 1 172 ? -9.602 3.365 -10.547 1 89.44 172 ARG B C 1
ATOM 2912 O O . ARG B 1 172 ? -9.383 2.404 -11.289 1 89.44 172 ARG B O 1
ATOM 2919 N N . THR B 1 173 ? -9.312 3.467 -9.281 1 91.75 173 THR B N 1
ATOM 2920 C CA . THR B 1 173 ? -8.992 2.229 -8.586 1 91.75 173 THR B CA 1
ATOM 2921 C C . THR B 1 173 ? -10.227 1.346 -8.445 1 91.75 173 THR B C 1
ATOM 2923 O O . THR B 1 173 ? -11.258 1.784 -7.922 1 91.75 173 THR B O 1
ATOM 2926 N N . LYS B 1 174 ? -10.109 0.111 -8.906 1 91.88 174 LYS B N 1
ATOM 2927 C CA . LYS B 1 174 ? -11.234 -0.817 -8.844 1 91.88 174 LYS B CA 1
ATOM 2928 C C . LYS B 1 174 ? -11.102 -1.751 -7.645 1 91.88 174 LYS B C 1
ATOM 2930 O O . LYS B 1 174 ? -10 -2.182 -7.301 1 91.88 174 LYS B O 1
ATOM 2935 N N . ALA B 1 175 ? -12.258 -1.971 -7.09 1 93.12 175 ALA B N 1
ATOM 2936 C CA . ALA B 1 175 ? -12.305 -3.002 -6.055 1 93.12 175 ALA B CA 1
ATOM 2937 C C . ALA B 1 175 ? -12.375 -4.395 -6.676 1 93.12 175 ALA B C 1
ATOM 2939 O O . ALA B 1 175 ? -13.133 -4.621 -7.625 1 93.12 175 ALA B O 1
ATOM 2940 N N . ARG B 1 176 ? -11.539 -5.289 -6.195 1 95.94 176 ARG B N 1
ATOM 2941 C CA . ARG B 1 176 ? -11.539 -6.688 -6.617 1 95.94 176 ARG B CA 1
ATOM 2942 C C . ARG B 1 176 ? -11.633 -7.621 -5.418 1 95.94 176 ARG B C 1
ATOM 2944 O O . ARG B 1 176 ? -10.938 -7.426 -4.414 1 95.94 176 ARG B O 1
ATOM 2951 N N . GLY B 1 177 ? -12.531 -8.547 -5.512 1 96.69 177 GLY B N 1
ATOM 2952 C CA . GLY B 1 177 ? -12.773 -9.5 -4.441 1 96.69 177 GLY B CA 1
ATOM 2953 C C . GLY B 1 177 ? -13.047 -10.906 -4.941 1 96.69 177 GLY B C 1
ATOM 2954 O O . GLY B 1 177 ? -13.922 -11.102 -5.789 1 96.69 177 GLY B O 1
ATOM 2955 N N . CYS B 1 178 ? -12.328 -11.875 -4.453 1 96.75 178 CYS B N 1
ATOM 2956 C CA . CYS B 1 178 ? -12.5 -13.266 -4.832 1 96.75 178 CYS B CA 1
ATOM 2957 C C . CYS B 1 178 ? -13.031 -14.086 -3.662 1 96.75 178 CYS B C 1
ATOM 2959 O O . CYS B 1 178 ? -12.859 -13.711 -2.504 1 96.75 178 CYS B O 1
ATOM 2961 N N . GLY B 1 179 ? -13.594 -15.203 -4.004 1 94.62 179 GLY B N 1
ATOM 2962 C CA . GLY B 1 179 ? -13.977 -16.172 -2.982 1 94.62 179 GLY B CA 1
ATOM 2963 C C . GLY B 1 179 ? -12.797 -16.953 -2.438 1 94.62 179 GLY B C 1
ATOM 2964 O O . GLY B 1 179 ? -11.711 -16.938 -3.014 1 94.62 179 GLY B O 1
ATOM 2965 N N . PRO B 1 180 ? -12.984 -17.672 -1.327 1 89.56 180 PRO B N 1
ATOM 2966 C CA . PRO B 1 180 ? -11.883 -18.297 -0.596 1 89.56 180 PRO B CA 1
ATOM 2967 C C . PRO B 1 180 ? -11.25 -19.453 -1.368 1 89.56 180 PRO B C 1
ATOM 2969 O O . PRO B 1 180 ? -10.133 -19.875 -1.049 1 89.56 180 PRO B O 1
ATOM 2972 N N . ALA B 1 181 ? -11.852 -19.984 -2.375 1 88.88 181 ALA B N 1
ATOM 2973 C CA . ALA B 1 181 ? -11.297 -21.109 -3.127 1 88.88 181 ALA B CA 1
ATOM 2974 C C . ALA B 1 181 ? -10.297 -20.625 -4.172 1 88.88 181 ALA B C 1
ATOM 2976 O O . ALA B 1 181 ? -9.547 -21.438 -4.738 1 88.88 181 ALA B O 1
ATOM 2977 N N . THR B 1 182 ? -10.336 -19.328 -4.375 1 92.56 182 THR B N 1
ATOM 2978 C CA . THR B 1 182 ? -9.516 -18.766 -5.445 1 92.56 182 THR B CA 1
ATOM 2979 C C . THR B 1 182 ? -8.047 -18.688 -5.02 1 92.56 182 THR B C 1
ATOM 2981 O O . THR B 1 182 ? -7.746 -18.297 -3.891 1 92.56 182 THR B O 1
ATOM 2984 N N . ASP B 1 183 ? -7.148 -19.109 -5.91 1 90.81 183 ASP B N 1
ATOM 2985 C CA . ASP B 1 183 ? -5.73 -18.781 -5.781 1 90.81 183 ASP B CA 1
ATOM 2986 C C . ASP B 1 183 ? -5.383 -17.516 -6.551 1 90.81 183 ASP B C 1
ATOM 2988 O O . ASP B 1 183 ? -5.883 -17.281 -7.652 1 90.81 183 ASP B O 1
ATOM 2992 N N . LEU B 1 184 ? -4.59 -16.703 -6.004 1 94.5 184 LEU B N 1
ATOM 2993 C CA . LEU B 1 184 ? -4.129 -15.5 -6.68 1 94.5 184 LEU B CA 1
ATOM 2994 C C . LEU B 1 184 ? -2.674 -15.641 -7.113 1 94.5 184 LEU B C 1
ATOM 2996 O O . LEU B 1 184 ? -1.785 -15.805 -6.273 1 94.5 184 LEU B O 1
ATOM 3000 N N . HIS B 1 185 ? -2.434 -15.641 -8.383 1 93.25 185 HIS B N 1
ATOM 3001 C CA . HIS B 1 185 ? -1.104 -15.734 -8.977 1 93.25 185 HIS B CA 1
ATOM 3002 C C . HIS B 1 185 ? -0.617 -14.367 -9.445 1 93.25 185 HIS B C 1
ATOM 3004 O O . HIS B 1 185 ? -1.226 -13.758 -10.328 1 93.25 185 HIS B O 1
ATOM 3010 N N . VAL B 1 186 ? 0.436 -13.93 -8.828 1 96.12 186 VAL B N 1
ATOM 3011 C CA . VAL B 1 186 ? 1.088 -12.703 -9.273 1 96.12 186 VAL B CA 1
ATOM 3012 C C . VAL B 1 186 ? 2.227 -13.047 -10.234 1 96.12 186 VAL B C 1
ATOM 3014 O O . VAL B 1 186 ? 3.256 -13.586 -9.82 1 96.12 186 VAL B O 1
ATOM 3017 N N . ASN B 1 187 ? 2.039 -12.711 -11.508 1 95.62 187 ASN B N 1
ATOM 3018 C CA . ASN B 1 187 ? 3.037 -12.977 -12.539 1 95.62 187 ASN B CA 1
ATOM 3019 C C . ASN B 1 187 ? 3.902 -11.75 -12.812 1 95.62 187 ASN B C 1
ATOM 3021 O O . ASN B 1 187 ? 3.396 -10.719 -13.25 1 95.62 187 ASN B O 1
ATOM 3025 N N . LEU B 1 188 ? 5.18 -11.883 -12.555 1 97.44 188 LEU B N 1
ATOM 3026 C CA . LEU B 1 188 ? 6.125 -10.805 -12.789 1 97.44 188 LEU B CA 1
ATOM 3027 C C . LEU B 1 188 ? 6.965 -11.07 -14.031 1 97.44 188 LEU B C 1
ATOM 3029 O O . LEU B 1 188 ? 7.547 -12.148 -14.172 1 97.44 188 LEU B O 1
ATOM 3033 N N . CYS B 1 189 ? 7.062 -10.094 -14.977 1 96.69 189 CYS B N 1
ATOM 3034 C CA . CYS B 1 189 ? 7.781 -10.156 -16.25 1 96.69 189 CYS B CA 1
ATOM 3035 C C . CYS B 1 189 ? 7.082 -11.102 -17.219 1 96.69 189 CYS B C 1
ATOM 3037 O O . CYS B 1 189 ? 7.727 -11.93 -17.859 1 96.69 189 CYS B O 1
ATOM 3039 N N . GLY B 1 190 ? 5.773 -10.984 -17.219 1 90.88 190 GLY B N 1
ATOM 3040 C CA . GLY B 1 190 ? 4.992 -11.758 -18.172 1 90.88 190 GLY B CA 1
ATOM 3041 C C . GLY B 1 190 ? 4.473 -13.062 -17.594 1 90.88 190 GLY B C 1
ATOM 3042 O O . GLY B 1 190 ? 4.578 -13.305 -16.391 1 90.88 190 GLY B O 1
ATOM 3043 N N . LEU B 1 191 ? 3.771 -13.805 -18.422 1 83.12 191 LEU B N 1
ATOM 3044 C CA . LEU B 1 191 ? 3.234 -15.109 -18.031 1 83.12 191 LEU B CA 1
ATOM 3045 C C . LEU B 1 191 ? 4.242 -16.219 -18.312 1 83.12 191 LEU B C 1
ATOM 3047 O O . LEU B 1 191 ? 5.129 -16.062 -19.156 1 83.12 191 LEU B O 1
ATOM 3051 N N . PRO B 1 192 ? 4.129 -17.266 -17.438 1 71.88 192 PRO B N 1
ATOM 3052 C CA . PRO B 1 192 ? 5.066 -18.375 -17.688 1 71.88 192 PRO B CA 1
ATOM 3053 C C . PRO B 1 192 ? 4.984 -18.906 -19.109 1 71.88 192 PRO B C 1
ATOM 3055 O O . PRO B 1 192 ? 3.896 -18.969 -19.688 1 71.88 192 PRO B O 1
ATOM 3058 N N . VAL B 1 193 ? 6.152 -18.875 -19.797 1 59.19 193 VAL B N 1
ATOM 3059 C CA . VAL B 1 193 ? 6.242 -19.453 -21.141 1 59.19 193 VAL B CA 1
ATOM 3060 C C . VAL B 1 193 ? 6.23 -20.984 -21.031 1 59.19 193 VAL B C 1
ATOM 3062 O O . VAL B 1 193 ? 6.945 -21.562 -20.203 1 59.19 193 VAL B O 1
ATOM 3065 N N . PRO B 1 194 ? 5.176 -21.641 -21.641 1 58.62 194 PRO B N 1
ATOM 3066 C CA . PRO B 1 194 ? 5.219 -23.109 -21.625 1 58.62 194 PRO B CA 1
ATOM 3067 C C . PRO B 1 194 ? 6.574 -23.656 -22.062 1 58.62 194 PRO B C 1
ATOM 3069 O O . PRO B 1 194 ? 7.254 -23.062 -22.891 1 58.62 194 PRO B O 1
ATOM 3072 N N . PRO B 1 195 ? 7.152 -24.578 -21.234 1 53.34 195 PRO B N 1
ATOM 3073 C CA . PRO B 1 195 ? 8.391 -25.188 -21.734 1 53.34 195 PRO B CA 1
ATOM 3074 C C . PRO B 1 195 ? 8.281 -25.672 -23.172 1 53.34 195 PRO B C 1
ATOM 3076 O O . PRO B 1 195 ? 7.188 -26.016 -23.625 1 53.34 195 PRO B O 1
ATOM 3079 N N . PRO B 1 196 ? 9.336 -25.266 -24.047 1 48.28 196 PRO B N 1
ATOM 3080 C CA . PRO B 1 196 ? 9.258 -25.828 -25.391 1 48.28 196 PRO B CA 1
ATOM 3081 C C . PRO B 1 196 ? 8.953 -27.328 -25.391 1 48.28 196 PRO B C 1
ATOM 3083 O O . PRO B 1 196 ? 9.352 -28.031 -24.469 1 48.28 196 PRO B O 1
ATOM 3086 N N . PRO B 1 197 ? 8.023 -27.719 -26.406 1 48.25 197 PRO B N 1
ATOM 3087 C CA . PRO B 1 197 ? 7.754 -29.156 -26.516 1 48.25 197 PRO B CA 1
ATOM 3088 C C . PRO B 1 197 ? 9.023 -29.984 -26.703 1 48.25 197 PRO B C 1
ATOM 3090 O O . PRO B 1 197 ? 10 -29.5 -27.281 1 48.25 197 PRO B O 1
#

Foldseek 3Di:
DVVVPPCVVVVVVVVVCVPDDDDDDPPVPPPPDDPDPDDQDDDPDDDPPDDGDPPNDDDDDDPDPDDDDDDDDDDDDDDDDDADPPGDDDDDADADVVWDKDKDAPDRVCVVVVHKIKIWTWHDDDFKIKIDIAIDPDQRQAQFKKKKDKDPWADDFADMDIDRRRHDDDDDDDIHITGPVIDIDIDGRDDDDPDDD/DVVVVVVVVVVVPVVPPVPDDDDDDDPVDPDPDDPDDDPLDDDPDDDPPDDGPPPNPDDDDDPDPDDDDDDDDDDDDDDDDDADPPGDDDDDADADVVWDKDKDAPDVVCVVVVHKIKIWTWHDDDFKIKIDIAIDPDQRQAQFKKKKDKDPWADDFADMDIDRRRHDDDDDDDIHITGPVIDIDIDGRDDDDPPDD

pLDDT: mean 75.72, std 25.58, range [22.11, 98.06]

Sequence (394 aa):
MEKKRKEEKEAIRLAKDIYAFPCGSKPYRREYPPQSYQLCQESPPRRLGDSLPYGCHIVILNNCEFAIYIWTTRSREGQNIAVQPNSQWAGTRYQVAGGVDIKVTTSPDGILTAAPRYTFTYDWVGDVIWYGVNDLFGDPFGSHRVVVVPVNATGPACHEINWPAGFPVRGRTKARGCGPATDLHVNLCGLPVPPPPMEKKRKEEKEAIRLAKDIYAFPCGSKPYRREYPPQSYQLCQESPPRRLGDSLPYGCHIVILNNCEFAIYIWTTRSREGQNIAVQPNSQWAGTRYQVAGGVDIKVTTSPDGILTAAPRYTFTYDWVGDVIWYGVNDLFGDPFGSHRVVVVPVNATGPACHEINWPAGFPVRGRTKARGCGPATDLHVNLCGLPVPPPP

InterPro domains:
  IPR006771 Secreted thaumatin-like protein cetA-like [PF04681] (59-189)

Organism: Talaromyces marneffei (strain ATCC 18224 / CBS 334.59 / QM 7333) (NCBI:txid441960)